Protein 2KUK (pdb70)

Organism: Viola hederacea (NCBI:txid180952)

Secondary structure (DSSP, 8-state):
---B-TTS--SSSS-B-SSTTB-BBTTB--

Structure (mmCIF, N/CA/C/O backbone):
data_2KUK
#
_entry.id   2KUK
#
_cell.length_a   1.000
_cell.length_b   1.000
_cell.length_c   1.000
_cell.angle_alpha   90.00
_cell.angle_beta   90.00
_cell.angle_gamma   90.00
#
_symmetry.space_group_name_H-M   'P 1'
#
loop_
_atom_site.group_PDB
_atom_site.id
_atom_site.type_symbol
_atom_site.label_atom_id
_atom_site.label_alt_id
_atom_site.label_comp_id
_atom_site.label_asym_id
_atom_site.label_entity_id
_atom_site.label_seq_id
_atom_site.pdbx_PDB_ins_code
_atom_site.Cartn_x
_atom_site.Cartn_y
_atom_site.Cartn_z
_atom_site.occupancy
_atom_site.B_iso_or_equiv
_atom_site.auth_seq_id
_atom_site.auth_comp_id
_atom_site.auth_asym_id
_atom_site.auth_atom_id
_atom_site.pdbx_PDB_model_num
ATOM 1 N N . CYS A 1 1 ? 4.842 3.322 -2.699 1.00 0.00 1 CYS A N 1
ATOM 2 C CA . CYS A 1 1 ? 5.146 1.908 -2.831 1.00 0.00 1 CYS A CA 1
ATOM 3 C C . CYS A 1 1 ? 5.053 1.499 -4.286 1.00 0.00 1 CYS A C 1
ATOM 4 O O . CYS A 1 1 ? 5.908 0.786 -4.806 1.00 0.00 1 CYS A O 1
ATOM 11 N N . GLY A 1 2 ? 3.997 1.962 -4.932 1.00 0.00 2 GLY A N 1
ATOM 12 C CA . GLY A 1 2 ? 3.774 1.636 -6.322 1.00 0.00 2 GLY A CA 1
ATOM 13 C C . GLY A 1 2 ? 2.911 0.404 -6.456 1.00 0.00 2 GLY A C 1
ATOM 14 O O . GLY A 1 2 ? 2.345 0.138 -7.516 1.00 0.00 2 GLY A O 1
ATOM 18 N N . GLU A 1 3 ? 2.812 -0.345 -5.368 1.00 0.00 3 GLU A N 1
ATOM 19 C CA . GLU A 1 3 ? 2.017 -1.559 -5.347 1.00 0.00 3 GLU A CA 1
ATOM 20 C C . GLU A 1 3 ? 0.583 -1.277 -4.952 1.00 0.00 3 GLU A C 1
ATOM 21 O O . GLU A 1 3 ? 0.259 -0.219 -4.400 1.00 0.00 3 GLU A O 1
ATOM 33 N N . THR A 1 4 ? -0.267 -2.245 -5.230 1.00 0.00 4 THR A N 1
ATOM 34 C CA . THR A 1 4 ? -1.677 -2.151 -4.915 1.00 0.00 4 THR A CA 1
ATOM 35 C C . THR A 1 4 ? -2.091 -3.291 -3.990 1.00 0.00 4 THR A C 1
ATOM 36 O O . THR A 1 4 ? -1.497 -4.368 -4.010 1.00 0.00 4 THR A O 1
ATOM 47 N N . CYS A 1 5 ? -3.091 -3.042 -3.163 1.00 0.00 5 CYS A N 1
ATOM 48 C CA . CYS A 1 5 ? -3.561 -4.042 -2.218 1.00 0.00 5 CYS A CA 1
ATOM 49 C C . CYS A 1 5 ? -5.075 -4.167 -2.249 1.00 0.00 5 CYS A C 1
ATOM 50 O O . CYS A 1 5 ? -5.744 -3.875 -1.268 1.00 0.00 5 CYS A O 1
ATOM 57 N N . PHE A 1 6 ? -5.614 -4.615 -3.375 1.00 0.00 6 PHE A N 1
ATOM 58 C CA . PHE A 1 6 ? -7.058 -4.788 -3.514 1.00 0.00 6 PHE A CA 1
ATOM 59 C C . PHE A 1 6 ? -7.596 -5.740 -2.446 1.00 0.00 6 PHE A C 1
ATOM 60 O O . PHE A 1 6 ? -8.754 -5.657 -2.049 1.00 0.00 6 PHE A O 1
ATOM 77 N N . THR A 1 7 ? -6.740 -6.637 -1.983 1.00 0.00 7 THR A N 1
ATOM 78 C CA . THR A 1 7 ? -7.112 -7.604 -0.963 1.00 0.00 7 THR A CA 1
ATOM 79 C C . THR A 1 7 ? -6.879 -7.072 0.447 1.00 0.00 7 THR A C 1
ATOM 80 O O . THR A 1 7 ? -7.020 -7.802 1.428 1.00 0.00 7 THR A O 1
ATOM 91 N N . GLY A 1 8 ? -6.502 -5.809 0.535 1.00 0.00 8 GLY A N 1
ATOM 92 C CA . GLY A 1 8 ? -6.233 -5.196 1.822 1.00 0.00 8 GLY A CA 1
ATOM 93 C C . GLY A 1 8 ? -4.966 -5.748 2.435 1.00 0.00 8 GLY A C 1
ATOM 94 O O . GLY A 1 8 ? -4.824 -5.820 3.654 1.00 0.00 8 GLY A O 1
ATOM 98 N N . THR A 1 9 ? -4.048 -6.140 1.570 1.00 0.00 9 THR A N 1
ATOM 99 C CA . THR A 1 9 ? -2.777 -6.702 1.981 1.00 0.00 9 THR A CA 1
ATOM 100 C C . THR A 1 9 ? -1.718 -6.382 0.940 1.00 0.00 9 THR A C 1
ATOM 101 O O . THR A 1 9 ? -1.948 -6.554 -0.257 1.00 0.00 9 THR A O 1
ATOM 112 N N . CYS A 1 10 ? -0.572 -5.903 1.387 1.00 0.00 10 CYS A N 1
ATOM 113 C CA . CYS A 1 10 ? 0.498 -5.559 0.473 1.00 0.00 10 CYS A CA 1
ATOM 114 C C . CYS A 1 10 ? 1.348 -6.767 0.192 1.00 0.00 10 CYS A C 1
ATOM 115 O O . CYS A 1 10 ? 1.555 -7.627 1.047 1.00 0.00 10 CYS A O 1
ATOM 122 N N . TYR A 1 11 ? 1.811 -6.817 -1.028 1.00 0.00 11 TYR A N 1
ATOM 123 C CA . TYR A 1 11 ? 2.635 -7.902 -1.507 1.00 0.00 11 TYR A CA 1
ATOM 124 C C . TYR A 1 11 ? 4.096 -7.597 -1.230 1.00 0.00 11 TYR A C 1
ATOM 125 O O . TYR A 1 11 ? 4.922 -8.498 -1.096 1.00 0.00 11 TYR A O 1
ATOM 143 N N . THR A 1 12 ? 4.394 -6.315 -1.129 1.00 0.00 12 THR A N 1
ATOM 144 C CA . THR A 1 12 ? 5.747 -5.868 -0.849 1.00 0.00 12 THR A CA 1
ATOM 145 C C . THR A 1 12 ? 5.856 -5.397 0.597 1.00 0.00 12 THR A C 1
ATOM 146 O O . THR A 1 12 ? 4.929 -4.784 1.135 1.00 0.00 12 THR A O 1
ATOM 157 N N . ASN A 1 13 ? 6.990 -5.693 1.216 1.00 0.00 13 ASN A N 1
ATOM 158 C CA . ASN A 1 13 ? 7.238 -5.308 2.599 1.00 0.00 13 ASN A CA 1
ATOM 159 C C . ASN A 1 13 ? 7.467 -3.804 2.695 1.00 0.00 13 ASN A C 1
ATOM 160 O O . ASN A 1 13 ? 7.677 -3.123 1.688 1.00 0.00 13 ASN A O 1
ATOM 171 N N . GLY A 1 14 ? 7.428 -3.303 3.912 1.00 0.00 14 GLY A N 1
ATOM 172 C CA . GLY A 1 14 ? 7.627 -1.890 4.156 1.00 0.00 14 GLY A CA 1
ATOM 173 C C . GLY A 1 14 ? 6.457 -1.053 3.679 1.00 0.00 14 GLY A C 1
ATOM 174 O O . GLY A 1 14 ? 6.587 0.155 3.485 1.00 0.00 14 GLY A O 1
ATOM 178 N N . CYS A 1 15 ? 5.309 -1.691 3.503 1.00 0.00 15 CYS A N 1
ATOM 179 C CA . CYS A 1 15 ? 4.111 -1.003 3.061 1.00 0.00 15 CYS A CA 1
ATOM 180 C C . CYS A 1 15 ? 2.892 -1.564 3.761 1.00 0.00 15 CYS A C 1
ATOM 181 O O . CYS A 1 15 ? 2.865 -2.723 4.175 1.00 0.00 15 CYS A O 1
ATOM 188 N N . THR A 1 16 ? 1.884 -0.734 3.874 1.00 0.00 16 THR A N 1
ATOM 189 C CA . THR A 1 16 ? 0.638 -1.117 4.503 1.00 0.00 16 THR A CA 1
ATOM 190 C C . THR A 1 16 ? -0.525 -0.634 3.654 1.00 0.00 16 THR A C 1
ATOM 191 O O . THR A 1 16 ? -0.410 0.361 2.943 1.00 0.00 16 THR A O 1
ATOM 202 N N . CYS A 1 17 ? -1.621 -1.364 3.694 1.00 0.00 17 CYS A N 1
ATOM 203 C CA . CYS A 1 17 ? -2.792 -1.030 2.894 1.00 0.00 17 CYS A CA 1
ATOM 204 C C . CYS A 1 17 ? -3.621 0.062 3.548 1.00 0.00 17 CYS A C 1
ATOM 205 O O . CYS A 1 17 ? -4.766 -0.156 3.938 1.00 0.00 17 CYS A O 1
ATOM 212 N N . ASP A 1 18 ? -3.038 1.237 3.665 1.00 0.00 18 ASP A N 1
ATOM 213 C CA . ASP A 1 18 ? -3.743 2.369 4.268 1.00 0.00 18 ASP A CA 1
ATOM 214 C C . ASP A 1 18 ? -4.694 3.017 3.257 1.00 0.00 18 ASP A C 1
ATOM 215 O O . ASP A 1 18 ? -5.906 3.026 3.468 1.00 0.00 18 ASP A O 1
ATOM 224 N N . PRO A 1 19 ? -4.181 3.557 2.131 1.00 0.00 19 PRO A N 1
ATOM 225 C CA . PRO A 1 19 ? -5.013 4.176 1.115 1.00 0.00 19 PRO A CA 1
ATOM 226 C C . PRO A 1 19 ? -5.451 3.176 0.053 1.00 0.00 19 PRO A C 1
ATOM 227 O O . PRO A 1 19 ? -5.055 3.281 -1.107 1.00 0.00 19 PRO A O 1
ATOM 238 N N . TRP A 1 20 ? -6.255 2.210 0.473 1.00 0.00 20 TRP A N 1
ATOM 239 C CA . TRP A 1 20 ? -6.765 1.163 -0.410 1.00 0.00 20 TRP A CA 1
ATOM 240 C C . TRP A 1 20 ? -7.317 1.770 -1.697 1.00 0.00 20 TRP A C 1
ATOM 241 O O . TRP A 1 20 ? -7.955 2.824 -1.683 1.00 0.00 20 TRP A O 1
ATOM 262 N N . PRO A 1 21 ? -7.058 1.113 -2.828 1.00 0.00 21 PRO A N 1
ATOM 263 C CA . PRO A 1 21 ? -6.307 -0.133 -2.869 1.00 0.00 21 PRO A CA 1
ATOM 264 C C . PRO A 1 21 ? -4.817 0.085 -3.140 1.00 0.00 21 PRO A C 1
ATOM 265 O O . PRO A 1 21 ? -4.243 -0.532 -4.036 1.00 0.00 21 PRO A O 1
ATOM 276 N N . VAL A 1 22 ? -4.205 0.976 -2.370 1.00 0.00 22 VAL A N 1
ATOM 277 C CA . VAL A 1 22 ? -2.785 1.296 -2.541 1.00 0.00 22 VAL A CA 1
ATOM 278 C C . VAL A 1 22 ? -2.014 1.145 -1.229 1.00 0.00 22 VAL A C 1
ATOM 279 O O . VAL A 1 22 ? -2.562 1.343 -0.147 1.00 0.00 22 VAL A O 1
ATOM 292 N N . CYS A 1 23 ? -0.744 0.784 -1.341 1.00 0.00 23 CYS A N 1
ATOM 293 C CA . CYS A 1 23 ? 0.127 0.599 -0.184 1.00 0.00 23 CYS A CA 1
ATOM 294 C C . CYS A 1 23 ? 0.864 1.891 0.185 1.00 0.00 23 CYS A C 1
ATOM 295 O O . CYS A 1 23 ? 1.204 2.700 -0.682 1.00 0.00 23 CYS A O 1
ATOM 302 N N . THR A 1 24 ? 1.135 2.055 1.473 1.00 0.00 24 THR A N 1
ATOM 303 C CA . THR A 1 24 ? 1.863 3.213 1.982 1.00 0.00 24 THR A CA 1
ATOM 304 C C . THR A 1 24 ? 3.193 2.784 2.592 1.00 0.00 24 THR A C 1
ATOM 305 O O . THR A 1 24 ? 3.234 1.982 3.527 1.00 0.00 24 THR A O 1
ATOM 316 N N . ARG A 1 25 ? 4.268 3.334 2.058 1.00 0.00 25 ARG A N 1
ATOM 317 C CA . ARG A 1 25 ? 5.609 3.048 2.525 1.00 0.00 25 ARG A CA 1
ATOM 318 C C . ARG A 1 25 ? 6.005 4.134 3.505 1.00 0.00 25 ARG A C 1
ATOM 319 O O . ARG A 1 25 ? 6.199 5.283 3.110 1.00 0.00 25 ARG A O 1
ATOM 340 N N . ASN A 1 26 ? 6.072 3.767 4.775 1.00 0.00 26 ASN A N 1
ATOM 341 C CA . ASN A 1 26 ? 6.402 4.703 5.853 1.00 0.00 26 ASN A CA 1
ATOM 342 C C . ASN A 1 26 ? 5.369 5.836 5.900 1.00 0.00 26 ASN A C 1
ATOM 343 O O . ASN A 1 26 ? 5.681 6.987 6.186 1.00 0.00 26 ASN A O 1
ATOM 354 N N . GLY A 1 27 ? 4.118 5.478 5.619 1.00 0.00 27 GLY A N 1
ATOM 355 C CA . GLY A 1 27 ? 3.032 6.444 5.636 1.00 0.00 27 GLY A CA 1
ATOM 356 C C . GLY A 1 27 ? 2.925 7.271 4.364 1.00 0.00 27 GLY A C 1
ATOM 357 O O . GLY A 1 27 ? 2.180 8.248 4.318 1.00 0.00 27 GLY A O 1
ATOM 361 N N . LEU A 1 28 ? 3.647 6.879 3.321 1.00 0.00 28 LEU A N 1
ATOM 362 C CA . LEU A 1 28 ? 3.604 7.596 2.052 1.00 0.00 28 LEU A CA 1
ATOM 363 C C . LEU A 1 28 ? 3.266 6.634 0.922 1.00 0.00 28 LEU A C 1
ATOM 364 O O . LEU A 1 28 ? 3.839 5.554 0.841 1.00 0.00 28 LEU A O 1
ATOM 380 N N . PRO A 1 29 ? 2.329 7.000 0.037 1.00 0.00 29 PRO A N 1
ATOM 381 C CA . PRO A 1 29 ? 1.917 6.149 -1.091 1.00 0.00 29 PRO A CA 1
ATOM 382 C C . PRO A 1 29 ? 2.990 6.039 -2.175 1.00 0.00 29 PRO A C 1
ATOM 383 O O . PRO A 1 29 ? 2.705 6.148 -3.366 1.00 0.00 29 PRO A O 1
ATOM 394 N N . VAL A 1 30 ? 4.220 5.820 -1.748 1.00 0.00 30 VAL A N 1
ATOM 395 C CA . VAL A 1 30 ? 5.349 5.694 -2.658 1.00 0.00 30 VAL A CA 1
ATOM 396 C C . VAL A 1 30 ? 5.793 4.240 -2.793 1.00 0.00 30 VAL A C 1
ATOM 397 O O . VAL A 1 30 ? 6.974 3.955 -2.994 1.00 0.00 30 VAL A O 1
ATOM 410 N N . CYS A 1 1 ? 4.901 3.349 -2.716 1.00 0.00 1 CYS A N 2
ATOM 411 C CA . CYS A 1 1 ? 5.307 1.960 -2.828 1.00 0.00 1 CYS A CA 2
ATOM 412 C C . CYS A 1 1 ? 5.310 1.550 -4.284 1.00 0.00 1 CYS A C 2
ATOM 413 O O . CYS A 1 1 ? 6.267 0.956 -4.781 1.00 0.00 1 CYS A O 2
ATOM 420 N N . GLY A 1 2 ? 4.217 1.874 -4.952 1.00 0.00 2 GLY A N 2
ATOM 421 C CA . GLY A 1 2 ? 4.061 1.528 -6.344 1.00 0.00 2 GLY A CA 2
ATOM 422 C C . GLY A 1 2 ? 3.181 0.310 -6.489 1.00 0.00 2 GLY A C 2
ATOM 423 O O . GLY A 1 2 ? 2.624 0.051 -7.553 1.00 0.00 2 GLY A O 2
ATOM 427 N N . GLU A 1 3 ? 3.064 -0.436 -5.400 1.00 0.00 3 GLU A N 2
ATOM 428 C CA . GLU A 1 3 ? 2.253 -1.642 -5.380 1.00 0.00 3 GLU A CA 2
ATOM 429 C C . GLU A 1 3 ? 0.815 -1.335 -4.988 1.00 0.00 3 GLU A C 2
ATOM 430 O O . GLU A 1 3 ? 0.490 -0.226 -4.552 1.00 0.00 3 GLU A O 2
ATOM 442 N N . THR A 1 4 ? -0.035 -2.335 -5.138 1.00 0.00 4 THR A N 2
ATOM 443 C CA . THR A 1 4 ? -1.444 -2.210 -4.805 1.00 0.00 4 THR A CA 2
ATOM 444 C C . THR A 1 4 ? -1.872 -3.316 -3.844 1.00 0.00 4 THR A C 2
ATOM 445 O O . THR A 1 4 ? -1.146 -4.294 -3.647 1.00 0.00 4 THR A O 2
ATOM 456 N N . CYS A 1 5 ? -3.037 -3.152 -3.235 1.00 0.00 5 CYS A N 2
ATOM 457 C CA . CYS A 1 5 ? -3.546 -4.129 -2.282 1.00 0.00 5 CYS A CA 2
ATOM 458 C C . CYS A 1 5 ? -5.063 -4.223 -2.334 1.00 0.00 5 CYS A C 2
ATOM 459 O O . CYS A 1 5 ? -5.743 -3.900 -1.370 1.00 0.00 5 CYS A O 2
ATOM 466 N N . PHE A 1 6 ? -5.591 -4.686 -3.458 1.00 0.00 6 PHE A N 2
ATOM 467 C CA . PHE A 1 6 ? -7.037 -4.837 -3.619 1.00 0.00 6 PHE A CA 2
ATOM 468 C C . PHE A 1 6 ? -7.609 -5.777 -2.557 1.00 0.00 6 PHE A C 2
ATOM 469 O O . PHE A 1 6 ? -8.785 -5.701 -2.214 1.00 0.00 6 PHE A O 2
ATOM 486 N N . THR A 1 7 ? -6.765 -6.655 -2.040 1.00 0.00 7 THR A N 2
ATOM 487 C CA . THR A 1 7 ? -7.172 -7.611 -1.022 1.00 0.00 7 THR A CA 2
ATOM 488 C C . THR A 1 7 ? -7.024 -7.046 0.387 1.00 0.00 7 THR A C 2
ATOM 489 O O . THR A 1 7 ? -7.264 -7.740 1.374 1.00 0.00 7 THR A O 2
ATOM 500 N N . GLY A 1 8 ? -6.614 -5.791 0.471 1.00 0.00 8 GLY A N 2
ATOM 501 C CA . GLY A 1 8 ? -6.423 -5.151 1.759 1.00 0.00 8 GLY A CA 2
ATOM 502 C C . GLY A 1 8 ? -5.184 -5.668 2.453 1.00 0.00 8 GLY A C 2
ATOM 503 O O . GLY A 1 8 ? -5.100 -5.696 3.678 1.00 0.00 8 GLY A O 2
ATOM 507 N N . THR A 1 9 ? -4.220 -6.077 1.647 1.00 0.00 9 THR A N 2
ATOM 508 C CA . THR A 1 9 ? -2.964 -6.608 2.136 1.00 0.00 9 THR A CA 2
ATOM 509 C C . THR A 1 9 ? -1.871 -6.310 1.128 1.00 0.00 9 THR A C 2
ATOM 510 O O . THR A 1 9 ? -2.049 -6.548 -0.066 1.00 0.00 9 THR A O 2
ATOM 521 N N . CYS A 1 10 ? -0.757 -5.778 1.591 1.00 0.00 10 CYS A N 2
ATOM 522 C CA . CYS A 1 10 ? 0.330 -5.455 0.691 1.00 0.00 10 CYS A CA 2
ATOM 523 C C . CYS A 1 10 ? 1.161 -6.677 0.411 1.00 0.00 10 CYS A C 2
ATOM 524 O O . CYS A 1 10 ? 1.429 -7.495 1.288 1.00 0.00 10 CYS A O 2
ATOM 531 N N . TYR A 1 11 ? 1.547 -6.774 -0.833 1.00 0.00 11 TYR A N 2
ATOM 532 C CA . TYR A 1 11 ? 2.349 -7.872 -1.321 1.00 0.00 11 TYR A CA 2
ATOM 533 C C . TYR A 1 11 ? 3.824 -7.534 -1.168 1.00 0.00 11 TYR A C 2
ATOM 534 O O . TYR A 1 11 ? 4.681 -8.416 -1.100 1.00 0.00 11 TYR A O 2
ATOM 552 N N . THR A 1 12 ? 4.102 -6.243 -1.117 1.00 0.00 12 THR A N 2
ATOM 553 C CA . THR A 1 12 ? 5.459 -5.751 -0.969 1.00 0.00 12 THR A CA 2
ATOM 554 C C . THR A 1 12 ? 5.783 -5.510 0.502 1.00 0.00 12 THR A C 2
ATOM 555 O O . THR A 1 12 ? 4.887 -5.486 1.352 1.00 0.00 12 THR A O 2
ATOM 566 N N . ASN A 1 13 ? 7.060 -5.316 0.787 1.00 0.00 13 ASN A N 2
ATOM 567 C CA . ASN A 1 13 ? 7.511 -5.058 2.146 1.00 0.00 13 ASN A CA 2
ATOM 568 C C . ASN A 1 13 ? 7.606 -3.565 2.410 1.00 0.00 13 ASN A C 2
ATOM 569 O O . ASN A 1 13 ? 7.700 -2.754 1.481 1.00 0.00 13 ASN A O 2
ATOM 580 N N . GLY A 1 14 ? 7.585 -3.220 3.683 1.00 0.00 14 GLY A N 2
ATOM 581 C CA . GLY A 1 14 ? 7.673 -1.838 4.100 1.00 0.00 14 GLY A CA 2
ATOM 582 C C . GLY A 1 14 ? 6.466 -1.022 3.687 1.00 0.00 14 GLY A C 2
ATOM 583 O O . GLY A 1 14 ? 6.545 0.202 3.590 1.00 0.00 14 GLY A O 2
ATOM 587 N N . CYS A 1 15 ? 5.345 -1.689 3.453 1.00 0.00 15 CYS A N 2
ATOM 588 C CA . CYS A 1 15 ? 4.130 -1.001 3.058 1.00 0.00 15 CYS A CA 2
ATOM 589 C C . CYS A 1 15 ? 2.917 -1.629 3.708 1.00 0.00 15 CYS A C 2
ATOM 590 O O . CYS A 1 15 ? 2.910 -2.808 4.059 1.00 0.00 15 CYS A O 2
ATOM 597 N N . THR A 1 16 ? 1.892 -0.824 3.849 1.00 0.00 16 THR A N 2
ATOM 598 C CA . THR A 1 16 ? 0.646 -1.257 4.442 1.00 0.00 16 THR A CA 2
ATOM 599 C C . THR A 1 16 ? -0.514 -0.746 3.606 1.00 0.00 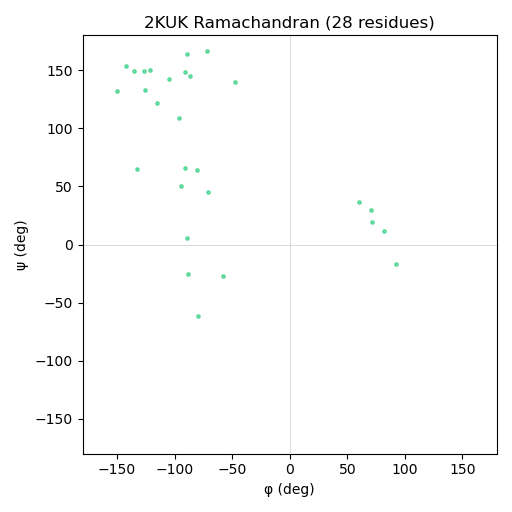16 THR A C 2
ATOM 600 O O . THR A 1 16 ? -0.393 0.265 2.920 1.00 0.00 16 THR A O 2
ATOM 611 N N . CYS A 1 17 ? -1.615 -1.470 3.630 1.00 0.00 17 CYS A N 2
ATOM 612 C CA . CYS A 1 17 ? -2.782 -1.111 2.841 1.00 0.00 17 CYS A CA 2
ATOM 613 C C . CYS A 1 17 ? -3.611 -0.034 3.520 1.00 0.00 17 CYS A C 2
ATOM 614 O O . CYS A 1 17 ? -4.758 -0.261 3.900 1.00 0.00 17 CYS A O 2
ATOM 621 N N . ASP A 1 18 ? -3.028 1.138 3.668 1.00 0.00 18 ASP A N 2
ATOM 622 C CA . ASP A 1 18 ? -3.735 2.256 4.297 1.00 0.00 18 ASP A CA 2
ATOM 623 C C . ASP A 1 18 ? -4.705 2.913 3.306 1.00 0.00 18 ASP A C 2
ATOM 624 O O . ASP A 1 18 ? -5.912 2.919 3.537 1.00 0.00 18 ASP A O 2
ATOM 633 N N . PRO A 1 19 ? -4.210 3.468 2.178 1.00 0.00 19 PRO A N 2
ATOM 634 C CA . PRO A 1 19 ? -5.059 4.096 1.183 1.00 0.00 19 PRO A CA 2
ATOM 635 C C . PRO A 1 19 ? -5.487 3.118 0.098 1.00 0.00 19 PRO A C 2
ATOM 636 O O . PRO A 1 19 ? -5.080 3.245 -1.056 1.00 0.00 19 PRO A O 2
ATOM 647 N N . TRP A 1 20 ? -6.293 2.143 0.492 1.00 0.00 20 TRP A N 2
ATOM 648 C CA . TRP A 1 20 ? -6.794 1.111 -0.417 1.00 0.00 20 TRP A CA 2
ATOM 649 C C . TRP A 1 20 ? -7.335 1.734 -1.701 1.00 0.00 20 TRP A C 2
ATOM 650 O O . TRP A 1 20 ? -7.979 2.784 -1.681 1.00 0.00 20 TRP A O 2
ATOM 671 N N . PRO A 1 21 ? -7.063 1.091 -2.839 1.00 0.00 21 PRO A N 2
ATOM 672 C CA . PRO A 1 21 ? -6.306 -0.151 -2.889 1.00 0.00 21 PRO A CA 2
ATOM 673 C C . PRO A 1 21 ? -4.816 0.078 -3.142 1.00 0.00 21 PRO A C 2
ATOM 674 O O . PRO A 1 21 ? -4.221 -0.544 -4.025 1.00 0.00 21 PRO A O 2
ATOM 685 N N . VAL A 1 22 ? -4.226 0.983 -2.373 1.00 0.00 22 VAL A N 2
ATOM 686 C CA . VAL A 1 22 ? -2.810 1.322 -2.524 1.00 0.00 22 VAL A CA 2
ATOM 687 C C . VAL A 1 22 ? -2.044 1.131 -1.210 1.00 0.00 22 VAL A C 2
ATOM 688 O O . VAL A 1 22 ? -2.609 1.247 -0.126 1.00 0.00 22 VAL A O 2
ATOM 701 N N . CYS A 1 23 ? -0.757 0.827 -1.326 1.00 0.00 23 CYS A N 2
ATOM 702 C CA . CYS A 1 23 ? 0.112 0.613 -0.171 1.00 0.00 23 CYS A CA 2
ATOM 703 C C . CYS A 1 23 ? 0.845 1.896 0.229 1.00 0.00 23 CYS A C 2
ATOM 704 O O . CYS A 1 23 ? 1.171 2.733 -0.615 1.00 0.00 23 CYS A O 2
ATOM 711 N N . THR A 1 24 ? 1.124 2.021 1.519 1.00 0.00 24 THR A N 2
ATOM 712 C CA . THR A 1 24 ? 1.844 3.167 2.057 1.00 0.00 24 THR A CA 2
ATOM 713 C C . THR A 1 24 ? 3.182 2.736 2.649 1.00 0.00 24 THR A C 2
ATOM 714 O O . THR A 1 24 ? 3.236 1.911 3.563 1.00 0.00 24 THR A O 2
ATOM 725 N N . ARG A 1 25 ? 4.248 3.315 2.127 1.00 0.00 25 ARG A N 2
ATOM 726 C CA . ARG A 1 25 ? 5.595 3.036 2.583 1.00 0.00 25 ARG A CA 2
ATOM 727 C C . ARG A 1 25 ? 6.035 4.183 3.470 1.00 0.00 25 ARG A C 2
ATOM 728 O O . ARG A 1 25 ? 6.176 5.309 2.998 1.00 0.00 25 ARG A O 2
ATOM 749 N N . ASN A 1 26 ? 6.202 3.893 4.753 1.00 0.00 26 ASN A N 2
ATOM 750 C CA . ASN A 1 26 ? 6.588 4.901 5.745 1.00 0.00 26 ASN A CA 2
ATOM 751 C C . ASN A 1 26 ? 5.533 6.012 5.799 1.00 0.00 26 ASN A C 2
ATOM 752 O O . ASN A 1 26 ? 5.839 7.194 5.924 1.00 0.00 26 ASN A O 2
ATOM 763 N N . GLY A 1 27 ? 4.271 5.601 5.705 1.00 0.00 27 GLY A N 2
ATOM 764 C CA . GLY A 1 27 ? 3.162 6.539 5.750 1.00 0.00 27 GLY A CA 2
ATOM 765 C C . GLY A 1 27 ? 2.985 7.341 4.471 1.00 0.00 27 GLY A C 2
ATOM 766 O O . GLY A 1 27 ? 2.290 8.356 4.464 1.00 0.00 27 GLY A O 2
ATOM 770 N N . LEU A 1 28 ? 3.597 6.889 3.387 1.00 0.00 28 LEU A N 2
ATOM 771 C CA . LEU A 1 28 ? 3.491 7.580 2.107 1.00 0.00 28 LEU A CA 2
ATOM 772 C C . LEU A 1 28 ? 3.201 6.586 0.990 1.00 0.00 28 LEU A C 2
ATOM 773 O O . LEU A 1 28 ? 3.860 5.556 0.891 1.00 0.00 28 LEU A O 2
ATOM 789 N N . PRO A 1 29 ? 2.208 6.873 0.134 1.00 0.00 29 PRO A N 2
ATOM 790 C CA . PRO A 1 29 ? 1.829 5.992 -0.982 1.00 0.00 29 PRO A CA 2
ATOM 791 C C . PRO A 1 29 ? 2.870 5.985 -2.101 1.00 0.00 29 PRO A C 2
ATOM 792 O O . PRO A 1 29 ? 2.547 6.165 -3.274 1.00 0.00 29 PRO A O 2
ATOM 803 N N . VAL A 1 30 ? 4.118 5.779 -1.722 1.00 0.00 30 VAL A N 2
ATOM 804 C CA . VAL A 1 30 ? 5.224 5.751 -2.663 1.00 0.00 30 VAL A CA 2
ATOM 805 C C . VAL A 1 30 ? 5.790 4.328 -2.775 1.00 0.00 30 VAL A C 2
ATOM 806 O O . VAL A 1 30 ? 6.994 4.112 -2.928 1.00 0.00 30 VAL A O 2
ATOM 819 N N . CYS A 1 1 ? 4.651 3.371 -2.837 1.00 0.00 1 CYS A N 3
ATOM 820 C CA . CYS A 1 1 ? 5.024 1.974 -2.912 1.00 0.00 1 CYS A CA 3
ATOM 821 C C . CYS A 1 1 ? 4.957 1.522 -4.357 1.00 0.00 1 CYS A C 3
ATOM 822 O O . CYS A 1 1 ? 5.836 0.819 -4.851 1.00 0.00 1 CYS A O 3
ATOM 829 N N . GLY A 1 2 ? 3.905 1.955 -5.030 1.00 0.00 2 GLY A N 3
ATOM 830 C CA . GLY A 1 2 ? 3.714 1.599 -6.417 1.00 0.00 2 GLY A CA 3
ATOM 831 C C . GLY A 1 2 ? 2.845 0.373 -6.554 1.00 0.00 2 GLY A C 3
ATOM 832 O O . GLY A 1 2 ? 2.273 0.116 -7.612 1.00 0.00 2 GLY A O 3
ATOM 836 N N . GLU A 1 3 ? 2.747 -0.381 -5.472 1.00 0.00 3 GLU A N 3
ATOM 837 C CA . GLU A 1 3 ? 1.944 -1.589 -5.457 1.00 0.00 3 GLU A CA 3
ATOM 838 C C . GLU A 1 3 ? 0.510 -1.291 -5.067 1.00 0.00 3 GLU A C 3
ATOM 839 O O . GLU A 1 3 ? 0.190 -0.209 -4.566 1.00 0.00 3 GLU A O 3
ATOM 851 N N . THR A 1 4 ? -0.340 -2.271 -5.294 1.00 0.00 4 THR A N 3
ATOM 852 C CA . THR A 1 4 ? -1.746 -2.158 -4.972 1.00 0.00 4 THR A CA 3
ATOM 853 C C . THR A 1 4 ? -2.170 -3.297 -4.052 1.00 0.00 4 THR A C 3
ATOM 854 O O . THR A 1 4 ? -1.573 -4.375 -4.068 1.00 0.00 4 THR A O 3
ATOM 865 N N . CYS A 1 5 ? -3.176 -3.049 -3.235 1.00 0.00 5 CYS A N 3
ATOM 866 C CA . CYS A 1 5 ? -3.652 -4.048 -2.292 1.00 0.00 5 CYS A CA 3
ATOM 867 C C . CYS A 1 5 ? -5.166 -4.163 -2.321 1.00 0.00 5 CYS A C 3
ATOM 868 O O . CYS A 1 5 ? -5.833 -3.865 -1.339 1.00 0.00 5 CYS A O 3
ATOM 875 N N . PHE A 1 6 ? -5.707 -4.611 -3.445 1.00 0.00 6 PHE A N 3
ATOM 876 C CA . PHE A 1 6 ? -7.152 -4.774 -3.581 1.00 0.00 6 PHE A CA 3
ATOM 877 C C . PHE A 1 6 ? -7.688 -5.725 -2.515 1.00 0.00 6 PHE A C 3
ATOM 878 O O . PHE A 1 6 ? -8.819 -5.588 -2.059 1.00 0.00 6 PHE A O 3
ATOM 895 N N . THR A 1 7 ? -6.865 -6.682 -2.118 1.00 0.00 7 THR A N 3
ATOM 896 C CA . THR A 1 7 ? -7.253 -7.650 -1.104 1.00 0.00 7 THR A CA 3
ATOM 897 C C . THR A 1 7 ? -6.913 -7.141 0.304 1.00 0.00 7 THR A C 3
ATOM 898 O O . THR A 1 7 ? -6.957 -7.892 1.279 1.00 0.00 7 THR A O 3
ATOM 909 N N . GLY A 1 8 ? -6.577 -5.857 0.401 1.00 0.00 8 GLY A N 3
ATOM 910 C CA . GLY A 1 8 ? -6.242 -5.262 1.685 1.00 0.00 8 GLY A CA 3
ATOM 911 C C . GLY A 1 8 ? -4.971 -5.836 2.270 1.00 0.00 8 GLY A C 3
ATOM 912 O O . GLY A 1 8 ? -4.818 -5.931 3.486 1.00 0.00 8 GLY A O 3
ATOM 916 N N . THR A 1 9 ? -4.058 -6.215 1.396 1.00 0.00 9 THR A N 3
ATOM 917 C CA . THR A 1 9 ? -2.788 -6.787 1.801 1.00 0.00 9 THR A CA 3
ATOM 918 C C . THR A 1 9 ? -1.716 -6.459 0.774 1.00 0.00 9 THR A C 3
ATOM 919 O O . THR A 1 9 ? -1.939 -6.593 -0.428 1.00 0.00 9 THR A O 3
ATOM 930 N N . CYS A 1 10 ? -0.561 -6.015 1.243 1.00 0.00 10 CYS A N 3
ATOM 931 C CA . CYS A 1 10 ? 0.525 -5.669 0.349 1.00 0.00 10 CYS A CA 3
ATOM 932 C C . CYS A 1 10 ? 1.428 -6.859 0.157 1.00 0.00 10 CYS A C 3
ATOM 933 O O . CYS A 1 10 ? 1.644 -7.656 1.069 1.00 0.00 10 CYS A O 3
ATOM 940 N N . TYR A 1 11 ? 1.936 -6.962 -1.042 1.00 0.00 11 TYR A N 3
ATOM 941 C CA . TYR A 1 11 ? 2.821 -8.042 -1.418 1.00 0.00 11 TYR A CA 3
ATOM 942 C C . TYR A 1 11 ? 4.255 -7.655 -1.113 1.00 0.00 11 TYR A C 3
ATOM 943 O O . TYR A 1 11 ? 5.116 -8.509 -0.901 1.00 0.00 11 TYR A O 3
ATOM 961 N N . THR A 1 12 ? 4.495 -6.357 -1.072 1.00 0.00 12 THR A N 3
ATOM 962 C CA . THR A 1 12 ? 5.815 -5.839 -0.768 1.00 0.00 12 THR A CA 3
ATOM 963 C C . THR A 1 12 ? 5.889 -5.430 0.697 1.00 0.00 12 THR A C 3
ATOM 964 O O . THR A 1 12 ? 4.956 -4.825 1.236 1.00 0.00 12 THR A O 3
ATOM 975 N N . ASN A 1 13 ? 6.997 -5.771 1.330 1.00 0.00 13 ASN A N 3
ATOM 976 C CA . ASN A 1 13 ? 7.213 -5.455 2.736 1.00 0.00 13 ASN A CA 3
ATOM 977 C C . ASN A 1 13 ? 7.434 -3.964 2.930 1.00 0.00 13 ASN A C 3
ATOM 978 O O . ASN A 1 13 ? 7.797 -3.244 1.995 1.00 0.00 13 ASN A O 3
ATOM 989 N N . GLY A 1 14 ? 7.207 -3.513 4.146 1.00 0.00 14 GLY A N 3
ATOM 990 C CA . GLY A 1 14 ? 7.375 -2.115 4.474 1.00 0.00 14 GLY A CA 3
ATOM 991 C C . GLY A 1 14 ? 6.147 -1.292 4.143 1.00 0.00 14 GLY A C 3
ATOM 992 O O . GLY A 1 14 ? 5.972 -0.189 4.663 1.00 0.00 14 GLY A O 3
ATOM 996 N N . CYS A 1 15 ? 5.293 -1.823 3.279 1.00 0.00 15 CYS A N 3
ATOM 997 C CA . CYS A 1 15 ? 4.087 -1.130 2.890 1.00 0.00 15 CYS A CA 3
ATOM 998 C C . CYS A 1 15 ? 2.876 -1.737 3.565 1.00 0.00 15 CYS A C 3
ATOM 999 O O . CYS A 1 15 ? 2.839 -2.925 3.886 1.00 0.00 15 CYS A O 3
ATOM 1006 N N . THR A 1 16 ? 1.888 -0.904 3.760 1.00 0.00 16 THR A N 3
ATOM 1007 C CA . THR A 1 16 ? 0.643 -1.303 4.379 1.00 0.00 16 THR A CA 3
ATOM 1008 C C . THR A 1 16 ? -0.520 -0.775 3.559 1.00 0.00 16 THR A C 3
ATOM 1009 O O . THR A 1 16 ? -0.398 0.242 2.879 1.00 0.00 16 THR A O 3
ATOM 1020 N N . CYS A 1 17 ? -1.626 -1.491 3.593 1.00 0.00 17 CYS A N 3
ATOM 1021 C CA . CYS A 1 17 ? -2.805 -1.121 2.824 1.00 0.00 17 CYS A CA 3
ATOM 1022 C C . CYS A 1 17 ? -3.608 -0.031 3.516 1.00 0.00 17 CYS A C 3
ATOM 1023 O O . CYS A 1 17 ? -4.748 -0.246 3.925 1.00 0.00 17 CYS A O 3
ATOM 1030 N N . ASP A 1 18 ? -3.010 1.134 3.646 1.00 0.00 18 ASP A N 3
ATOM 1031 C CA . ASP A 1 18 ? -3.693 2.259 4.287 1.00 0.00 18 ASP A CA 3
ATOM 1032 C C . ASP A 1 18 ? -4.669 2.931 3.312 1.00 0.00 18 ASP A C 3
ATOM 1033 O O . ASP A 1 18 ? -5.875 2.931 3.551 1.00 0.00 18 ASP A O 3
ATOM 1042 N N . PRO A 1 19 ? -4.183 3.500 2.188 1.00 0.00 19 PRO A N 3
ATOM 1043 C CA . PRO A 1 19 ? -5.040 4.141 1.207 1.00 0.00 19 PRO A CA 3
ATOM 1044 C C . PRO A 1 19 ? -5.484 3.167 0.125 1.00 0.00 19 PRO A C 3
ATOM 1045 O O . PRO A 1 19 ? -5.087 3.290 -1.035 1.00 0.00 19 PRO A O 3
ATOM 1056 N N . TRP A 1 20 ? -6.292 2.198 0.526 1.00 0.00 20 TRP A N 3
ATOM 1057 C CA . TRP A 1 20 ? -6.808 1.171 -0.375 1.00 0.00 20 TRP A CA 3
ATOM 1058 C C . TRP A 1 20 ? -7.346 1.796 -1.658 1.00 0.00 20 TRP A C 3
ATOM 1059 O O . TRP A 1 20 ? -7.982 2.852 -1.635 1.00 0.00 20 TRP A O 3
ATOM 1080 N N . PRO A 1 21 ? -7.082 1.151 -2.795 1.00 0.00 21 PRO A N 3
ATOM 1081 C CA . PRO A 1 21 ? -6.335 -0.096 -2.848 1.00 0.00 21 PRO A CA 3
ATOM 1082 C C . PRO A 1 21 ? -4.847 0.122 -3.122 1.00 0.00 21 PRO A C 3
ATOM 1083 O O . PRO A 1 21 ? -4.278 -0.480 -4.033 1.00 0.00 21 PRO A O 3
ATOM 1094 N N . VAL A 1 22 ? -4.228 0.999 -2.342 1.00 0.00 22 VAL A N 3
ATOM 1095 C CA . VAL A 1 22 ? -2.808 1.321 -2.519 1.00 0.00 22 VAL A CA 3
ATOM 1096 C C . VAL A 1 22 ? -2.016 1.132 -1.224 1.00 0.00 22 VAL A C 3
ATOM 1097 O O . VAL A 1 22 ? -2.543 1.306 -0.129 1.00 0.00 22 VAL A O 3
ATOM 1110 N N . CYS A 1 23 ? -0.749 0.769 -1.370 1.00 0.00 23 CYS A N 3
ATOM 1111 C CA . CYS A 1 23 ? 0.145 0.550 -0.234 1.00 0.00 23 CYS A CA 3
ATOM 1112 C C . CYS A 1 23 ? 0.894 1.833 0.154 1.00 0.00 23 CYS A C 3
ATOM 1113 O O . CYS A 1 23 ? 1.167 2.692 -0.689 1.00 0.00 23 CYS A O 3
ATOM 1120 N N . THR A 1 24 ? 1.233 1.938 1.434 1.00 0.00 24 THR A N 3
ATOM 1121 C CA . THR A 1 24 ? 1.966 3.083 1.974 1.00 0.00 24 THR A CA 3
ATOM 1122 C C . THR A 1 24 ? 3.158 2.625 2.806 1.00 0.00 24 THR A C 3
ATOM 1123 O O . THR A 1 24 ? 3.032 1.729 3.640 1.00 0.00 24 THR A O 3
ATOM 1134 N N . ARG A 1 25 ? 4.298 3.270 2.606 1.00 0.00 25 ARG A N 3
ATOM 1135 C CA . ARG A 1 25 ? 5.496 2.966 3.368 1.00 0.00 25 ARG A CA 3
ATOM 1136 C C . ARG A 1 25 ? 6.092 4.269 3.856 1.00 0.00 25 ARG A C 3
ATOM 1137 O O . ARG A 1 25 ? 6.206 5.225 3.090 1.00 0.00 25 ARG A O 3
ATOM 1158 N N . ASN A 1 26 ? 6.405 4.308 5.144 1.00 0.00 26 ASN A N 3
ATOM 1159 C CA . ASN A 1 26 ? 6.942 5.505 5.793 1.00 0.00 26 ASN A CA 3
ATOM 1160 C C . ASN A 1 26 ? 5.917 6.635 5.693 1.00 0.00 26 ASN A C 3
ATOM 1161 O O . ASN A 1 26 ? 6.251 7.807 5.545 1.00 0.00 26 ASN A O 3
ATOM 1172 N N . GLY A 1 27 ? 4.644 6.246 5.777 1.00 0.00 27 GLY A N 3
ATOM 1173 C CA . GLY A 1 27 ? 3.551 7.199 5.700 1.00 0.00 27 GLY A CA 3
ATOM 1174 C C . GLY A 1 27 ? 3.445 7.872 4.347 1.00 0.00 27 GLY A C 3
ATOM 1175 O O . GLY A 1 27 ? 3.043 9.031 4.255 1.00 0.00 27 GLY A O 3
ATOM 1179 N N . LEU A 1 28 ? 3.795 7.145 3.296 1.00 0.00 28 LEU A N 3
ATOM 1180 C CA . LEU A 1 28 ? 3.741 7.681 1.944 1.00 0.00 28 LEU A CA 3
ATOM 1181 C C . LEU A 1 28 ? 3.293 6.609 0.961 1.00 0.00 28 LEU A C 3
ATOM 1182 O O . LEU A 1 28 ? 3.823 5.496 0.961 1.00 0.00 28 LEU A O 3
ATOM 1198 N N . PRO A 1 29 ? 2.314 6.928 0.101 1.00 0.00 29 PRO A N 3
ATOM 1199 C CA . PRO A 1 29 ? 1.797 5.993 -0.902 1.00 0.00 29 PRO A CA 3
ATOM 1200 C C . PRO A 1 29 ? 2.714 5.900 -2.113 1.00 0.00 29 PRO A C 3
ATOM 1201 O O . PRO A 1 29 ? 2.270 5.885 -3.259 1.00 0.00 29 PRO A O 3
ATOM 1212 N N . VAL A 1 30 ? 4.001 5.840 -1.837 1.00 0.00 30 VAL A N 3
ATOM 1213 C CA . VAL A 1 30 ? 5.010 5.755 -2.877 1.00 0.00 30 VAL A CA 3
ATOM 1214 C C . VAL A 1 30 ? 5.552 4.333 -2.954 1.00 0.00 30 VAL A C 3
ATOM 1215 O O . VAL A 1 30 ? 6.752 4.106 -3.123 1.00 0.00 30 VAL A O 3
ATOM 1228 N N . CYS A 1 1 ? 5.063 2.872 -2.860 1.00 0.00 1 CYS A N 4
ATOM 1229 C CA . CYS A 1 1 ? 5.374 1.451 -2.915 1.00 0.00 1 CYS A CA 4
ATOM 1230 C C . CYS A 1 1 ? 5.251 0.945 -4.341 1.00 0.00 1 CYS A C 4
ATOM 1231 O O . CYS A 1 1 ? 5.939 0.013 -4.746 1.00 0.00 1 CYS A O 4
ATOM 1238 N N . GLY A 1 2 ? 4.355 1.568 -5.094 1.00 0.00 2 GLY A N 4
ATOM 1239 C CA . GLY A 1 2 ? 4.136 1.173 -6.470 1.00 0.00 2 GLY A CA 4
ATOM 1240 C C . GLY A 1 2 ? 3.117 0.064 -6.592 1.00 0.00 2 GLY A C 4
ATOM 1241 O O . GLY A 1 2 ? 2.473 -0.086 -7.627 1.00 0.00 2 GLY A O 4
ATOM 1245 N N . GLU A 1 3 ? 2.971 -0.708 -5.527 1.00 0.00 3 GLU A N 4
ATOM 1246 C CA . GLU A 1 3 ? 2.022 -1.812 -5.510 1.00 0.00 3 GLU A CA 4
ATOM 1247 C C . GLU A 1 3 ? 0.652 -1.391 -5.026 1.00 0.00 3 GLU A C 4
ATOM 1248 O O . GLU A 1 3 ? 0.444 -0.267 -4.553 1.00 0.00 3 GLU A O 4
ATOM 1260 N N . THR A 1 4 ? -0.268 -2.326 -5.138 1.00 0.00 4 THR A N 4
ATOM 1261 C CA . THR A 1 4 ? -1.638 -2.124 -4.719 1.00 0.00 4 THR A CA 4
ATOM 1262 C C . THR A 1 4 ? -2.028 -3.173 -3.688 1.00 0.00 4 THR A C 4
ATOM 1263 O O . THR A 1 4 ? -1.253 -4.084 -3.396 1.00 0.00 4 THR A O 4
ATOM 1274 N N . CYS A 1 5 ? -3.216 -3.043 -3.124 1.00 0.00 5 CYS A N 4
ATOM 1275 C CA . CYS A 1 5 ? -3.672 -3.986 -2.120 1.00 0.00 5 CYS A CA 4
ATOM 1276 C C . CYS A 1 5 ? -5.185 -4.114 -2.122 1.00 0.00 5 CYS A C 4
ATOM 1277 O O . CYS A 1 5 ? -5.833 -3.870 -1.113 1.00 0.00 5 CYS A O 4
ATOM 1284 N N . PHE A 1 6 ? -5.748 -4.513 -3.256 1.00 0.00 6 PHE A N 4
ATOM 1285 C CA . PHE A 1 6 ? -7.195 -4.685 -3.370 1.00 0.00 6 PHE A CA 4
ATOM 1286 C C . PHE A 1 6 ? -7.706 -5.666 -2.316 1.00 0.00 6 PHE A C 4
ATOM 1287 O O . PHE A 1 6 ? -8.833 -5.560 -1.842 1.00 0.00 6 PHE A O 4
ATOM 1304 N N . THR A 1 7 ? -6.860 -6.615 -1.954 1.00 0.00 7 THR A N 4
ATOM 1305 C CA . THR A 1 7 ? -7.201 -7.617 -0.960 1.00 0.00 7 THR A CA 4
ATOM 1306 C C . THR A 1 7 ? -6.832 -7.181 0.454 1.00 0.00 7 THR A C 4
ATOM 1307 O O . THR A 1 7 ? -6.835 -7.988 1.383 1.00 0.00 7 THR A O 4
ATOM 1318 N N . GLY A 1 8 ? -6.494 -5.913 0.601 1.00 0.00 8 GLY A N 4
ATOM 1319 C CA . GLY A 1 8 ? -6.105 -5.383 1.894 1.00 0.00 8 GLY A CA 4
ATOM 1320 C C . GLY A 1 8 ? -4.804 -5.992 2.369 1.00 0.00 8 GLY A C 4
ATOM 1321 O O . GLY A 1 8 ? -4.596 -6.211 3.561 1.00 0.00 8 GLY A O 4
ATOM 1325 N N . THR A 1 9 ? -3.931 -6.267 1.416 1.00 0.00 9 THR A N 4
ATOM 1326 C CA . THR A 1 9 ? -2.636 -6.860 1.686 1.00 0.00 9 THR A CA 4
ATOM 1327 C C . THR A 1 9 ? -1.629 -6.364 0.663 1.00 0.00 9 THR A C 4
ATOM 1328 O O . THR A 1 9 ? -1.912 -6.348 -0.534 1.00 0.00 9 THR A O 4
ATOM 1339 N N . CYS A 1 10 ? -0.475 -5.931 1.133 1.00 0.00 10 CYS A N 4
ATOM 1340 C CA . CYS A 1 10 ? 0.548 -5.407 0.250 1.00 0.00 10 CYS A CA 4
ATOM 1341 C C . CYS A 1 10 ? 1.514 -6.478 -0.183 1.00 0.00 10 CYS A C 4
ATOM 1342 O O . CYS A 1 10 ? 1.842 -7.397 0.566 1.00 0.00 10 CYS A O 4
ATOM 1349 N N . TYR A 1 11 ? 1.966 -6.317 -1.402 1.00 0.00 11 TYR A N 4
ATOM 1350 C CA . TYR A 1 11 ? 2.919 -7.214 -2.009 1.00 0.00 11 TYR A CA 4
ATOM 1351 C C . TYR A 1 11 ? 4.324 -6.729 -1.684 1.00 0.00 11 TYR A C 4
ATOM 1352 O O . TYR A 1 11 ? 5.275 -7.507 -1.626 1.00 0.00 11 TYR A O 4
ATOM 1370 N N . THR A 1 12 ? 4.432 -5.427 -1.451 1.00 0.00 12 THR A N 4
ATOM 1371 C CA . THR A 1 12 ? 5.702 -4.811 -1.105 1.00 0.00 12 THR A CA 4
ATOM 1372 C C . THR A 1 12 ? 5.871 -4.773 0.409 1.00 0.00 12 THR A C 4
ATOM 1373 O O . THR A 1 12 ? 4.938 -4.413 1.134 1.00 0.00 12 THR A O 4
ATOM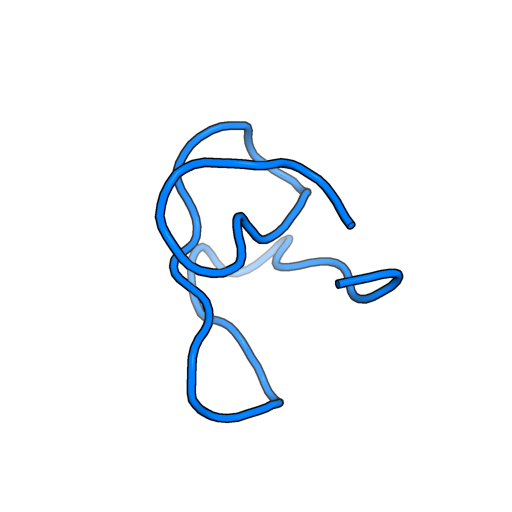 1384 N N . ASN A 1 13 ? 7.055 -5.132 0.879 1.00 0.00 13 ASN A N 4
ATOM 1385 C CA . ASN A 1 13 ? 7.340 -5.122 2.308 1.00 0.00 13 ASN A CA 4
ATOM 1386 C C . ASN A 1 13 ? 7.479 -3.696 2.813 1.00 0.00 13 ASN A C 4
ATOM 1387 O O . ASN A 1 13 ? 7.763 -2.773 2.046 1.00 0.00 13 ASN A O 4
ATOM 1398 N N . GLY A 1 14 ? 7.274 -3.530 4.106 1.00 0.00 14 GLY A N 4
ATOM 1399 C CA . GLY A 1 14 ? 7.373 -2.225 4.729 1.00 0.00 14 GLY A CA 4
ATOM 1400 C C . GLY A 1 14 ? 6.221 -1.306 4.360 1.00 0.00 14 GLY A C 4
ATOM 1401 O O . GLY A 1 14 ? 6.183 -0.144 4.782 1.00 0.00 14 GLY A O 4
ATOM 1405 N N . CYS A 1 15 ? 5.278 -1.817 3.582 1.00 0.00 15 CYS A N 4
ATOM 1406 C CA . CYS A 1 15 ? 4.129 -1.047 3.169 1.00 0.00 15 CYS A CA 4
ATOM 1407 C C . CYS A 1 15 ? 2.882 -1.564 3.853 1.00 0.00 15 CYS A C 4
ATOM 1408 O O . CYS A 1 15 ? 2.821 -2.711 4.293 1.00 0.00 15 CYS A O 4
ATOM 1415 N N . THR A 1 16 ? 1.897 -0.708 3.935 1.00 0.00 16 THR A N 4
ATOM 1416 C CA . THR A 1 16 ? 0.637 -1.042 4.562 1.00 0.00 16 THR A CA 4
ATOM 1417 C C . THR A 1 16 ? -0.512 -0.557 3.697 1.00 0.00 16 THR A C 4
ATOM 1418 O O . THR A 1 16 ? -0.392 0.456 3.006 1.00 0.00 16 THR A O 4
ATOM 1429 N N . CYS A 1 17 ? -1.604 -1.299 3.719 1.00 0.00 17 CYS A N 4
ATOM 1430 C CA . CYS A 1 17 ? -2.777 -0.973 2.924 1.00 0.00 17 CYS A CA 4
ATOM 1431 C C . CYS A 1 17 ? -3.625 0.083 3.608 1.00 0.00 17 CYS A C 4
ATOM 1432 O O . CYS A 1 17 ? -4.771 -0.166 3.980 1.00 0.00 17 CYS A O 4
ATOM 1439 N N . ASP A 1 18 ? -3.058 1.257 3.772 1.00 0.00 18 ASP A N 4
ATOM 1440 C CA . ASP A 1 18 ? -3.787 2.352 4.414 1.00 0.00 18 ASP A CA 4
ATOM 1441 C C . ASP A 1 18 ? -4.754 3.014 3.431 1.00 0.00 18 ASP A C 4
ATOM 1442 O O . ASP A 1 18 ? -5.964 3.004 3.655 1.00 0.00 18 ASP A O 4
ATOM 1451 N N . PRO A 1 19 ? -4.262 3.587 2.314 1.00 0.00 19 PRO A N 4
ATOM 1452 C CA . PRO A 1 19 ? -5.118 4.217 1.325 1.00 0.00 19 PRO A CA 4
ATOM 1453 C C . PRO A 1 19 ? -5.584 3.229 0.267 1.00 0.00 19 PRO A C 4
ATOM 1454 O O . PRO A 1 19 ? -5.250 3.367 -0.910 1.00 0.00 19 PRO A O 4
ATOM 1465 N N . TRP A 1 20 ? -6.339 2.231 0.707 1.00 0.00 20 TRP A N 4
ATOM 1466 C CA . TRP A 1 20 ? -6.866 1.188 -0.172 1.00 0.00 20 TRP A CA 4
ATOM 1467 C C . TRP A 1 20 ? -7.469 1.799 -1.432 1.00 0.00 20 TRP A C 4
ATOM 1468 O O . TRP A 1 20 ? -8.128 2.840 -1.384 1.00 0.00 20 TRP A O 4
ATOM 1489 N N . PRO A 1 21 ? -7.228 1.161 -2.577 1.00 0.00 21 PRO A N 4
ATOM 1490 C CA . PRO A 1 21 ? -6.453 -0.068 -2.654 1.00 0.00 21 PRO A CA 4
ATOM 1491 C C . PRO A 1 21 ? -4.976 0.186 -2.959 1.00 0.00 21 PRO A C 4
ATOM 1492 O O . PRO A 1 21 ? -4.408 -0.414 -3.875 1.00 0.00 21 PRO A O 4
ATOM 1503 N N . VAL A 1 22 ? -4.366 1.088 -2.199 1.00 0.00 22 VAL A N 4
ATOM 1504 C CA . VAL A 1 22 ? -2.960 1.448 -2.400 1.00 0.00 22 VAL A CA 4
ATOM 1505 C C . VAL A 1 22 ? -2.137 1.264 -1.119 1.00 0.00 22 VAL A C 4
ATOM 1506 O O . VAL A 1 22 ? -2.651 1.384 -0.010 1.00 0.00 22 VAL A O 4
ATOM 1519 N N . CYS A 1 23 ? -0.855 0.966 -1.296 1.00 0.00 23 CYS A N 4
ATOM 1520 C CA . CYS A 1 23 ? 0.077 0.759 -0.188 1.00 0.00 23 CYS A CA 4
ATOM 1521 C C . CYS A 1 23 ? 0.806 2.048 0.184 1.00 0.00 23 CYS A C 4
ATOM 1522 O O . CYS A 1 23 ? 1.015 2.925 -0.654 1.00 0.00 23 CYS A O 4
ATOM 1529 N N . THR A 1 24 ? 1.216 2.133 1.441 1.00 0.00 24 THR A N 4
ATOM 1530 C CA . THR A 1 24 ? 1.952 3.284 1.944 1.00 0.00 24 THR A CA 4
ATOM 1531 C C . THR A 1 24 ? 3.161 2.839 2.760 1.00 0.00 24 THR A C 4
ATOM 1532 O O . THR A 1 24 ? 3.019 2.204 3.805 1.00 0.00 24 THR A O 4
ATOM 1543 N N . ARG A 1 25 ? 4.343 3.197 2.285 1.00 0.00 25 ARG A N 4
ATOM 1544 C CA . ARG A 1 25 ? 5.582 2.872 2.967 1.00 0.00 25 ARG A CA 4
ATOM 1545 C C . ARG A 1 25 ? 5.883 4.006 3.931 1.00 0.00 25 ARG A C 4
ATOM 1546 O O . ARG A 1 25 ? 6.350 5.065 3.518 1.00 0.00 25 ARG A O 4
ATOM 1567 N N . ASN A 1 26 ? 5.572 3.777 5.200 1.00 0.00 26 ASN A N 4
ATOM 1568 C CA . ASN A 1 26 ? 5.769 4.768 6.261 1.00 0.00 26 ASN A CA 4
ATOM 1569 C C . ASN A 1 26 ? 4.827 5.947 6.028 1.00 0.00 26 ASN A C 4
ATOM 1570 O O . ASN A 1 26 ? 5.161 7.100 6.286 1.00 0.00 26 ASN A O 4
ATOM 1581 N N . GLY A 1 27 ? 3.636 5.634 5.527 1.00 0.00 27 GLY A N 4
ATOM 1582 C CA . GLY A 1 27 ? 2.644 6.658 5.257 1.00 0.00 27 GLY A CA 4
ATOM 1583 C C . GLY A 1 27 ? 2.796 7.295 3.884 1.00 0.00 27 GLY A C 4
ATOM 1584 O O . GLY A 1 27 ? 2.045 8.203 3.535 1.00 0.00 27 GLY A O 4
ATOM 1588 N N . LEU A 1 28 ? 3.754 6.819 3.098 1.00 0.00 28 LEU A N 4
ATOM 1589 C CA . LEU A 1 28 ? 3.976 7.360 1.762 1.00 0.00 28 LEU A CA 4
ATOM 1590 C C . LEU A 1 28 ? 3.594 6.334 0.701 1.00 0.00 28 LEU A C 4
ATOM 1591 O O . LEU A 1 28 ? 4.130 5.229 0.680 1.00 0.00 28 LEU A O 4
ATOM 1607 N N . PRO A 1 29 ? 2.659 6.677 -0.196 1.00 0.00 29 PRO A N 4
ATOM 1608 C CA . PRO A 1 29 ? 2.201 5.771 -1.261 1.00 0.00 29 PRO A CA 4
ATOM 1609 C C . PRO A 1 29 ? 3.222 5.603 -2.384 1.00 0.00 29 PRO A C 4
ATOM 1610 O O . PRO A 1 29 ? 2.883 5.636 -3.565 1.00 0.00 29 PRO A O 4
ATOM 1621 N N . VAL A 1 30 ? 4.469 5.420 -1.999 1.00 0.00 30 VAL A N 4
ATOM 1622 C CA . VAL A 1 30 ? 5.557 5.247 -2.952 1.00 0.00 30 VAL A CA 4
ATOM 1623 C C . VAL A 1 30 ? 6.006 3.789 -3.023 1.00 0.00 30 VAL A C 4
ATOM 1624 O O . VAL A 1 30 ? 7.182 3.500 -3.231 1.00 0.00 30 VAL A O 4
ATOM 1637 N N . CYS A 1 1 ? 5.384 3.182 -2.848 1.00 0.00 1 CYS A N 5
ATOM 1638 C CA . CYS A 1 1 ? 5.435 1.762 -3.143 1.00 0.00 1 CYS A CA 5
ATOM 1639 C C . CYS A 1 1 ? 4.974 1.546 -4.575 1.00 0.00 1 CYS A C 5
ATOM 1640 O O . CYS A 1 1 ? 5.650 0.910 -5.379 1.00 0.00 1 CYS A O 5
ATOM 1647 N N . GLY A 1 2 ? 3.826 2.126 -4.890 1.00 0.00 2 GLY A N 5
ATOM 1648 C CA . GLY A 1 2 ? 3.284 2.027 -6.228 1.00 0.00 2 GLY A CA 5
ATOM 1649 C C . GLY A 1 2 ? 2.413 0.805 -6.422 1.00 0.00 2 GLY A C 5
ATOM 1650 O O . GLY A 1 2 ? 1.772 0.657 -7.462 1.00 0.00 2 GLY A O 5
ATOM 1654 N N . GLU A 1 3 ? 2.390 -0.079 -5.435 1.00 0.00 3 GLU A N 5
ATOM 1655 C CA . GLU A 1 3 ? 1.588 -1.293 -5.544 1.00 0.00 3 GLU A CA 5
ATOM 1656 C C . GLU A 1 3 ? 0.166 -1.088 -5.062 1.00 0.00 3 GLU A C 5
ATOM 1657 O O . GLU A 1 3 ? -0.145 -0.144 -4.327 1.00 0.00 3 GLU A O 5
ATOM 1669 N N . THR A 1 4 ? -0.682 -2.008 -5.483 1.00 0.00 4 THR A N 5
ATOM 1670 C CA . THR A 1 4 ? -2.084 -2.003 -5.124 1.00 0.00 4 THR A CA 5
ATOM 1671 C C . THR A 1 4 ? -2.396 -3.170 -4.193 1.00 0.00 4 THR A C 5
ATOM 1672 O O . THR A 1 4 ? -1.734 -4.207 -4.238 1.00 0.00 4 THR A O 5
ATOM 1683 N N . CYS A 1 5 ? -3.381 -2.987 -3.335 1.00 0.00 5 CYS A N 5
ATOM 1684 C CA . CYS A 1 5 ? -3.755 -4.014 -2.375 1.00 0.00 5 CYS A CA 5
ATOM 1685 C C . CYS A 1 5 ? -5.265 -4.153 -2.270 1.00 0.00 5 CYS A C 5
ATOM 1686 O O . CYS A 1 5 ? -5.851 -3.843 -1.240 1.00 0.00 5 CYS A O 5
ATOM 1693 N N . PHE A 1 6 ? -5.894 -4.632 -3.332 1.00 0.00 6 PHE A N 5
ATOM 1694 C CA . PHE A 1 6 ? -7.342 -4.822 -3.343 1.00 0.00 6 PHE A CA 5
ATOM 1695 C C . PHE A 1 6 ? -7.780 -5.760 -2.217 1.00 0.00 6 PHE A C 5
ATOM 1696 O O . PHE A 1 6 ? -8.909 -5.693 -1.740 1.00 0.00 6 PHE A O 5
ATOM 1713 N N . THR A 1 7 ? -6.871 -6.627 -1.797 1.00 0.00 7 THR A N 5
ATOM 1714 C CA . THR A 1 7 ? -7.141 -7.579 -0.732 1.00 0.00 7 THR A CA 5
ATOM 1715 C C . THR A 1 7 ? -6.826 -7.006 0.646 1.00 0.00 7 THR A C 5
ATOM 1716 O O . THR A 1 7 ? -6.937 -7.699 1.656 1.00 0.00 7 THR A O 5
ATOM 1727 N N . GLY A 1 8 ? -6.415 -5.749 0.676 1.00 0.00 8 GLY A N 5
ATOM 1728 C CA . GLY A 1 8 ? -6.070 -5.105 1.930 1.00 0.00 8 GLY A CA 5
ATOM 1729 C C . GLY A 1 8 ? -4.816 -5.700 2.529 1.00 0.00 8 GLY A C 5
ATOM 1730 O O . GLY A 1 8 ? -4.675 -5.800 3.746 1.00 0.00 8 GLY A O 5
ATOM 1734 N N . THR A 1 9 ? -3.909 -6.097 1.657 1.00 0.00 9 THR A N 5
ATOM 1735 C CA . THR A 1 9 ? -2.652 -6.699 2.056 1.00 0.00 9 THR A CA 5
ATOM 1736 C C . THR A 1 9 ? -1.584 -6.379 1.025 1.00 0.00 9 THR A C 5
ATOM 1737 O O . THR A 1 9 ? -1.845 -6.435 -0.176 1.00 0.00 9 THR A O 5
ATOM 1748 N N . CYS A 1 10 ? -0.393 -6.026 1.480 1.00 0.00 10 CYS A N 5
ATOM 1749 C CA . CYS A 1 10 ? 0.678 -5.692 0.561 1.00 0.00 10 CYS A CA 5
ATOM 1750 C C . CYS A 1 10 ? 1.685 -6.808 0.492 1.00 0.00 10 CYS A C 5
ATOM 1751 O O . CYS A 1 10 ? 2.000 -7.457 1.487 1.00 0.00 10 CYS A O 5
ATOM 1758 N N . TYR A 1 11 ? 2.176 -7.007 -0.705 1.00 0.00 11 TYR A N 5
ATOM 1759 C CA . TYR A 1 11 ? 3.160 -8.027 -0.982 1.00 0.00 11 TYR A CA 5
ATOM 1760 C C . TYR A 1 11 ? 4.555 -7.452 -0.796 1.00 0.00 11 TYR A C 5
ATOM 1761 O O . TYR A 1 11 ? 5.512 -8.176 -0.522 1.00 0.00 11 TYR A O 5
ATOM 1779 N N . THR A 1 12 ? 4.652 -6.142 -0.950 1.00 0.00 12 THR A N 5
ATOM 1780 C CA . THR A 1 12 ? 5.918 -5.447 -0.804 1.00 0.00 12 THR A CA 5
ATOM 1781 C C . THR A 1 12 ? 6.152 -5.033 0.646 1.00 0.00 12 THR A C 5
ATOM 1782 O O . THR A 1 12 ? 5.223 -4.638 1.359 1.00 0.00 12 THR A O 5
ATOM 1793 N N . ASN A 1 13 ? 7.401 -5.148 1.067 1.00 0.00 13 ASN A N 5
ATOM 1794 C CA . ASN A 1 13 ? 7.814 -4.815 2.427 1.00 0.00 13 ASN A CA 5
ATOM 1795 C C . ASN A 1 13 ? 7.646 -3.341 2.744 1.00 0.00 13 ASN A C 5
ATOM 1796 O O . ASN A 1 13 ? 7.747 -2.472 1.875 1.00 0.00 13 ASN A O 5
ATOM 1807 N N . GLY A 1 14 ? 7.430 -3.092 4.023 1.00 0.00 14 GLY A N 5
ATOM 1808 C CA . GLY A 1 14 ? 7.282 -1.751 4.549 1.00 0.00 14 GLY A CA 5
ATOM 1809 C C . GLY A 1 14 ? 6.060 -1.024 4.042 1.00 0.00 14 GLY A C 5
ATOM 1810 O O . GLY A 1 14 ? 5.844 0.138 4.385 1.00 0.00 14 GLY A O 5
ATOM 1814 N N . CYS A 1 15 ? 5.254 -1.686 3.238 1.00 0.00 15 CYS A N 5
ATOM 1815 C CA . CYS A 1 15 ? 4.067 -1.058 2.716 1.00 0.00 15 CYS A CA 5
ATOM 1816 C C . CYS A 1 15 ? 2.833 -1.697 3.309 1.00 0.00 15 CYS A C 5
ATOM 1817 O O . CYS A 1 15 ? 2.778 -2.902 3.548 1.00 0.00 15 CYS A O 5
ATOM 1824 N N . THR A 1 16 ? 1.854 -0.868 3.545 1.00 0.00 16 THR A N 5
ATOM 1825 C CA . THR A 1 16 ? 0.597 -1.298 4.117 1.00 0.00 16 THR A CA 5
ATOM 1826 C C . THR A 1 16 ? -0.555 -0.668 3.357 1.00 0.00 16 THR A C 5
ATOM 1827 O O . THR A 1 16 ? -0.411 0.409 2.766 1.00 0.00 16 THR A O 5
ATOM 1838 N N . CYS A 1 17 ? -1.676 -1.365 3.343 1.00 0.00 17 CYS A N 5
ATOM 1839 C CA . CYS A 1 17 ? -2.861 -0.926 2.628 1.00 0.00 17 CYS A CA 5
ATOM 1840 C C . CYS A 1 17 ? -3.602 0.174 3.370 1.00 0.00 17 CYS A C 5
ATOM 1841 O O . CYS A 1 17 ? -4.759 0.005 3.749 1.00 0.00 17 CYS A O 5
ATOM 1848 N N . ASP A 1 18 ? -2.945 1.302 3.559 1.00 0.00 18 ASP A N 5
ATOM 1849 C CA . ASP A 1 18 ? -3.591 2.427 4.242 1.00 0.00 18 ASP A CA 5
ATOM 1850 C C . ASP A 1 18 ? -4.636 3.061 3.320 1.00 0.00 18 ASP A C 5
ATOM 1851 O O . ASP A 1 18 ? -5.827 3.046 3.630 1.00 0.00 18 ASP A O 5
ATOM 1860 N N . PRO A 1 19 ? -4.227 3.607 2.155 1.00 0.00 19 PRO A N 5
ATOM 1861 C CA . PRO A 1 19 ? -5.147 4.204 1.209 1.00 0.00 19 PRO A CA 5
ATOM 1862 C C . PRO A 1 19 ? -5.607 3.193 0.167 1.00 0.00 19 PRO A C 5
ATOM 1863 O O . PRO A 1 19 ? -5.253 3.295 -1.008 1.00 0.00 19 PRO A O 5
ATOM 1874 N N . TRP A 1 20 ? -6.379 2.215 0.622 1.00 0.00 20 TRP A N 5
ATOM 1875 C CA . TRP A 1 20 ? -6.904 1.154 -0.237 1.00 0.00 20 TRP A CA 5
ATOM 1876 C C . TRP A 1 20 ? -7.514 1.745 -1.503 1.00 0.00 20 TRP A C 5
ATOM 1877 O O . TRP A 1 20 ? -8.168 2.788 -1.469 1.00 0.00 20 TRP A O 5
ATOM 1898 N N . PRO A 1 21 ? -7.289 1.085 -2.640 1.00 0.00 21 PRO A N 5
ATOM 1899 C CA . PRO A 1 21 ? -6.522 -0.149 -2.705 1.00 0.00 21 PRO A CA 5
ATOM 1900 C C . PRO A 1 21 ? -5.053 0.090 -3.059 1.00 0.00 21 PRO A C 5
ATOM 1901 O O . PRO A 1 21 ? -4.539 -0.480 -4.020 1.00 0.00 21 PRO A O 5
ATOM 1912 N N . VAL A 1 22 ? -4.390 0.948 -2.292 1.00 0.00 22 VAL A N 5
ATOM 1913 C CA . VAL A 1 22 ? -2.984 1.280 -2.552 1.00 0.00 22 VAL A CA 5
ATOM 1914 C C . VAL A 1 22 ? -2.113 1.107 -1.303 1.00 0.00 22 VAL A C 5
ATOM 1915 O O . VAL A 1 22 ? -2.553 1.353 -0.183 1.00 0.00 22 VAL A O 5
ATOM 1928 N N . CYS A 1 23 ? -0.872 0.685 -1.515 1.00 0.00 23 CYS A N 5
ATOM 1929 C CA . CYS A 1 23 ? 0.084 0.483 -0.429 1.00 0.00 23 CYS A CA 5
ATOM 1930 C C . CYS A 1 23 ? 0.874 1.756 -0.139 1.00 0.00 23 CYS A C 5
ATOM 1931 O O . CYS A 1 23 ? 1.135 2.563 -1.032 1.00 0.00 23 CYS A O 5
ATOM 1938 N N . THR A 1 24 ? 1.275 1.910 1.113 1.00 0.00 24 THR A N 5
ATOM 1939 C CA . THR A 1 24 ? 2.065 3.057 1.541 1.00 0.00 24 THR A CA 5
ATOM 1940 C C . THR A 1 24 ? 3.199 2.624 2.468 1.00 0.00 24 THR A C 5
ATOM 1941 O O . THR A 1 24 ? 2.969 1.929 3.460 1.00 0.00 24 THR A O 5
ATOM 1952 N N . ARG A 1 25 ? 4.414 3.051 2.145 1.00 0.00 25 ARG A N 5
ATOM 1953 C CA . ARG A 1 25 ? 5.586 2.740 2.946 1.00 0.00 25 ARG A CA 5
ATOM 1954 C C . ARG A 1 25 ? 5.752 3.820 3.993 1.00 0.00 25 ARG A C 5
ATOM 1955 O O . ARG A 1 25 ? 6.062 4.962 3.659 1.00 0.00 25 ARG A O 5
ATOM 1976 N N . ASN A 1 26 ? 5.512 3.454 5.241 1.00 0.00 26 ASN A N 5
ATOM 1977 C CA . ASN A 1 26 ? 5.601 4.388 6.366 1.00 0.00 26 ASN A CA 5
ATOM 1978 C C . ASN A 1 26 ? 4.636 5.554 6.132 1.00 0.00 26 ASN A C 5
ATOM 1979 O O . ASN A 1 26 ? 4.947 6.716 6.380 1.00 0.00 26 ASN A O 5
ATOM 1990 N N . GLY A 1 27 ? 3.452 5.212 5.631 1.00 0.00 27 GLY A N 5
ATOM 1991 C CA . GLY A 1 27 ? 2.433 6.207 5.349 1.00 0.00 27 GLY A CA 5
ATOM 1992 C C . GLY A 1 27 ? 2.753 7.074 4.144 1.00 0.00 27 GLY A C 5
ATOM 1993 O O . GLY A 1 27 ? 2.230 8.178 4.013 1.00 0.00 27 GLY A O 5
ATOM 1997 N N . LEU A 1 28 ? 3.600 6.574 3.257 1.00 0.00 28 LEU A N 5
ATOM 1998 C CA . LEU A 1 28 ? 3.975 7.314 2.060 1.00 0.00 28 LEU A CA 5
ATOM 1999 C C . LEU A 1 28 ? 3.706 6.478 0.816 1.00 0.00 28 LEU A C 5
ATOM 2000 O O . LEU A 1 28 ? 4.054 5.300 0.767 1.00 0.00 28 LEU A O 5
ATOM 2016 N N . PRO A 1 29 ? 3.079 7.069 -0.210 1.00 0.00 29 PRO A N 5
ATOM 2017 C CA . PRO A 1 29 ? 2.761 6.367 -1.460 1.00 0.00 29 PRO A CA 5
ATOM 2018 C C . PRO A 1 29 ? 3.992 6.148 -2.336 1.00 0.00 29 PRO A C 5
ATOM 2019 O O . PRO A 1 29 ? 3.982 6.435 -3.531 1.00 0.00 29 PRO A O 5
ATOM 2030 N N . VAL A 1 30 ? 5.047 5.645 -1.725 1.00 0.00 30 VAL A N 5
ATOM 2031 C CA . VAL A 1 30 ? 6.296 5.390 -2.426 1.00 0.00 30 VAL A CA 5
ATOM 2032 C C . VAL A 1 30 ? 6.489 3.902 -2.703 1.00 0.00 30 VAL A C 5
ATOM 2033 O O . VAL A 1 30 ? 7.615 3.421 -2.807 1.00 0.00 30 VAL A O 5
ATOM 2046 N N . CYS A 1 1 ? 4.930 2.869 -2.702 1.00 0.00 1 CYS A N 6
ATOM 2047 C CA . CYS A 1 1 ? 5.215 1.445 -2.784 1.00 0.00 1 CYS A CA 6
ATOM 2048 C C . CYS A 1 1 ? 5.131 0.979 -4.226 1.00 0.00 1 CYS A C 6
ATOM 2049 O O . CYS A 1 1 ? 5.824 0.051 -4.633 1.00 0.00 1 CYS A O 6
ATOM 2056 N N . GLY A 1 2 ? 4.267 1.634 -4.990 1.00 0.00 2 GLY A N 6
ATOM 2057 C CA . GLY A 1 2 ? 4.088 1.283 -6.383 1.00 0.00 2 GLY A CA 6
ATOM 2058 C C . GLY A 1 2 ? 3.082 0.171 -6.571 1.00 0.00 2 GLY A C 6
ATOM 2059 O O . GLY A 1 2 ? 2.548 -0.017 -7.663 1.00 0.00 2 GLY A O 6
ATOM 2063 N N . GLU A 1 3 ? 2.826 -0.569 -5.505 1.00 0.00 3 GLU A N 6
ATOM 2064 C CA . GLU A 1 3 ? 1.882 -1.671 -5.556 1.00 0.00 3 GLU A CA 6
ATOM 2065 C C . GLU A 1 3 ? 0.473 -1.231 -5.226 1.00 0.00 3 GLU A C 6
ATOM 2066 O O . GLU A 1 3 ? 0.209 -0.069 -4.911 1.00 0.00 3 GLU A O 6
ATOM 2078 N N . THR A 1 4 ? -0.411 -2.204 -5.269 1.00 0.00 4 THR A N 6
ATOM 2079 C CA . THR A 1 4 ? -1.810 -2.012 -4.955 1.00 0.00 4 THR A CA 6
ATOM 2080 C C . THR A 1 4 ? -2.271 -3.150 -4.059 1.00 0.00 4 THR A C 6
ATOM 2081 O O . THR A 1 4 ? -1.748 -4.260 -4.141 1.00 0.00 4 THR A O 6
ATOM 2092 N N . CYS A 1 5 ? -3.213 -2.875 -3.181 1.00 0.00 5 CYS A N 6
ATOM 2093 C CA . CYS A 1 5 ? -3.685 -3.889 -2.257 1.00 0.00 5 CYS A CA 6
ATOM 2094 C C . CYS A 1 5 ? -5.201 -4.001 -2.260 1.00 0.00 5 CYS A C 6
ATOM 2095 O O . CYS A 1 5 ? -5.850 -3.732 -1.258 1.00 0.00 5 CYS A O 6
ATOM 2102 N N . PHE A 1 6 ? -5.766 -4.420 -3.385 1.00 0.00 6 PHE A N 6
ATOM 2103 C CA . PHE A 1 6 ? -7.213 -4.582 -3.493 1.00 0.00 6 PHE A CA 6
ATOM 2104 C C . PHE A 1 6 ? -7.723 -5.563 -2.438 1.00 0.00 6 PHE A C 6
ATOM 2105 O O . PHE A 1 6 ? -8.851 -5.457 -1.967 1.00 0.00 6 PHE A O 6
ATOM 2122 N N . THR A 1 7 ? -6.878 -6.511 -2.072 1.00 0.00 7 THR A N 6
ATOM 2123 C CA . THR A 1 7 ? -7.223 -7.512 -1.075 1.00 0.00 7 THR A CA 6
ATOM 2124 C C . THR A 1 7 ? -6.861 -7.069 0.339 1.00 0.00 7 THR A C 6
ATOM 2125 O O . THR A 1 7 ? -6.912 -7.861 1.280 1.00 0.00 7 THR A O 6
ATOM 2136 N N . GLY A 1 8 ? -6.479 -5.813 0.474 1.00 0.00 8 GLY A N 6
ATOM 2137 C CA . GLY A 1 8 ? -6.095 -5.278 1.767 1.00 0.00 8 GLY A CA 6
ATOM 2138 C C . GLY A 1 8 ? -4.811 -5.899 2.269 1.00 0.00 8 GLY A C 6
ATOM 2139 O O . GLY A 1 8 ? -4.623 -6.094 3.468 1.00 0.00 8 GLY A O 6
ATOM 2143 N N . THR A 1 9 ? -3.928 -6.215 1.337 1.00 0.00 9 THR A N 6
ATOM 2144 C CA . THR A 1 9 ? -2.650 -6.830 1.649 1.00 0.00 9 THR A CA 6
ATOM 2145 C C . THR A 1 9 ? -1.604 -6.424 0.620 1.00 0.00 9 THR A C 6
ATOM 2146 O O . THR A 1 9 ? -1.873 -6.442 -0.580 1.00 0.00 9 THR A O 6
ATOM 2157 N N . CYS A 1 10 ? -0.424 -6.049 1.089 1.00 0.00 10 CYS A N 6
ATOM 2158 C CA . CYS A 1 10 ? 0.649 -5.638 0.199 1.00 0.00 10 CYS A CA 6
ATOM 2159 C C . CYS A 1 10 ? 1.595 -6.789 -0.005 1.00 0.00 10 CYS A C 6
ATOM 2160 O O . CYS A 1 10 ? 1.827 -7.595 0.899 1.00 0.00 10 CYS A O 6
ATOM 2167 N N . TYR A 1 11 ? 2.126 -6.851 -1.194 1.00 0.00 11 TYR A N 6
ATOM 2168 C CA . TYR A 1 11 ? 3.060 -7.885 -1.568 1.00 0.00 11 TYR A CA 6
ATOM 2169 C C . TYR A 1 11 ? 4.468 -7.424 -1.246 1.00 0.00 11 TYR A C 6
ATOM 2170 O O . TYR A 1 11 ? 5.358 -8.232 -0.968 1.00 0.00 11 TYR A O 6
ATOM 2188 N N . THR A 1 12 ? 4.656 -6.115 -1.275 1.00 0.00 12 THR A N 6
ATOM 2189 C CA . THR A 1 12 ? 5.950 -5.537 -0.979 1.00 0.00 12 THR A CA 6
ATOM 2190 C C . THR A 1 12 ? 6.056 -5.196 0.500 1.00 0.00 12 THR A C 6
ATOM 2191 O O . THR A 1 12 ? 5.080 -4.790 1.142 1.00 0.00 12 THR A O 6
ATOM 2202 N N . ASN A 1 13 ? 7.245 -5.391 1.031 1.00 0.00 13 ASN A N 6
ATOM 2203 C CA . ASN A 1 13 ? 7.519 -5.138 2.440 1.00 0.00 13 ASN A CA 6
ATOM 2204 C C . ASN A 1 13 ? 7.603 -3.647 2.734 1.00 0.00 13 ASN A C 6
ATOM 2205 O O . ASN A 1 13 ? 7.800 -2.824 1.834 1.00 0.00 13 ASN A O 6
ATOM 2216 N N . GLY A 1 14 ? 7.451 -3.319 4.003 1.00 0.00 14 GLY A N 6
ATOM 2217 C CA . GLY A 1 14 ? 7.507 -1.945 4.445 1.00 0.00 14 GLY A CA 6
ATOM 2218 C C . GLY A 1 14 ? 6.327 -1.132 3.960 1.00 0.00 14 GLY A C 6
ATOM 2219 O O . GLY A 1 14 ? 6.415 0.090 3.848 1.00 0.00 14 GLY A O 6
ATOM 2223 N N . CYS A 1 15 ? 5.216 -1.802 3.679 1.00 0.00 15 CYS A N 6
ATOM 2224 C CA . CYS A 1 15 ? 4.026 -1.117 3.217 1.00 0.00 15 CYS A CA 6
ATOM 2225 C C . CYS A 1 15 ? 2.793 -1.666 3.899 1.00 0.00 15 CYS A C 6
ATOM 2226 O O . CYS A 1 15 ? 2.755 -2.817 4.333 1.00 0.00 15 CYS A O 6
ATOM 2233 N N . THR A 1 16 ? 1.792 -0.825 3.983 1.00 0.00 16 THR A N 6
ATOM 2234 C CA . THR A 1 16 ? 0.532 -1.173 4.604 1.00 0.00 16 THR A CA 6
ATOM 2235 C C . THR A 1 16 ? -0.612 -0.684 3.736 1.00 0.00 16 THR A C 6
ATOM 2236 O O . THR A 1 16 ? -0.487 0.327 3.046 1.00 0.00 16 THR A O 6
ATOM 2247 N N . CYS A 1 17 ? -1.709 -1.420 3.747 1.00 0.00 17 CYS A N 6
ATOM 2248 C CA . CYS A 1 17 ? -2.871 -1.079 2.940 1.00 0.00 17 CYS A CA 6
ATOM 2249 C C . CYS A 1 17 ? -3.724 -0.022 3.618 1.00 0.00 17 CYS A C 6
ATOM 2250 O O . CYS A 1 17 ? -4.874 -0.268 3.977 1.00 0.00 17 CYS A O 6
ATOM 2257 N N . ASP A 1 18 ? -3.158 1.153 3.789 1.00 0.00 18 ASP A N 6
ATOM 2258 C CA . ASP A 1 18 ? -3.891 2.249 4.424 1.00 0.00 18 ASP A CA 6
ATOM 2259 C C . ASP A 1 18 ? -4.807 2.955 3.421 1.00 0.00 18 ASP A C 6
ATOM 2260 O O . ASP A 1 18 ? -6.025 2.965 3.598 1.00 0.00 18 ASP A O 6
ATOM 2269 N N . PRO A 1 19 ? -4.261 3.546 2.338 1.00 0.00 19 PRO A N 6
ATOM 2270 C CA . PRO A 1 19 ? -5.067 4.219 1.333 1.00 0.00 19 PRO A CA 6
ATOM 2271 C C . PRO A 1 19 ? -5.535 3.262 0.246 1.00 0.00 19 PRO A C 6
ATOM 2272 O O . PRO A 1 19 ? -5.164 3.403 -0.918 1.00 0.00 19 PRO A O 6
ATOM 2283 N N . TRP A 1 20 ? -6.335 2.285 0.652 1.00 0.00 20 TRP A N 6
ATOM 2284 C CA . TRP A 1 20 ? -6.871 1.269 -0.252 1.00 0.00 20 TRP A CA 6
ATOM 2285 C C . TRP A 1 20 ? -7.435 1.915 -1.514 1.00 0.00 20 TRP A C 6
ATOM 2286 O O . TRP A 1 20 ? -8.065 2.974 -1.463 1.00 0.00 20 TRP A O 6
ATOM 2307 N N . PRO A 1 21 ? -7.195 1.287 -2.666 1.00 0.00 21 PRO A N 6
ATOM 2308 C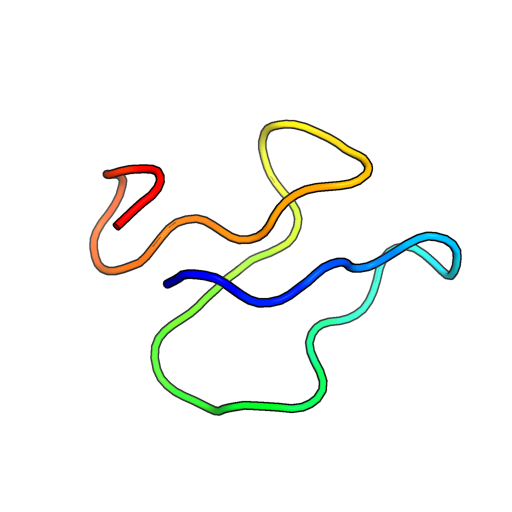 CA . PRO A 1 21 ? -6.455 0.036 -2.749 1.00 0.00 21 PRO A CA 6
ATOM 2309 C C . PRO A 1 21 ? -4.965 0.248 -3.023 1.00 0.00 21 PRO A C 6
ATOM 2310 O O . PRO A 1 21 ? -4.400 -0.353 -3.938 1.00 0.00 21 PRO A O 6
ATOM 2321 N N . VAL A 1 22 ? -4.341 1.116 -2.238 1.00 0.00 22 VAL A N 6
ATOM 2322 C CA . VAL A 1 22 ? -2.921 1.427 -2.412 1.00 0.00 22 VAL A CA 6
ATOM 2323 C C . VAL A 1 22 ? -2.134 1.230 -1.114 1.00 0.00 22 VAL A C 6
ATOM 2324 O O . VAL A 1 22 ? -2.660 1.404 -0.019 1.00 0.00 22 VAL A O 6
ATOM 2337 N N . CYS A 1 23 ? -0.869 0.860 -1.260 1.00 0.00 23 CYS A N 6
ATOM 2338 C CA . CYS A 1 23 ? 0.026 0.634 -0.126 1.00 0.00 23 CYS A CA 6
ATOM 2339 C C . CYS A 1 23 ? 0.758 1.918 0.269 1.00 0.00 23 CYS A C 6
ATOM 2340 O O . CYS A 1 23 ? 1.048 2.768 -0.574 1.00 0.00 23 CYS A O 6
ATOM 2347 N N . THR A 1 24 ? 1.073 2.030 1.550 1.00 0.00 24 THR A N 6
ATOM 2348 C CA . THR A 1 24 ? 1.795 3.181 2.077 1.00 0.00 24 THR A CA 6
ATOM 2349 C C . THR A 1 24 ? 3.072 2.743 2.778 1.00 0.00 24 THR A C 6
ATOM 2350 O O . THR A 1 24 ? 3.044 1.920 3.694 1.00 0.00 24 THR A O 6
ATOM 2361 N N . ARG A 1 25 ? 4.177 3.319 2.348 1.00 0.00 25 ARG A N 6
ATOM 2362 C CA . ARG A 1 25 ? 5.479 3.044 2.915 1.00 0.00 25 ARG A CA 6
ATOM 2363 C C . ARG A 1 25 ? 5.914 4.264 3.701 1.00 0.00 25 ARG A C 6
ATOM 2364 O O . ARG A 1 25 ? 6.090 5.337 3.128 1.00 0.00 25 ARG A O 6
ATOM 2385 N N . ASN A 1 26 ? 6.037 4.096 5.010 1.00 0.00 26 ASN A N 6
ATOM 2386 C CA . ASN A 1 26 ? 6.412 5.187 5.913 1.00 0.00 26 ASN A CA 6
ATOM 2387 C C . ASN A 1 26 ? 5.383 6.319 5.815 1.00 0.00 26 ASN A C 6
ATOM 2388 O O . ASN A 1 26 ? 5.701 7.496 5.938 1.00 0.00 26 ASN A O 6
ATOM 2399 N N . GLY A 1 27 ? 4.129 5.928 5.597 1.00 0.00 27 GLY A N 6
ATOM 2400 C CA . GLY A 1 27 ? 3.044 6.887 5.489 1.00 0.00 27 GLY A CA 6
ATOM 2401 C C . GLY A 1 27 ? 2.953 7.556 4.126 1.00 0.00 27 GLY A C 6
ATOM 2402 O O . GLY A 1 27 ? 2.234 8.540 3.964 1.00 0.00 27 GLY A O 6
ATOM 2406 N N . LEU A 1 28 ? 3.660 7.019 3.140 1.00 0.00 28 LEU A N 6
ATOM 2407 C CA . LEU A 1 28 ? 3.636 7.575 1.790 1.00 0.00 28 LEU A CA 6
ATOM 2408 C C . LEU A 1 28 ? 3.340 6.479 0.776 1.00 0.00 28 LEU A C 6
ATOM 2409 O O . LEU A 1 28 ? 3.948 5.413 0.817 1.00 0.00 28 LEU A O 6
ATOM 2425 N N . PRO A 1 29 ? 2.398 6.716 -0.149 1.00 0.00 29 PRO A N 6
ATOM 2426 C CA . PRO A 1 29 ? 2.020 5.740 -1.179 1.00 0.00 29 PRO A CA 6
ATOM 2427 C C . PRO A 1 29 ? 3.094 5.579 -2.256 1.00 0.00 29 PRO A C 6
ATOM 2428 O O . PRO A 1 29 ? 2.810 5.627 -3.451 1.00 0.00 29 PRO A O 6
ATOM 2439 N N . VAL A 1 30 ? 4.325 5.390 -1.818 1.00 0.00 30 VAL A N 6
ATOM 2440 C CA . VAL A 1 30 ? 5.455 5.231 -2.724 1.00 0.00 30 VAL A CA 6
ATOM 2441 C C . VAL A 1 30 ? 5.892 3.771 -2.811 1.00 0.00 30 VAL A C 6
ATOM 2442 O O . VAL A 1 30 ? 7.072 3.467 -2.985 1.00 0.00 30 VAL A O 6
ATOM 2455 N N . CYS A 1 1 ? 4.814 2.769 -2.869 1.00 0.00 1 CYS A N 7
ATOM 2456 C CA . CYS A 1 1 ? 5.139 1.351 -2.913 1.00 0.00 1 CYS A CA 7
ATOM 2457 C C . CYS A 1 1 ? 5.053 0.851 -4.342 1.00 0.00 1 CYS A C 7
ATOM 2458 O O . CYS A 1 1 ? 5.752 -0.076 -4.737 1.00 0.00 1 CYS A O 7
ATOM 2465 N N . GLY A 1 2 ? 4.182 1.484 -5.117 1.00 0.00 2 GLY A N 7
ATOM 2466 C CA . GLY A 1 2 ? 4.002 1.103 -6.501 1.00 0.00 2 GLY A CA 7
ATOM 2467 C C . GLY A 1 2 ? 2.954 0.028 -6.669 1.00 0.00 2 GLY A C 7
ATOM 2468 O O . GLY A 1 2 ? 2.348 -0.100 -7.732 1.00 0.00 2 GLY A O 7
ATOM 2472 N N . GLU A 1 3 ? 2.742 -0.742 -5.618 1.00 0.00 3 GLU A N 7
ATOM 2473 C CA . GLU A 1 3 ? 1.761 -1.814 -5.651 1.00 0.00 3 GLU A CA 7
ATOM 2474 C C . GLU A 1 3 ? 0.387 -1.345 -5.223 1.00 0.00 3 GLU A C 7
ATOM 2475 O O . GLU A 1 3 ? 0.196 -0.209 -4.778 1.00 0.00 3 GLU A O 7
ATOM 2487 N N . THR A 1 4 ? -0.553 -2.259 -5.336 1.00 0.00 4 THR A N 7
ATOM 2488 C CA . THR A 1 4 ? -1.928 -2.021 -4.954 1.00 0.00 4 THR A CA 7
ATOM 2489 C C . THR A 1 4 ? -2.392 -3.142 -4.038 1.00 0.00 4 THR A C 7
ATOM 2490 O O . THR A 1 4 ? -1.935 -4.278 -4.157 1.00 0.00 4 THR A O 7
ATOM 2501 N N . CYS A 1 5 ? -3.265 -2.822 -3.107 1.00 0.00 5 CYS A N 7
ATOM 2502 C CA . CYS A 1 5 ? -3.742 -3.810 -2.157 1.00 0.00 5 CYS A CA 7
ATOM 2503 C C . CYS A 1 5 ? -5.251 -3.983 -2.220 1.00 0.00 5 CYS A C 7
ATOM 2504 O O . CYS A 1 5 ? -5.948 -3.714 -1.250 1.00 0.00 5 CYS A O 7
ATOM 2511 N N . PHE A 1 6 ? -5.756 -4.451 -3.353 1.00 0.00 6 PHE A N 7
ATOM 2512 C CA . PHE A 1 6 ? -7.192 -4.670 -3.505 1.00 0.00 6 PHE A CA 7
ATOM 2513 C C . PHE A 1 6 ? -7.701 -5.626 -2.431 1.00 0.00 6 PHE A C 7
ATOM 2514 O O . PHE A 1 6 ? -8.804 -5.471 -1.916 1.00 0.00 6 PHE A O 7
ATOM 2531 N N . THR A 1 7 ? -6.882 -6.606 -2.088 1.00 0.00 7 THR A N 7
ATOM 2532 C CA . THR A 1 7 ? -7.244 -7.577 -1.068 1.00 0.00 7 THR A CA 7
ATOM 2533 C C . THR A 1 7 ? -6.746 -7.133 0.315 1.00 0.00 7 THR A C 7
ATOM 2534 O O . THR A 1 7 ? -6.621 -7.942 1.235 1.00 0.00 7 THR A O 7
ATOM 2545 N N . GLY A 1 8 ? -6.468 -5.838 0.452 1.00 0.00 8 GLY A N 7
ATOM 2546 C CA . GLY A 1 8 ? -5.995 -5.294 1.716 1.00 0.00 8 GLY A CA 7
ATOM 2547 C C . GLY A 1 8 ? -4.692 -5.919 2.171 1.00 0.00 8 GLY A C 7
ATOM 2548 O O . GLY A 1 8 ? -4.463 -6.112 3.363 1.00 0.00 8 GLY A O 7
ATOM 2552 N N . THR A 1 9 ? -3.842 -6.234 1.212 1.00 0.00 9 THR A N 7
ATOM 2553 C CA . THR A 1 9 ? -2.554 -6.848 1.486 1.00 0.00 9 THR A CA 7
ATOM 2554 C C . THR A 1 9 ? -1.526 -6.387 0.462 1.00 0.00 9 THR A C 7
ATOM 2555 O O . THR A 1 9 ? -1.852 -6.212 -0.711 1.00 0.00 9 THR A O 7
ATOM 2566 N N . CYS A 1 10 ? -0.297 -6.175 0.906 1.00 0.00 10 CYS A N 7
ATOM 2567 C CA . CYS A 1 10 ? 0.761 -5.720 0.015 1.00 0.00 10 CYS A CA 7
ATOM 2568 C C . CYS A 1 10 ? 1.851 -6.756 -0.053 1.00 0.00 10 CYS A C 7
ATOM 2569 O O . CYS A 1 10 ? 2.148 -7.436 0.930 1.00 0.00 10 CYS A O 7
ATOM 2576 N N . TYR A 1 11 ? 2.443 -6.850 -1.215 1.00 0.00 11 TYR A N 7
ATOM 2577 C CA . TYR A 1 11 ? 3.523 -7.774 -1.456 1.00 0.00 11 TYR A CA 7
ATOM 2578 C C . TYR A 1 11 ? 4.828 -7.076 -1.122 1.00 0.00 11 TYR A C 7
ATOM 2579 O O . TYR A 1 11 ? 5.806 -7.704 -0.711 1.00 0.00 11 TYR A O 7
ATOM 2597 N N . THR A 1 12 ? 4.815 -5.758 -1.277 1.00 0.00 12 THR A N 7
ATOM 2598 C CA . THR A 1 12 ? 5.974 -4.943 -0.968 1.00 0.00 12 THR A CA 7
ATOM 2599 C C . THR A 1 12 ? 6.128 -4.834 0.542 1.00 0.00 12 THR A C 7
ATOM 2600 O O . THR A 1 12 ? 5.157 -4.568 1.258 1.00 0.00 12 THR A O 7
ATOM 2611 N N . ASN A 1 13 ? 7.341 -5.039 1.020 1.00 0.00 13 ASN A N 7
ATOM 2612 C CA . ASN A 1 13 ? 7.617 -4.961 2.446 1.00 0.00 13 ASN A CA 7
ATOM 2613 C C . ASN A 1 13 ? 7.550 -3.526 2.930 1.00 0.00 13 ASN A C 7
ATOM 2614 O O . ASN A 1 13 ? 7.770 -2.580 2.169 1.00 0.00 13 ASN A O 7
ATOM 2625 N N . GLY A 1 14 ? 7.248 -3.389 4.202 1.00 0.00 14 GLY A N 7
ATOM 2626 C CA . GLY A 1 14 ? 7.148 -2.087 4.826 1.00 0.00 14 GLY A CA 7
ATOM 2627 C C . GLY A 1 14 ? 5.951 -1.284 4.346 1.00 0.00 14 GLY A C 7
ATOM 2628 O O . GLY A 1 14 ? 5.829 -0.102 4.672 1.00 0.00 14 GLY A O 7
ATOM 2632 N N . CYS A 1 15 ? 5.056 -1.911 3.590 1.00 0.00 15 CYS A N 7
ATOM 2633 C CA . CYS A 1 15 ? 3.883 -1.226 3.100 1.00 0.00 15 CYS A CA 7
ATOM 2634 C C . CYS A 1 15 ? 2.637 -1.785 3.751 1.00 0.00 15 CYS A C 7
ATOM 2635 O O . CYS A 1 15 ? 2.572 -2.956 4.125 1.00 0.00 15 CYS A O 7
ATOM 2642 N N . THR A 1 16 ? 1.657 -0.931 3.877 1.00 0.00 16 THR A N 7
ATOM 2643 C CA . THR A 1 16 ? 0.392 -1.289 4.477 1.00 0.00 16 THR A CA 7
ATOM 2644 C C . THR A 1 16 ? -0.746 -0.734 3.640 1.00 0.00 16 THR A C 7
ATOM 2645 O O . THR A 1 16 ? -0.587 0.270 2.946 1.00 0.00 16 THR A O 7
ATOM 2656 N N . CYS A 1 17 ? -1.877 -1.412 3.682 1.00 0.00 17 CYS A N 7
ATOM 2657 C CA . CYS A 1 17 ? -3.040 -1.013 2.909 1.00 0.00 17 CYS A CA 7
ATOM 2658 C C . CYS A 1 17 ? -3.809 0.097 3.604 1.00 0.00 17 CYS A C 7
ATOM 2659 O O . CYS A 1 17 ? -4.947 -0.090 4.032 1.00 0.00 17 CYS A O 7
ATOM 2666 N N . ASP A 1 18 ? -3.183 1.249 3.722 1.00 0.00 18 ASP A N 7
ATOM 2667 C CA . ASP A 1 18 ? -3.836 2.389 4.371 1.00 0.00 18 ASP A CA 7
ATOM 2668 C C . ASP A 1 18 ? -4.834 3.059 3.421 1.00 0.00 18 ASP A C 7
ATOM 2669 O O . ASP A 1 18 ? -6.035 3.056 3.687 1.00 0.00 18 ASP A O 7
ATOM 2678 N N . PRO A 1 19 ? -4.377 3.632 2.289 1.00 0.00 19 PRO A N 7
ATOM 2679 C CA . PRO A 1 19 ? -5.257 4.270 1.330 1.00 0.00 19 PRO A CA 7
ATOM 2680 C C . PRO A 1 19 ? -5.705 3.302 0.245 1.00 0.00 19 PRO A C 7
ATOM 2681 O O . PRO A 1 19 ? -5.331 3.446 -0.918 1.00 0.00 19 PRO A O 7
ATOM 2692 N N . TRP A 1 20 ? -6.489 2.311 0.649 1.00 0.00 20 TRP A N 7
ATOM 2693 C CA . TRP A 1 20 ? -7.000 1.284 -0.258 1.00 0.00 20 TRP A CA 7
ATOM 2694 C C . TRP A 1 20 ? -7.560 1.915 -1.528 1.00 0.00 20 TRP A C 7
ATOM 2695 O O . TRP A 1 20 ? -8.216 2.958 -1.487 1.00 0.00 20 TRP A O 7
ATOM 2716 N N . PRO A 1 21 ? -7.292 1.289 -2.676 1.00 0.00 21 PRO A N 7
ATOM 2717 C CA . PRO A 1 21 ? -6.521 0.056 -2.748 1.00 0.00 21 PRO A CA 7
ATOM 2718 C C . PRO A 1 21 ? -5.037 0.308 -3.019 1.00 0.00 21 PRO A C 7
ATOM 2719 O O . PRO A 1 21 ? -4.454 -0.273 -3.937 1.00 0.00 21 PRO A O 7
ATOM 2730 N N . VAL A 1 22 ? -4.435 1.188 -2.231 1.00 0.00 22 VAL A N 7
ATOM 2731 C CA . VAL A 1 22 ? -3.023 1.539 -2.405 1.00 0.00 22 VAL A CA 7
ATOM 2732 C C . VAL A 1 22 ? -2.211 1.284 -1.133 1.00 0.00 22 VAL A C 7
ATOM 2733 O O . VAL A 1 22 ? -2.713 1.414 -0.021 1.00 0.00 22 VAL A O 7
ATOM 2746 N N . CYS A 1 23 ? -0.949 0.916 -1.322 1.00 0.00 23 CYS A N 7
ATOM 2747 C CA . CYS A 1 23 ? -0.032 0.639 -0.220 1.00 0.00 23 CYS A CA 7
ATOM 2748 C C . CYS A 1 23 ? 0.735 1.894 0.195 1.00 0.00 23 CYS A C 7
ATOM 2749 O O . CYS A 1 23 ? 1.054 2.747 -0.635 1.00 0.00 23 CYS A O 7
ATOM 2756 N N . THR A 1 24 ? 1.053 1.976 1.476 1.00 0.00 24 THR A N 7
ATOM 2757 C CA . THR A 1 24 ? 1.809 3.091 2.029 1.00 0.00 24 THR A CA 7
ATOM 2758 C C . THR A 1 24 ? 2.981 2.583 2.856 1.00 0.00 24 THR A C 7
ATOM 2759 O O . THR A 1 24 ? 2.826 1.692 3.689 1.00 0.00 24 THR A O 7
ATOM 2770 N N . ARG A 1 25 ? 4.143 3.170 2.632 1.00 0.00 25 ARG A N 7
ATOM 2771 C CA . ARG A 1 25 ? 5.343 2.812 3.361 1.00 0.00 25 ARG A CA 7
ATOM 2772 C C . ARG A 1 25 ? 5.941 4.077 3.943 1.00 0.00 25 ARG A C 7
ATOM 2773 O O . ARG A 1 25 ? 6.153 5.052 3.220 1.00 0.00 25 ARG A O 7
ATOM 2794 N N . ASN A 1 26 ? 6.172 4.066 5.247 1.00 0.00 26 ASN A N 7
ATOM 2795 C CA . ASN A 1 26 ? 6.720 5.226 5.952 1.00 0.00 26 ASN A CA 7
ATOM 2796 C C . ASN A 1 26 ? 5.808 6.438 5.738 1.00 0.00 26 ASN A C 7
ATOM 2797 O O . ASN A 1 26 ? 6.262 7.564 5.546 1.00 0.00 26 ASN A O 7
ATOM 2808 N N . GLY A 1 27 ? 4.502 6.176 5.760 1.00 0.00 27 GLY A N 7
ATOM 2809 C CA . GLY A 1 27 ? 3.513 7.222 5.566 1.00 0.00 27 GLY A CA 7
ATOM 2810 C C . GLY A 1 27 ? 3.528 7.807 4.166 1.00 0.00 27 GLY A C 7
ATOM 2811 O O . GLY A 1 27 ? 3.182 8.971 3.971 1.00 0.00 27 GLY A O 7
ATOM 2815 N N . LEU A 1 28 ? 3.918 7.000 3.189 1.00 0.00 28 LEU A N 7
ATOM 2816 C CA . LEU A 1 28 ? 3.976 7.446 1.803 1.00 0.00 28 LEU A CA 7
ATOM 2817 C C . LEU A 1 28 ? 3.531 6.332 0.863 1.00 0.00 28 LEU A C 7
ATOM 2818 O O . LEU A 1 28 ? 4.057 5.222 0.914 1.00 0.00 28 LEU A O 7
ATOM 2834 N N . PRO A 1 29 ? 2.557 6.612 -0.015 1.00 0.00 29 PRO A N 7
ATOM 2835 C CA . PRO A 1 29 ? 2.042 5.629 -0.977 1.00 0.00 29 PRO A CA 7
ATOM 2836 C C . PRO A 1 29 ? 2.977 5.437 -2.165 1.00 0.00 29 PRO A C 7
ATOM 2837 O O . PRO A 1 29 ? 2.551 5.402 -3.318 1.00 0.00 29 PRO A O 7
ATOM 2848 N N . VAL A 1 30 ? 4.256 5.320 -1.868 1.00 0.00 30 VAL A N 7
ATOM 2849 C CA . VAL A 1 30 ? 5.271 5.146 -2.897 1.00 0.00 30 VAL A CA 7
ATOM 2850 C C . VAL A 1 30 ? 5.756 3.696 -2.937 1.00 0.00 30 VAL A C 7
ATOM 2851 O O . VAL A 1 30 ? 6.954 3.421 -3.030 1.00 0.00 30 VAL A O 7
ATOM 2864 N N . CYS A 1 1 ? 4.980 3.153 -2.813 1.00 0.00 1 CYS A N 8
ATOM 2865 C CA . CYS A 1 1 ? 5.197 1.726 -2.963 1.00 0.00 1 CYS A CA 8
ATOM 2866 C C . CYS A 1 1 ? 5.106 1.368 -4.428 1.00 0.00 1 CYS A C 8
ATOM 2867 O O . CYS A 1 1 ? 5.969 0.690 -4.970 1.00 0.00 1 CYS A O 8
ATOM 2874 N N . GLY A 1 2 ? 4.042 1.848 -5.054 1.00 0.00 2 GLY A N 8
ATOM 2875 C CA . GLY A 1 2 ? 3.814 1.579 -6.457 1.00 0.00 2 GLY A CA 8
ATOM 2876 C C . GLY A 1 2 ? 2.877 0.409 -6.630 1.00 0.00 2 GLY A C 8
ATOM 2877 O O . GLY A 1 2 ? 2.278 0.222 -7.688 1.00 0.00 2 GLY A O 8
ATOM 2881 N N . GLU A 1 3 ? 2.759 -0.379 -5.574 1.00 0.00 3 GLU A N 8
ATOM 2882 C CA . GLU A 1 3 ? 1.901 -1.551 -5.582 1.00 0.00 3 GLU A CA 8
ATOM 2883 C C . GLU A 1 3 ? 0.489 -1.227 -5.132 1.00 0.00 3 GLU A C 8
ATOM 2884 O O . GLU A 1 3 ? 0.211 -0.149 -4.597 1.00 0.00 3 GLU A O 8
ATOM 2896 N N . THR A 1 4 ? -0.390 -2.188 -5.345 1.00 0.00 4 THR A N 8
ATOM 2897 C CA . THR A 1 4 ? -1.785 -2.066 -4.970 1.00 0.00 4 THR A CA 8
ATOM 2898 C C . THR A 1 4 ? -2.183 -3.208 -4.042 1.00 0.00 4 THR A C 8
ATOM 2899 O O . THR A 1 4 ? -1.597 -4.290 -4.087 1.00 0.00 4 THR A O 8
ATOM 2910 N N . CYS A 1 5 ? -3.159 -2.962 -3.184 1.00 0.00 5 CYS A N 8
ATOM 2911 C CA . CYS A 1 5 ? -3.607 -3.968 -2.234 1.00 0.00 5 CYS A CA 8
ATOM 2912 C C . CYS A 1 5 ? -5.122 -4.080 -2.212 1.00 0.00 5 CYS A C 8
ATOM 2913 O O . CYS A 1 5 ? -5.757 -3.767 -1.213 1.00 0.00 5 CYS A O 8
ATOM 2920 N N . PHE A 1 6 ? -5.702 -4.540 -3.313 1.00 0.00 6 PHE A N 8
ATOM 2921 C CA . PHE A 1 6 ? -7.152 -4.702 -3.401 1.00 0.00 6 PHE A CA 8
ATOM 2922 C C . PHE A 1 6 ? -7.661 -5.647 -2.312 1.00 0.00 6 PHE A C 8
ATOM 2923 O O . PHE A 1 6 ? -8.808 -5.559 -1.885 1.00 0.00 6 PHE A O 8
ATOM 2940 N N . THR A 1 7 ? -6.796 -6.543 -1.869 1.00 0.00 7 THR A N 8
ATOM 2941 C CA . THR A 1 7 ? -7.140 -7.505 -0.834 1.00 0.00 7 THR A CA 8
ATOM 2942 C C . THR A 1 7 ? -6.862 -6.964 0.565 1.00 0.00 7 THR A C 8
ATOM 2943 O O . THR A 1 7 ? -6.994 -7.682 1.556 1.00 0.00 7 THR A O 8
ATOM 2954 N N . GLY A 1 8 ? -6.456 -5.708 0.632 1.00 0.00 8 GLY A N 8
ATOM 2955 C CA . GLY A 1 8 ? -6.141 -5.090 1.906 1.00 0.00 8 GLY A CA 8
ATOM 2956 C C . GLY A 1 8 ? -4.876 -5.668 2.501 1.00 0.00 8 GLY A C 8
ATOM 2957 O O . GLY A 1 8 ? -4.717 -5.743 3.717 1.00 0.00 8 GLY A O 8
ATOM 2961 N N . THR A 1 9 ? -3.978 -6.077 1.623 1.00 0.00 9 THR A N 8
ATOM 2962 C CA . THR A 1 9 ? -2.712 -6.666 2.016 1.00 0.00 9 THR A CA 8
ATOM 2963 C C . THR A 1 9 ? -1.661 -6.367 0.961 1.00 0.00 9 THR A C 8
ATOM 2964 O O . THR A 1 9 ? -1.918 -6.516 -0.234 1.00 0.00 9 THR A O 8
ATOM 2975 N N . CYS A 1 10 ? -0.489 -5.932 1.389 1.00 0.00 10 CYS A N 8
ATOM 2976 C CA . CYS A 1 10 ? 0.570 -5.614 0.453 1.00 0.00 10 CYS A CA 8
ATOM 2977 C C . CYS A 1 10 ? 1.477 -6.803 0.274 1.00 0.00 10 CYS A C 8
ATOM 2978 O O . CYS A 1 10 ? 1.754 -7.550 1.211 1.00 0.00 10 CYS A O 8
ATOM 2985 N N . TYR A 1 11 ? 1.918 -6.960 -0.947 1.00 0.00 11 TYR A N 8
ATOM 2986 C CA . TYR A 1 11 ? 2.798 -8.044 -1.320 1.00 0.00 11 TYR A CA 8
ATOM 2987 C C . TYR A 1 11 ? 4.242 -7.623 -1.126 1.00 0.00 11 TYR A C 8
ATOM 2988 O O . TYR A 1 11 ? 5.130 -8.453 -0.935 1.00 0.00 11 TYR A O 8
ATOM 3006 N N . THR A 1 12 ? 4.464 -6.321 -1.166 1.00 0.00 12 THR A N 8
ATOM 3007 C CA . THR A 1 12 ? 5.795 -5.773 -0.983 1.00 0.00 12 THR A CA 8
ATOM 3008 C C . THR A 1 12 ? 6.003 -5.351 0.464 1.00 0.00 12 THR A C 8
ATOM 3009 O O . THR A 1 12 ? 5.106 -4.779 1.091 1.00 0.00 12 THR A O 8
ATOM 3020 N N . ASN A 1 13 ? 7.188 -5.631 0.979 1.00 0.00 13 ASN A N 8
ATOM 3021 C CA . ASN A 1 13 ? 7.534 -5.280 2.347 1.00 0.00 13 ASN A CA 8
ATOM 3022 C C . ASN A 1 13 ? 7.695 -3.775 2.491 1.00 0.00 13 ASN A C 8
ATOM 3023 O O . ASN A 1 13 ? 7.916 -3.054 1.508 1.00 0.00 13 ASN A O 8
ATOM 3034 N N . GLY A 1 14 ? 7.581 -3.317 3.720 1.00 0.00 14 GLY A N 8
ATOM 3035 C CA . GLY A 1 14 ? 7.706 -1.910 4.016 1.00 0.00 14 GLY A CA 8
ATOM 3036 C C . GLY A 1 14 ? 6.516 -1.112 3.528 1.00 0.00 14 GLY A C 8
ATOM 3037 O O . GLY A 1 14 ? 6.618 0.095 3.320 1.00 0.00 14 GLY A O 8
ATOM 3041 N N . CYS A 1 15 ? 5.382 -1.781 3.356 1.00 0.00 15 CYS A N 8
ATOM 3042 C CA . CYS A 1 15 ? 4.173 -1.116 2.904 1.00 0.00 15 CYS A CA 8
ATOM 3043 C C . CYS A 1 15 ? 2.963 -1.654 3.637 1.00 0.00 15 CYS A C 8
ATOM 3044 O O . CYS A 1 15 ? 2.925 -2.810 4.054 1.00 0.00 15 CYS A O 8
ATOM 3051 N N . THR A 1 16 ? 1.978 -0.802 3.769 1.00 0.00 16 THR A N 8
ATOM 3052 C CA . THR A 1 16 ? 0.736 -1.146 4.426 1.00 0.00 16 THR A CA 8
ATOM 3053 C C . THR A 1 16 ? -0.427 -0.625 3.602 1.00 0.00 16 THR A C 8
ATOM 3054 O O . THR A 1 16 ? -0.302 0.383 2.909 1.00 0.00 16 THR A O 8
ATOM 3065 N N . CYS A 1 17 ? -1.536 -1.336 3.646 1.00 0.00 17 CYS A N 8
ATOM 3066 C CA . CYS A 1 17 ? -2.714 -0.967 2.875 1.00 0.00 17 CYS A CA 8
ATOM 3067 C C . CYS A 1 17 ? -3.503 0.135 3.562 1.00 0.00 17 CYS A C 8
ATOM 3068 O O . CYS A 1 17 ? -4.639 -0.068 3.988 1.00 0.00 17 CYS A O 8
ATOM 3075 N N . ASP A 1 18 ? -2.894 1.298 3.668 1.00 0.00 18 ASP A N 8
ATOM 3076 C CA . ASP A 1 18 ? -3.557 2.438 4.306 1.00 0.00 18 ASP A CA 8
ATOM 3077 C C . ASP A 1 18 ? -4.573 3.078 3.353 1.00 0.00 18 ASP A C 8
ATOM 3078 O O . ASP A 1 18 ? -5.770 3.077 3.637 1.00 0.00 18 ASP A O 8
ATOM 3087 N N . PRO A 1 19 ? -4.134 3.624 2.199 1.00 0.00 19 PRO A N 8
ATOM 3088 C CA . PRO A 1 19 ? -5.030 4.235 1.237 1.00 0.00 19 PRO A CA 8
ATOM 3089 C C . PRO A 1 19 ? -5.486 3.239 0.180 1.00 0.00 19 PRO A C 8
ATOM 3090 O O . PRO A 1 19 ? -5.113 3.348 -0.988 1.00 0.00 19 PRO A O 8
ATOM 3101 N N . TRP A 1 20 ? -6.277 2.269 0.613 1.00 0.00 20 TRP A N 8
ATOM 3102 C CA . TRP A 1 20 ? -6.801 1.224 -0.263 1.00 0.00 20 TRP A CA 8
ATOM 3103 C C . TRP A 1 20 ? -7.372 1.830 -1.541 1.00 0.00 20 TRP A C 8
ATOM 3104 O O . TRP A 1 20 ? -8.016 2.880 -1.516 1.00 0.00 20 TRP A O 8
ATOM 3125 N N . PRO A 1 21 ? -7.125 1.176 -2.676 1.00 0.00 21 PRO A N 8
ATOM 3126 C CA . PRO A 1 21 ? -6.369 -0.067 -2.731 1.00 0.00 21 PRO A CA 8
ATOM 3127 C C . PRO A 1 21 ? -4.887 0.160 -3.034 1.00 0.00 21 PRO A C 8
ATOM 3128 O O . PRO A 1 21 ? -4.333 -0.440 -3.956 1.00 0.00 21 PRO A O 8
ATOM 3139 N N . VAL A 1 22 ? -4.257 1.041 -2.266 1.00 0.00 22 VAL A N 8
ATOM 3140 C CA . VAL A 1 22 ? -2.843 1.368 -2.473 1.00 0.00 22 VAL A CA 8
ATOM 3141 C C . VAL A 1 22 ? -2.019 1.173 -1.196 1.00 0.00 22 VAL A C 8
ATOM 3142 O O . VAL A 1 22 ? -2.517 1.351 -0.088 1.00 0.00 22 VAL A O 8
ATOM 3155 N N . CYS A 1 23 ? -0.756 0.802 -1.374 1.00 0.00 23 CYS A N 8
ATOM 3156 C CA . CYS A 1 23 ? 0.166 0.581 -0.263 1.00 0.00 23 CYS A CA 8
ATOM 3157 C C . CYS A 1 23 ? 0.937 1.860 0.082 1.00 0.00 23 CYS A C 8
ATOM 3158 O O . CYS A 1 23 ? 1.181 2.705 -0.782 1.00 0.00 23 CYS A O 8
ATOM 3165 N N . THR A 1 24 ? 1.330 1.984 1.345 1.00 0.00 24 THR A N 8
ATOM 3166 C CA . THR A 1 24 ? 2.086 3.140 1.816 1.00 0.00 24 THR A CA 8
ATOM 3167 C C . THR A 1 24 ? 3.307 2.727 2.639 1.00 0.00 24 THR A C 8
ATOM 3168 O O . THR A 1 24 ? 3.200 1.926 3.570 1.00 0.00 24 THR A O 8
ATOM 3179 N N . ARG A 1 25 ? 4.454 3.312 2.310 1.00 0.00 25 ARG A N 8
ATOM 3180 C CA . ARG A 1 25 ? 5.693 3.061 3.033 1.00 0.00 25 ARG A CA 8
ATOM 3181 C C . ARG A 1 25 ? 5.781 4.062 4.170 1.00 0.00 25 ARG A C 8
ATOM 3182 O O . ARG A 1 25 ? 6.325 5.150 3.996 1.00 0.00 25 ARG A O 8
ATOM 3203 N N . ASN A 1 26 ? 5.194 3.698 5.304 1.00 0.00 26 ASN A N 8
ATOM 3204 C CA . ASN A 1 26 ? 5.149 4.564 6.484 1.00 0.00 26 ASN A CA 8
ATOM 3205 C C . ASN A 1 26 ? 4.337 5.821 6.169 1.00 0.00 26 ASN A C 8
ATOM 3206 O O . ASN A 1 26 ? 4.783 6.950 6.363 1.00 0.00 26 ASN A O 8
ATOM 3217 N N . GLY A 1 27 ? 3.126 5.599 5.663 1.00 0.00 27 GLY A N 8
ATOM 3218 C CA . GLY A 1 27 ? 2.237 6.696 5.319 1.00 0.00 27 GLY A CA 8
ATOM 3219 C C . GLY A 1 27 ? 2.583 7.379 4.004 1.00 0.00 27 GLY A C 8
ATOM 3220 O O . GLY A 1 27 ? 1.994 8.404 3.664 1.00 0.00 27 GLY A O 8
ATOM 3224 N N . LEU A 1 28 ? 3.521 6.817 3.255 1.00 0.00 28 LEU A N 8
ATOM 3225 C CA . LEU A 1 28 ? 3.912 7.400 1.976 1.00 0.00 28 LEU A CA 8
ATOM 3226 C C . LEU A 1 28 ? 3.531 6.471 0.831 1.00 0.00 28 LEU A C 8
ATOM 3227 O O . LEU A 1 28 ? 4.007 5.343 0.760 1.00 0.00 28 LEU A O 8
ATOM 3243 N N . PRO A 1 29 ? 2.666 6.927 -0.087 1.00 0.00 29 PRO A N 8
ATOM 3244 C CA . PRO A 1 29 ? 2.221 6.121 -1.235 1.00 0.00 29 PRO A CA 8
ATOM 3245 C C . PRO A 1 29 ? 3.303 5.958 -2.299 1.00 0.00 29 PRO A C 8
ATOM 3246 O O . PRO A 1 29 ? 3.050 6.087 -3.495 1.00 0.00 29 PRO A O 8
ATOM 3257 N N . VAL A 1 30 ? 4.506 5.672 -1.846 1.00 0.00 30 VAL A N 8
ATOM 3258 C CA . VAL A 1 30 ? 5.643 5.492 -2.729 1.00 0.00 30 VAL A CA 8
ATOM 3259 C C . VAL A 1 30 ? 5.997 4.002 -2.861 1.00 0.00 30 VAL A C 8
ATOM 3260 O O . VAL A 1 30 ? 7.157 3.621 -3.028 1.00 0.00 30 VAL A O 8
ATOM 3273 N N . CYS A 1 1 ? 4.951 3.343 -2.986 1.00 0.00 1 CYS A N 9
ATOM 3274 C CA . CYS A 1 1 ? 5.322 1.941 -3.100 1.00 0.00 1 CYS A CA 9
ATOM 3275 C C . CYS A 1 1 ? 5.141 1.487 -4.536 1.00 0.00 1 CYS A C 9
ATOM 3276 O O . CYS A 1 1 ? 5.971 0.775 -5.093 1.00 0.00 1 CYS A O 9
ATOM 3283 N N . GLY A 1 2 ? 4.046 1.926 -5.135 1.00 0.00 2 GLY A N 9
ATOM 3284 C CA . GLY A 1 2 ? 3.758 1.570 -6.505 1.00 0.00 2 GLY A CA 9
ATOM 3285 C C . GLY A 1 2 ? 2.834 0.381 -6.594 1.00 0.00 2 GLY A C 9
ATOM 3286 O O . GLY A 1 2 ? 2.217 0.139 -7.632 1.00 0.00 2 GLY A O 9
ATOM 3290 N N . GLU A 1 3 ? 2.741 -0.366 -5.507 1.00 0.00 3 GLU A N 9
ATOM 3291 C CA . GLU A 1 3 ? 1.889 -1.544 -5.475 1.00 0.00 3 GLU A CA 9
ATOM 3292 C C . GLU A 1 3 ? 0.472 -1.211 -5.060 1.00 0.00 3 GLU A C 9
ATOM 3293 O O . GLU A 1 3 ? 0.194 -0.161 -4.469 1.00 0.00 3 GLU A O 9
ATOM 3305 N N . THR A 1 4 ? -0.410 -2.140 -5.363 1.00 0.00 4 THR A N 9
ATOM 3306 C CA . THR A 1 4 ? -1.814 -2.022 -5.034 1.00 0.00 4 THR A CA 9
ATOM 3307 C C . THR A 1 4 ? -2.226 -3.186 -4.142 1.00 0.00 4 THR A C 9
ATOM 3308 O O . THR A 1 4 ? -1.620 -4.257 -4.186 1.00 0.00 4 THR A O 9
ATOM 3319 N N . CYS A 1 5 ? -3.227 -2.970 -3.311 1.00 0.00 5 CYS A N 9
ATOM 3320 C CA . CYS A 1 5 ? -3.677 -4.002 -2.392 1.00 0.00 5 CYS A CA 9
ATOM 3321 C C . CYS A 1 5 ? -5.192 -4.092 -2.347 1.00 0.00 5 CYS A C 9
ATOM 3322 O O . CYS A 1 5 ? -5.809 -3.772 -1.339 1.00 0.00 5 CYS A O 9
ATOM 3329 N N . PHE A 1 6 ? -5.791 -4.546 -3.438 1.00 0.00 6 PHE A N 9
ATOM 3330 C CA . PHE A 1 6 ? -7.243 -4.694 -3.509 1.00 0.00 6 PHE A CA 9
ATOM 3331 C C . PHE A 1 6 ? -7.744 -5.649 -2.426 1.00 0.00 6 PHE A C 9
ATOM 3332 O O . PHE A 1 6 ? -8.893 -5.574 -1.999 1.00 0.00 6 PHE A O 9
ATOM 3349 N N . THR A 1 7 ? -6.869 -6.539 -1.989 1.00 0.00 7 THR A N 9
ATOM 3350 C CA . THR A 1 7 ? -7.203 -7.512 -0.960 1.00 0.00 7 THR A CA 9
ATOM 3351 C C . THR A 1 7 ? -6.944 -6.972 0.442 1.00 0.00 7 THR A C 9
ATOM 3352 O O . THR A 1 7 ? -7.113 -7.682 1.432 1.00 0.00 7 THR A O 9
ATOM 3363 N N . GLY A 1 8 ? -6.513 -5.724 0.515 1.00 0.00 8 GLY A N 9
ATOM 3364 C CA . GLY A 1 8 ? -6.218 -5.107 1.794 1.00 0.00 8 GLY A CA 9
ATOM 3365 C C . GLY A 1 8 ? -4.964 -5.684 2.412 1.00 0.00 8 GLY A C 9
ATOM 3366 O O . GLY A 1 8 ? -4.838 -5.777 3.631 1.00 0.00 8 GLY A O 9
ATOM 3370 N N . THR A 1 9 ? -4.038 -6.074 1.554 1.00 0.00 9 THR A N 9
ATOM 3371 C CA . THR A 1 9 ? -2.780 -6.657 1.980 1.00 0.00 9 THR A CA 9
ATOM 3372 C C . THR A 1 9 ? -1.690 -6.341 0.968 1.00 0.00 9 THR A C 9
ATOM 3373 O O . THR A 1 9 ? -1.894 -6.495 -0.235 1.00 0.00 9 THR A O 9
ATOM 3384 N N . CYS A 1 10 ? -0.542 -5.893 1.448 1.00 0.00 10 CYS A N 9
ATOM 3385 C CA . CYS A 1 10 ? 0.558 -5.563 0.562 1.00 0.00 10 CYS A CA 9
ATOM 3386 C C . CYS A 1 10 ? 1.448 -6.762 0.381 1.00 0.00 10 CYS A C 9
ATOM 3387 O O . CYS A 1 10 ? 1.686 -7.534 1.309 1.00 0.00 10 CYS A O 9
ATOM 3394 N N . TYR A 1 11 ? 1.919 -6.903 -0.829 1.00 0.00 11 TYR A N 9
ATOM 3395 C CA . TYR A 1 11 ? 2.787 -7.999 -1.199 1.00 0.00 11 TYR A CA 9
ATOM 3396 C C . TYR A 1 11 ? 4.237 -7.616 -0.961 1.00 0.00 11 TYR A C 9
ATOM 3397 O O . TYR A 1 11 ? 5.100 -8.473 -0.780 1.00 0.00 11 TYR A O 9
ATOM 3415 N N . THR A 1 12 ? 4.491 -6.319 -0.954 1.00 0.00 12 THR A N 9
ATOM 3416 C CA . THR A 1 12 ? 5.832 -5.815 -0.728 1.00 0.00 12 THR A CA 9
ATOM 3417 C C . THR A 1 12 ? 5.996 -5.339 0.711 1.00 0.00 12 THR A C 9
ATOM 3418 O O . THR A 1 12 ? 5.103 -4.706 1.281 1.00 0.00 12 THR A O 9
ATOM 3429 N N . ASN A 1 13 ? 7.146 -5.653 1.281 1.00 0.00 13 ASN A N 9
ATOM 3430 C CA . ASN A 1 13 ? 7.468 -5.276 2.651 1.00 0.00 13 ASN A CA 9
ATOM 3431 C C . ASN A 1 13 ? 7.660 -3.772 2.769 1.00 0.00 13 ASN A C 9
ATOM 3432 O O . ASN A 1 13 ? 7.970 -3.089 1.791 1.00 0.00 13 ASN A O 9
ATOM 3443 N N . GLY A 1 14 ? 7.497 -3.278 3.981 1.00 0.00 14 GLY A N 9
ATOM 3444 C CA . GLY A 1 14 ? 7.668 -1.867 4.256 1.00 0.00 14 GLY A CA 9
ATOM 3445 C C . GLY A 1 14 ? 6.466 -1.029 3.871 1.00 0.00 14 GLY A C 9
ATOM 3446 O O . GLY A 1 14 ? 6.442 0.175 4.122 1.00 0.00 14 GLY A O 9
ATOM 3450 N N . CYS A 1 15 ? 5.461 -1.647 3.269 1.00 0.00 15 CYS A N 9
ATOM 3451 C CA . CYS A 1 15 ? 4.273 -0.923 2.873 1.00 0.00 15 CYS A CA 9
ATOM 3452 C C . CYS A 1 15 ? 3.046 -1.526 3.527 1.00 0.00 15 CYS A C 9
ATOM 3453 O O . CYS A 1 15 ? 3.004 -2.715 3.840 1.00 0.00 15 CYS A O 9
ATOM 3460 N N . THR A 1 16 ? 2.060 -0.688 3.736 1.00 0.00 16 THR A N 9
ATOM 3461 C CA . THR A 1 16 ? 0.818 -1.093 4.363 1.00 0.00 16 THR A CA 9
ATOM 3462 C C . THR A 1 16 ? -0.364 -0.608 3.540 1.00 0.00 16 THR A C 9
ATOM 3463 O O . THR A 1 16 ? -0.295 0.437 2.890 1.00 0.00 16 THR A O 9
ATOM 3474 N N . CYS A 1 17 ? -1.428 -1.389 3.548 1.00 0.00 17 CYS A N 9
ATOM 3475 C CA . CYS A 1 17 ? -2.628 -1.073 2.785 1.00 0.00 17 CYS A CA 9
ATOM 3476 C C . CYS A 1 17 ? -3.493 -0.047 3.498 1.00 0.00 17 CYS A C 9
ATOM 3477 O O . CYS A 1 17 ? -4.636 -0.324 3.859 1.00 0.00 17 CYS A O 9
ATOM 3484 N N . ASP A 1 18 ? -2.949 1.134 3.691 1.00 0.00 18 ASP A N 9
ATOM 3485 C CA . ASP A 1 18 ? -3.696 2.201 4.355 1.00 0.00 18 ASP A CA 9
ATOM 3486 C C . ASP A 1 18 ? -4.650 2.893 3.375 1.00 0.00 18 ASP A C 9
ATOM 3487 O O . ASP A 1 18 ? -5.863 2.876 3.581 1.00 0.00 18 ASP A O 9
ATOM 3496 N N . PRO A 1 19 ? -4.141 3.498 2.281 1.00 0.00 19 PRO A N 9
ATOM 3497 C CA . PRO A 1 19 ? -4.985 4.154 1.295 1.00 0.00 19 PRO A CA 9
ATOM 3498 C C . PRO A 1 19 ? -5.449 3.185 0.217 1.00 0.00 19 PRO A C 9
ATOM 3499 O O . PRO A 1 19 ? -5.071 3.310 -0.948 1.00 0.00 19 PRO A O 9
ATOM 3510 N N . TRP A 1 20 ? -6.251 2.216 0.631 1.00 0.00 20 TRP A N 9
ATOM 3511 C CA . TRP A 1 20 ? -6.786 1.191 -0.262 1.00 0.00 20 TRP A CA 9
ATOM 3512 C C . TRP A 1 20 ? -7.354 1.823 -1.529 1.00 0.00 20 TRP A C 9
ATOM 3513 O O . TRP A 1 20 ? -7.985 2.881 -1.486 1.00 0.00 20 TRP A O 9
ATOM 3534 N N . PRO A 1 21 ? -7.118 1.184 -2.675 1.00 0.00 21 PRO A N 9
ATOM 3535 C CA . PRO A 1 21 ? -6.377 -0.065 -2.752 1.00 0.00 21 PRO A CA 9
ATOM 3536 C C . PRO A 1 21 ? -4.894 0.147 -3.060 1.00 0.00 21 PRO A C 9
ATOM 3537 O O . PRO A 1 21 ? -4.359 -0.433 -4.006 1.00 0.00 21 PRO A O 9
ATOM 3548 N N . VAL A 1 22 ? -4.243 0.996 -2.273 1.00 0.00 22 VAL A N 9
ATOM 3549 C CA . VAL A 1 22 ? -2.825 1.308 -2.485 1.00 0.00 22 VAL A CA 9
ATOM 3550 C C . VAL A 1 22 ? -2.007 1.145 -1.201 1.00 0.00 22 VAL A C 9
ATOM 3551 O O . VAL A 1 22 ? -2.507 1.356 -0.098 1.00 0.00 22 VAL A O 9
ATOM 3564 N N . CYS A 1 23 ? -0.743 0.771 -1.362 1.00 0.00 23 CYS A N 9
ATOM 3565 C CA . CYS A 1 23 ? 0.174 0.581 -0.239 1.00 0.00 23 CYS A CA 9
ATOM 3566 C C . CYS A 1 23 ? 0.901 1.883 0.106 1.00 0.00 23 CYS A C 9
ATOM 3567 O O . CYS A 1 23 ? 1.120 2.740 -0.750 1.00 0.00 23 CYS A O 9
ATOM 3574 N N . THR A 1 24 ? 1.284 2.007 1.369 1.00 0.00 24 THR A N 9
ATOM 3575 C CA . THR A 1 24 ? 2.000 3.175 1.863 1.00 0.00 24 THR A CA 9
ATOM 3576 C C . THR A 1 24 ? 3.234 2.759 2.650 1.00 0.00 24 THR A C 9
ATOM 3577 O O . THR A 1 24 ? 3.141 1.999 3.612 1.00 0.00 24 THR A O 9
ATOM 3588 N N . ARG A 1 25 ? 4.381 3.272 2.243 1.00 0.00 25 ARG A N 9
ATOM 3589 C CA . ARG A 1 25 ? 5.631 2.982 2.915 1.00 0.00 25 ARG A CA 9
ATOM 3590 C C . ARG A 1 25 ? 5.844 4.032 3.985 1.00 0.00 25 ARG A C 9
ATOM 3591 O O . ARG A 1 25 ? 6.176 5.173 3.671 1.00 0.00 25 ARG A O 9
ATOM 3612 N N . ASN A 1 26 ? 5.603 3.648 5.231 1.00 0.00 26 ASN A N 9
ATOM 3613 C CA . ASN A 1 26 ? 5.724 4.558 6.373 1.00 0.00 26 ASN A CA 9
ATOM 3614 C C . ASN A 1 26 ? 4.770 5.743 6.188 1.00 0.00 26 ASN A C 9
ATOM 3615 O O . ASN A 1 26 ? 5.073 6.881 6.530 1.00 0.00 26 ASN A O 9
ATOM 3626 N N . GLY A 1 27 ? 3.596 5.445 5.636 1.00 0.00 27 GLY A N 9
ATOM 3627 C CA . GLY A 1 27 ? 2.591 6.467 5.407 1.00 0.00 27 GLY A CA 9
ATOM 3628 C C . GLY A 1 27 ? 2.756 7.197 4.082 1.00 0.00 27 GLY A C 9
ATOM 3629 O O . GLY A 1 27 ? 2.033 8.153 3.807 1.00 0.00 27 GLY A O 9
ATOM 3633 N N . LEU A 1 28 ? 3.689 6.750 3.249 1.00 0.00 28 LEU A N 9
ATOM 3634 C CA . LEU A 1 28 ? 3.912 7.384 1.953 1.00 0.00 28 LEU A CA 9
ATOM 3635 C C . LEU A 1 28 ? 3.485 6.453 0.827 1.00 0.00 28 LEU A C 9
ATOM 3636 O O . LEU A 1 28 ? 4.008 5.348 0.697 1.00 0.00 28 LEU A O 9
ATOM 3652 N N . PRO A 1 29 ? 2.530 6.879 -0.010 1.00 0.00 29 PRO A N 9
ATOM 3653 C CA . PRO A 1 29 ? 2.034 6.069 -1.132 1.00 0.00 29 PRO A CA 9
ATOM 3654 C C . PRO A 1 29 ? 3.016 6.020 -2.298 1.00 0.00 29 PRO A C 9
ATOM 3655 O O . PRO A 1 29 ? 2.639 6.170 -3.458 1.00 0.00 29 PRO A O 9
ATOM 3666 N N . VAL A 1 30 ? 4.276 5.807 -1.974 1.00 0.00 30 VAL A N 9
ATOM 3667 C CA . VAL A 1 30 ? 5.329 5.737 -2.976 1.00 0.00 30 VAL A CA 9
ATOM 3668 C C . VAL A 1 30 ? 5.853 4.307 -3.097 1.00 0.00 30 VAL A C 9
ATOM 3669 O O . VAL A 1 30 ? 7.044 4.076 -3.296 1.00 0.00 30 VAL A O 9
ATOM 3682 N N . CYS A 1 1 ? 5.390 2.688 -2.786 1.00 0.00 1 CYS A N 10
ATOM 3683 C CA . CYS A 1 1 ? 5.474 1.240 -2.822 1.00 0.00 1 CYS A CA 10
ATOM 3684 C C . CYS A 1 1 ? 5.314 0.749 -4.248 1.00 0.00 1 CYS A C 10
ATOM 3685 O O . CYS A 1 1 ? 5.948 -0.220 -4.659 1.00 0.00 1 CYS A O 10
ATOM 3692 N N . GLY A 1 2 ? 4.464 1.434 -4.999 1.00 0.00 2 GLY A N 10
ATOM 3693 C CA . GLY A 1 2 ? 4.225 1.071 -6.380 1.00 0.00 2 GLY A CA 10
ATOM 3694 C C . GLY A 1 2 ? 3.150 0.019 -6.528 1.00 0.00 2 GLY A C 10
ATOM 3695 O O . GLY A 1 2 ? 2.487 -0.056 -7.558 1.00 0.00 2 GLY A O 10
ATOM 3699 N N . GLU A 1 3 ? 2.981 -0.790 -5.497 1.00 0.00 3 GLU A N 10
ATOM 3700 C CA . GLU A 1 3 ? 1.980 -1.848 -5.521 1.00 0.00 3 GLU A CA 10
ATOM 3701 C C . GLU A 1 3 ? 0.645 -1.416 -4.963 1.00 0.00 3 GLU A C 10
ATOM 3702 O O . GLU A 1 3 ? 0.499 -0.340 -4.369 1.00 0.00 3 GLU A O 10
ATOM 3714 N N . THR A 1 4 ? -0.316 -2.292 -5.159 1.00 0.00 4 THR A N 10
ATOM 3715 C CA . THR A 1 4 ? -1.670 -2.083 -4.698 1.00 0.00 4 THR A CA 10
ATOM 3716 C C . THR A 1 4 ? -2.045 -3.144 -3.671 1.00 0.00 4 THR A C 10
ATOM 3717 O O . THR A 1 4 ? -1.252 -4.036 -3.370 1.00 0.00 4 THR A O 10
ATOM 3728 N N . CYS A 1 5 ? -3.242 -3.040 -3.120 1.00 0.00 5 CYS A N 10
ATOM 3729 C CA . CYS A 1 5 ? -3.690 -3.993 -2.119 1.00 0.00 5 CYS A CA 10
ATOM 3730 C C . CYS A 1 5 ? -5.202 -4.146 -2.133 1.00 0.00 5 CYS A C 10
ATOM 3731 O O . CYS A 1 5 ? -5.860 -3.914 -1.127 1.00 0.00 5 CYS A O 10
ATOM 3738 N N . PHE A 1 6 ? -5.751 -4.548 -3.272 1.00 0.00 6 PHE A N 10
ATOM 3739 C CA . PHE A 1 6 ? -7.196 -4.738 -3.396 1.00 0.00 6 PHE A CA 10
ATOM 3740 C C . PHE A 1 6 ? -7.703 -5.730 -2.351 1.00 0.00 6 PHE A C 10
ATOM 3741 O O . PHE A 1 6 ? -8.834 -5.635 -1.884 1.00 0.00 6 PHE A O 10
ATOM 3758 N N . THR A 1 7 ? -6.856 -6.676 -1.988 1.00 0.00 7 THR A N 10
ATOM 3759 C CA . THR A 1 7 ? -7.202 -7.684 -1.002 1.00 0.00 7 THR A CA 10
ATOM 3760 C C . THR A 1 7 ? -6.834 -7.257 0.415 1.00 0.00 7 THR A C 10
ATOM 3761 O O . THR A 1 7 ? -6.833 -8.070 1.340 1.00 0.00 7 THR A O 10
ATOM 3772 N N . GLY A 1 8 ? -6.503 -5.987 0.572 1.00 0.00 8 GLY A N 10
ATOM 3773 C CA . GLY A 1 8 ? -6.116 -5.465 1.870 1.00 0.00 8 GLY A CA 10
ATOM 3774 C C . GLY A 1 8 ? -4.811 -6.068 2.338 1.00 0.00 8 GLY A C 10
ATOM 3775 O O . GLY A 1 8 ? -4.596 -6.284 3.529 1.00 0.00 8 GLY A O 10
ATOM 3779 N N . THR A 1 9 ? -3.944 -6.341 1.381 1.00 0.00 9 THR A N 10
ATOM 3780 C CA . THR A 1 9 ? -2.646 -6.930 1.645 1.00 0.00 9 THR A CA 10
ATOM 3781 C C . THR A 1 9 ? -1.646 -6.429 0.619 1.00 0.00 9 THR A C 10
ATOM 3782 O O . THR A 1 9 ? -1.941 -6.393 -0.574 1.00 0.00 9 THR A O 10
ATOM 3793 N N . CYS A 1 10 ? -0.481 -6.015 1.082 1.00 0.00 10 CYS A N 10
ATOM 3794 C CA . CYS A 1 10 ? 0.536 -5.493 0.191 1.00 0.00 10 CYS A CA 10
ATOM 3795 C C . CYS A 1 10 ? 1.505 -6.565 -0.232 1.00 0.00 10 CYS A C 10
ATOM 3796 O O . CYS A 1 10 ? 1.861 -7.458 0.536 1.00 0.00 10 CYS A O 10
ATOM 3803 N N . TYR A 1 11 ? 1.928 -6.437 -1.465 1.00 0.00 11 TYR A N 10
ATOM 3804 C CA . TYR A 1 11 ? 2.876 -7.345 -2.064 1.00 0.00 11 TYR A CA 10
ATOM 3805 C C . TYR A 1 11 ? 4.284 -6.841 -1.790 1.00 0.00 11 TYR A C 10
ATOM 3806 O O . TYR A 1 11 ? 5.242 -7.610 -1.734 1.00 0.00 11 TYR A O 10
ATOM 3824 N N . THR A 1 12 ? 4.390 -5.531 -1.601 1.00 0.00 12 THR A N 10
ATOM 3825 C CA . THR A 1 12 ? 5.666 -4.903 -1.308 1.00 0.00 12 THR A CA 10
ATOM 3826 C C . THR A 1 12 ? 5.874 -4.809 0.199 1.00 0.00 12 THR A C 10
ATOM 3827 O O . THR A 1 12 ? 4.961 -4.432 0.937 1.00 0.00 12 THR A O 10
ATOM 3838 N N . ASN A 1 13 ? 7.074 -5.143 0.646 1.00 0.00 13 ASN A N 10
ATOM 3839 C CA . ASN A 1 13 ? 7.405 -5.086 2.064 1.00 0.00 13 ASN A CA 10
ATOM 3840 C C . ASN A 1 13 ? 7.547 -3.647 2.529 1.00 0.00 13 ASN A C 10
ATOM 3841 O O . ASN A 1 13 ? 7.807 -2.739 1.730 1.00 0.00 13 ASN A O 10
ATOM 3852 N N . GLY A 1 14 ? 7.369 -3.460 3.822 1.00 0.00 14 GLY A N 10
ATOM 3853 C CA . GLY A 1 14 ? 7.462 -2.148 4.422 1.00 0.00 14 GLY A CA 10
ATOM 3854 C C . GLY A 1 14 ? 6.330 -1.244 3.984 1.00 0.00 14 GLY A C 10
ATOM 3855 O O . GLY A 1 14 ? 6.469 -0.021 3.970 1.00 0.00 14 GLY A O 10
ATOM 3859 N N . CYS A 1 15 ? 5.203 -1.848 3.628 1.00 0.00 15 CYS A N 10
ATOM 3860 C CA . CYS A 1 15 ? 4.045 -1.095 3.191 1.00 0.00 15 CYS A CA 10
ATOM 3861 C C . CYS A 1 15 ? 2.786 -1.642 3.829 1.00 0.00 15 CYS A C 10
ATOM 3862 O O . CYS A 1 15 ? 2.710 -2.817 4.189 1.00 0.00 15 CYS A O 10
ATOM 3869 N N . THR A 1 16 ? 1.806 -0.781 3.961 1.00 0.00 16 THR A N 10
ATOM 3870 C CA . THR A 1 16 ? 0.534 -1.146 4.550 1.00 0.00 16 THR A CA 10
ATOM 3871 C C . THR A 1 16 ? -0.604 -0.571 3.723 1.00 0.00 16 THR A C 10
ATOM 3872 O O . THR A 1 16 ? -0.471 0.501 3.120 1.00 0.00 16 THR A O 10
ATOM 3883 N N . CYS A 1 17 ? -1.702 -1.306 3.671 1.00 0.00 17 CYS A N 10
ATOM 3884 C CA . CYS A 1 17 ? -2.870 -0.913 2.900 1.00 0.00 17 CYS A CA 10
ATOM 3885 C C . CYS A 1 17 ? -3.688 0.142 3.623 1.00 0.00 17 CYS A C 10
ATOM 3886 O O . CYS A 1 17 ? -4.839 -0.092 3.985 1.00 0.00 17 CYS A O 10
ATOM 3893 N N . ASP A 1 18 ? -3.095 1.302 3.825 1.00 0.00 18 ASP A N 10
ATOM 3894 C CA . ASP A 1 18 ? -3.807 2.388 4.503 1.00 0.00 18 ASP A CA 10
ATOM 3895 C C . ASP A 1 18 ? -4.857 2.998 3.569 1.00 0.00 18 ASP A C 10
ATOM 3896 O O . ASP A 1 18 ? -6.052 2.930 3.851 1.00 0.00 18 ASP A O 10
ATOM 3905 N N . PRO A 1 19 ? -4.446 3.589 2.426 1.00 0.00 19 PRO A N 10
ATOM 3906 C CA . PRO A 1 19 ? -5.371 4.171 1.476 1.00 0.00 19 PRO A CA 10
ATOM 3907 C C . PRO A 1 19 ? -5.775 3.174 0.400 1.00 0.00 19 PRO A C 10
ATOM 3908 O O . PRO A 1 19 ? -5.390 3.313 -0.760 1.00 0.00 19 PRO A O 10
ATOM 3919 N N . TRP A 1 20 ? -6.536 2.168 0.808 1.00 0.00 20 TRP A N 10
ATOM 3920 C CA . TRP A 1 20 ? -7.008 1.117 -0.093 1.00 0.00 20 TRP A CA 10
ATOM 3921 C C . TRP A 1 20 ? -7.598 1.727 -1.361 1.00 0.00 20 TRP A C 10
ATOM 3922 O O . TRP A 1 20 ? -8.275 2.756 -1.317 1.00 0.00 20 TRP A O 10
ATOM 3943 N N . PRO A 1 21 ? -7.329 1.104 -2.507 1.00 0.00 21 PRO A N 10
ATOM 3944 C CA . PRO A 1 21 ? -6.533 -0.113 -2.585 1.00 0.00 21 PRO A CA 10
ATOM 3945 C C . PRO A 1 21 ? -5.062 0.169 -2.886 1.00 0.00 21 PRO A C 10
ATOM 3946 O O . PRO A 1 21 ? -4.489 -0.397 -3.820 1.00 0.00 21 PRO A O 10
ATOM 3957 N N . VAL A 1 22 ? -4.463 1.064 -2.106 1.00 0.00 22 VAL A N 10
ATOM 3958 C CA . VAL A 1 22 ? -3.064 1.447 -2.313 1.00 0.00 22 VAL A CA 10
ATOM 3959 C C . VAL A 1 22 ? -2.217 1.265 -1.048 1.00 0.00 22 VAL A C 10
ATOM 3960 O O . VAL A 1 22 ? -2.691 1.449 0.070 1.00 0.00 22 VAL A O 10
ATOM 3973 N N . CYS A 1 23 ? -0.956 0.906 -1.251 1.00 0.00 23 CYS A N 10
ATOM 3974 C CA . CYS A 1 23 ? 0.001 0.701 -0.164 1.00 0.00 23 CYS A CA 10
ATOM 3975 C C . CYS A 1 23 ? 0.729 1.997 0.173 1.00 0.00 23 CYS A C 10
ATOM 3976 O O . CYS A 1 23 ? 0.930 2.855 -0.685 1.00 0.00 23 CYS A O 10
ATOM 3983 N N . THR A 1 24 ? 1.145 2.115 1.423 1.00 0.00 24 THR A N 10
ATOM 3984 C CA . THR A 1 24 ? 1.880 3.283 1.877 1.00 0.00 24 THR A CA 10
ATOM 3985 C C . THR A 1 24 ? 3.064 2.880 2.746 1.00 0.00 24 THR A C 10
ATOM 3986 O O . THR A 1 24 ? 2.909 2.178 3.747 1.00 0.00 24 THR A O 10
ATOM 3997 N N . ARG A 1 25 ? 4.236 3.351 2.361 1.00 0.00 25 ARG A N 10
ATOM 3998 C CA . ARG A 1 25 ? 5.461 3.094 3.087 1.00 0.00 25 ARG A CA 10
ATOM 3999 C C . ARG A 1 25 ? 5.723 4.278 3.994 1.00 0.00 25 ARG A C 10
ATOM 4000 O O . ARG A 1 25 ? 6.048 5.362 3.513 1.00 0.00 25 ARG A O 10
ATOM 4021 N N . ASN A 1 26 ? 5.548 4.070 5.290 1.00 0.00 26 ASN A N 10
ATOM 4022 C CA . ASN A 1 26 ? 5.735 5.127 6.287 1.00 0.00 26 ASN A CA 10
ATOM 4023 C C . ASN A 1 26 ? 4.823 6.315 5.959 1.00 0.00 26 ASN A C 10
ATOM 4024 O O . ASN A 1 26 ? 5.219 7.476 6.027 1.00 0.00 26 ASN A O 10
ATOM 4035 N N . GLY A 1 27 ? 3.585 5.995 5.588 1.00 0.00 27 GLY A N 10
ATOM 4036 C CA . GLY A 1 27 ? 2.606 7.014 5.246 1.00 0.00 27 GLY A CA 10
ATOM 4037 C C . GLY A 1 27 ? 2.853 7.676 3.899 1.00 0.00 27 GLY A C 10
ATOM 4038 O O . GLY A 1 27 ? 2.316 8.748 3.625 1.00 0.00 27 GLY A O 10
ATOM 4042 N N . LEU A 1 28 ? 3.648 7.040 3.051 1.00 0.00 28 LEU A N 10
ATOM 4043 C CA . LEU A 1 28 ? 3.946 7.582 1.730 1.00 0.00 28 LEU A CA 10
ATOM 4044 C C . LEU A 1 28 ? 3.689 6.534 0.654 1.00 0.00 28 LEU A C 10
ATOM 4045 O O . LEU A 1 28 ? 4.123 5.394 0.781 1.00 0.00 28 LEU A O 10
ATOM 4061 N N . PRO A 1 29 ? 2.972 6.896 -0.420 1.00 0.00 29 PRO A N 10
ATOM 4062 C CA . PRO A 1 29 ? 2.649 5.974 -1.521 1.00 0.00 29 PRO A CA 10
ATOM 4063 C C . PRO A 1 29 ? 3.858 5.635 -2.394 1.00 0.00 29 PRO A C 10
ATOM 4064 O O . PRO A 1 29 ? 3.790 5.676 -3.620 1.00 0.00 29 PRO A O 10
ATOM 4075 N N . VAL A 1 30 ? 4.960 5.294 -1.751 1.00 0.00 30 VAL A N 10
ATOM 4076 C CA . VAL A 1 30 ? 6.190 4.945 -2.448 1.00 0.00 30 VAL A CA 10
ATOM 4077 C C . VAL A 1 30 ? 6.424 3.435 -2.431 1.00 0.00 30 VAL A C 10
ATOM 4078 O O . VAL A 1 30 ? 7.515 2.954 -2.111 1.00 0.00 30 VAL A O 10
ATOM 4091 N N . CYS A 1 1 ? 5.284 2.913 -2.825 1.00 0.00 1 CYS A N 11
ATOM 4092 C CA . CYS A 1 1 ? 5.403 1.469 -2.902 1.00 0.00 1 CYS A CA 11
ATOM 4093 C C . CYS A 1 1 ? 5.250 1.031 -4.342 1.00 0.00 1 CYS A C 11
ATOM 4094 O O . CYS A 1 1 ? 5.949 0.141 -4.806 1.00 0.00 1 CYS A O 11
ATOM 4101 N N . GLY A 1 2 ? 4.331 1.686 -5.041 1.00 0.00 2 GLY A N 11
ATOM 4102 C CA . GLY A 1 2 ? 4.085 1.372 -6.434 1.00 0.00 2 GLY A CA 11
ATOM 4103 C C . GLY A 1 2 ? 3.022 0.313 -6.602 1.00 0.00 2 GLY A C 11
ATOM 4104 O O . GLY A 1 2 ? 2.310 0.284 -7.607 1.00 0.00 2 GLY A O 11
ATOM 4108 N N . GLU A 1 3 ? 2.920 -0.555 -5.616 1.00 0.00 3 GLU A N 11
ATOM 4109 C CA . GLU A 1 3 ? 1.949 -1.637 -5.654 1.00 0.00 3 GLU A CA 11
ATOM 4110 C C . GLU A 1 3 ? 0.617 -1.226 -5.050 1.00 0.00 3 GLU A C 11
ATOM 4111 O O . GLU A 1 3 ? 0.495 -0.195 -4.378 1.00 0.00 3 GLU A O 11
ATOM 4123 N N . THR A 1 4 ? -0.370 -2.068 -5.289 1.00 0.00 4 THR A N 11
ATOM 4124 C CA . THR A 1 4 ? -1.715 -1.868 -4.789 1.00 0.00 4 THR A CA 11
ATOM 4125 C C . THR A 1 4 ? -2.095 -3.015 -3.856 1.00 0.00 4 THR A C 11
ATOM 4126 O O . THR A 1 4 ? -1.330 -3.967 -3.694 1.00 0.00 4 THR A O 11
ATOM 4137 N N . CYS A 1 5 ? -3.257 -2.923 -3.231 1.00 0.00 5 CYS A N 11
ATOM 4138 C CA . CYS A 1 5 ? -3.694 -3.959 -2.306 1.00 0.00 5 CYS A CA 11
ATOM 4139 C C . CYS A 1 5 ? -5.209 -4.076 -2.264 1.00 0.00 5 CYS A C 11
ATOM 4140 O O . CYS A 1 5 ? -5.829 -3.802 -1.244 1.00 0.00 5 CYS A O 11
ATOM 4147 N N . PHE A 1 6 ? -5.803 -4.501 -3.368 1.00 0.00 6 PHE A N 11
ATOM 4148 C CA . PHE A 1 6 ? -7.253 -4.668 -3.441 1.00 0.00 6 PHE A CA 11
ATOM 4149 C C . PHE A 1 6 ? -7.739 -5.660 -2.383 1.00 0.00 6 PHE A C 11
ATOM 4150 O O . PHE A 1 6 ? -8.883 -5.607 -1.943 1.00 0.00 6 PHE A O 11
ATOM 4167 N N . THR A 1 7 ? -6.856 -6.560 -1.983 1.00 0.00 7 THR A N 11
ATOM 4168 C CA . THR A 1 7 ? -7.176 -7.566 -0.984 1.00 0.00 7 THR A CA 11
ATOM 4169 C C . THR A 1 7 ? -6.897 -7.079 0.435 1.00 0.00 7 THR A C 11
ATOM 4170 O O . THR A 1 7 ? -7.030 -7.834 1.397 1.00 0.00 7 THR A O 11
ATOM 4181 N N . GLY A 1 8 ? -6.493 -5.825 0.552 1.00 0.00 8 GLY A N 11
ATOM 4182 C CA . GLY A 1 8 ? -6.184 -5.260 1.853 1.00 0.00 8 GLY A CA 11
ATOM 4183 C C . GLY A 1 8 ? -4.919 -5.857 2.428 1.00 0.00 8 GLY A C 11
ATOM 4184 O O . GLY A 1 8 ? -4.780 -6.016 3.639 1.00 0.00 8 GLY A O 11
ATOM 4188 N N . THR A 1 9 ? -3.999 -6.191 1.541 1.00 0.00 9 THR A N 11
ATOM 4189 C CA . THR A 1 9 ? -2.731 -6.784 1.916 1.00 0.00 9 THR A CA 11
ATOM 4190 C C . THR A 1 9 ? -1.668 -6.394 0.903 1.00 0.00 9 THR A C 11
ATOM 4191 O O . THR A 1 9 ? -1.902 -6.467 -0.302 1.00 0.00 9 THR A O 11
ATOM 4202 N N . CYS A 1 10 ? -0.516 -5.962 1.383 1.00 0.00 10 CYS A N 11
ATOM 4203 C CA . CYS A 1 10 ? 0.551 -5.552 0.490 1.00 0.00 10 CYS A CA 11
ATOM 4204 C C . CYS A 1 10 ? 1.531 -6.671 0.260 1.00 0.00 10 CYS A C 11
ATOM 4205 O O . CYS A 1 10 ? 1.880 -7.423 1.168 1.00 0.00 10 CYS A O 11
ATOM 4212 N N . TYR A 1 11 ? 1.971 -6.742 -0.970 1.00 0.00 11 TYR A N 11
ATOM 4213 C CA . TYR A 1 11 ? 2.937 -7.725 -1.396 1.00 0.00 11 TYR A CA 11
ATOM 4214 C C . TYR A 1 11 ? 4.333 -7.157 -1.204 1.00 0.00 11 TYR A C 11
ATOM 4215 O O . TYR A 1 11 ? 5.302 -7.887 -0.996 1.00 0.00 11 TYR A O 11
ATOM 4233 N N . THR A 1 12 ? 4.412 -5.835 -1.267 1.00 0.00 12 THR A N 11
ATOM 4234 C CA . THR A 1 12 ? 5.665 -5.128 -1.093 1.00 0.00 12 THR A CA 11
ATOM 4235 C C . THR A 1 12 ? 5.971 -4.955 0.387 1.00 0.00 12 THR A C 11
ATOM 4236 O O . THR A 1 12 ? 5.111 -4.515 1.157 1.00 0.00 12 THR A O 11
ATOM 4247 N N . ASN A 1 13 ? 7.190 -5.286 0.780 1.00 0.00 13 ASN A N 11
ATOM 4248 C CA . ASN A 1 13 ? 7.595 -5.148 2.171 1.00 0.00 13 ASN A CA 11
ATOM 4249 C C . ASN A 1 13 ? 7.709 -3.681 2.533 1.00 0.00 13 ASN A C 11
ATOM 4250 O O . ASN A 1 13 ? 7.942 -2.821 1.673 1.00 0.00 13 ASN A O 11
ATOM 4261 N N . GLY A 1 14 ? 7.542 -3.415 3.806 1.00 0.00 14 GLY A N 11
ATOM 4262 C CA . GLY A 1 14 ? 7.613 -2.067 4.319 1.00 0.00 14 GLY A CA 11
ATOM 4263 C C . GLY A 1 14 ? 6.461 -1.209 3.838 1.00 0.00 14 GLY A C 11
ATOM 4264 O O . GLY A 1 14 ? 6.574 0.015 3.786 1.00 0.00 14 GLY A O 11
ATOM 4268 N N . CYS A 1 15 ? 5.345 -1.844 3.498 1.00 0.00 15 CYS A N 11
ATOM 4269 C CA . CYS A 1 15 ? 4.175 -1.123 3.036 1.00 0.00 15 CYS A CA 11
ATOM 4270 C C . CYS A 1 15 ? 2.934 -1.632 3.738 1.00 0.00 15 CYS A C 11
ATOM 4271 O O . CYS A 1 15 ? 2.884 -2.770 4.203 1.00 0.00 15 CYS A O 11
ATOM 4278 N N . THR A 1 16 ? 1.941 -0.778 3.812 1.00 0.00 16 THR A N 11
ATOM 4279 C CA . THR A 1 16 ? 0.687 -1.106 4.457 1.00 0.00 16 THR A CA 11
ATOM 4280 C C . THR A 1 16 ? -0.479 -0.637 3.604 1.00 0.00 16 THR A C 11
ATOM 4281 O O . THR A 1 16 ? -0.382 0.374 2.903 1.00 0.00 16 THR A O 11
ATOM 4292 N N . CYS A 1 17 ? -1.564 -1.387 3.650 1.00 0.00 17 CYS A N 11
ATOM 4293 C CA . CYS A 1 17 ? -2.752 -1.075 2.874 1.00 0.00 17 CYS A CA 11
ATOM 4294 C C . CYS A 1 17 ? -3.607 -0.034 3.576 1.00 0.00 17 CYS A C 11
ATOM 4295 O O . CYS A 1 17 ? -4.743 -0.300 3.962 1.00 0.00 17 CYS A O 11
ATOM 4302 N N . ASP A 1 18 ? -3.051 1.147 3.742 1.00 0.00 18 ASP A N 11
ATOM 4303 C CA . ASP A 1 18 ? -3.780 2.230 4.402 1.00 0.00 18 ASP A CA 11
ATOM 4304 C C . ASP A 1 18 ? -4.759 2.906 3.438 1.00 0.00 18 ASP A C 11
ATOM 4305 O O . ASP A 1 18 ? -5.967 2.886 3.673 1.00 0.00 18 ASP A O 11
ATOM 4314 N N . PRO A 1 19 ? -4.279 3.501 2.328 1.00 0.00 19 PRO A N 11
ATOM 4315 C CA . PRO A 1 19 ? -5.148 4.145 1.359 1.00 0.00 19 PRO A CA 11
ATOM 4316 C C . PRO A 1 19 ? -5.631 3.167 0.298 1.00 0.00 19 PRO A C 11
ATOM 4317 O O . PRO A 1 19 ? -5.294 3.299 -0.879 1.00 0.00 19 PRO A O 11
ATOM 4328 N N . TRP A 1 20 ? -6.405 2.183 0.736 1.00 0.00 20 TRP A N 11
ATOM 4329 C CA . TRP A 1 20 ? -6.948 1.150 -0.144 1.00 0.00 20 TRP A CA 11
ATOM 4330 C C . TRP A 1 20 ? -7.567 1.779 -1.388 1.00 0.00 20 TRP A C 11
ATOM 4331 O O . TRP A 1 20 ? -8.214 2.827 -1.318 1.00 0.00 20 TRP A O 11
ATOM 4352 N N . PRO A 1 21 ? -7.357 1.151 -2.545 1.00 0.00 21 PRO A N 11
ATOM 4353 C CA . PRO A 1 21 ? -6.598 -0.086 -2.650 1.00 0.00 21 PRO A CA 11
ATOM 4354 C C . PRO A 1 21 ? -5.124 0.148 -2.978 1.00 0.00 21 PRO A C 11
ATOM 4355 O O . PRO A 1 21 ? -4.589 -0.436 -3.922 1.00 0.00 21 PRO A O 11
ATOM 4366 N N . VAL A 1 22 ? -4.477 1.017 -2.210 1.00 0.00 22 VAL A N 11
ATOM 4367 C CA . VAL A 1 22 ? -3.070 1.346 -2.443 1.00 0.00 22 VAL A CA 11
ATOM 4368 C C . VAL A 1 22 ? -2.220 1.158 -1.179 1.00 0.00 22 VAL A C 11
ATOM 4369 O O . VAL A 1 22 ? -2.696 1.335 -0.060 1.00 0.00 22 VAL A O 11
ATOM 4382 N N . CYS A 1 23 ? -0.956 0.800 -1.380 1.00 0.00 23 CYS A N 11
ATOM 4383 C CA . CYS A 1 23 ? -0.005 0.591 -0.290 1.00 0.00 23 CYS A CA 11
ATOM 4384 C C . CYS A 1 23 ? 0.720 1.886 0.062 1.00 0.00 23 CYS A C 11
ATOM 4385 O O . CYS A 1 23 ? 0.883 2.774 -0.776 1.00 0.00 23 CYS A O 11
ATOM 4392 N N . THR A 1 24 ? 1.170 1.972 1.303 1.00 0.00 24 THR A N 11
ATOM 4393 C CA . THR A 1 24 ? 1.898 3.135 1.784 1.00 0.00 24 THR A CA 11
ATOM 4394 C C . THR A 1 24 ? 3.123 2.718 2.585 1.00 0.00 24 THR A C 11
ATOM 4395 O O . THR A 1 24 ? 3.033 1.907 3.506 1.00 0.00 24 THR A O 11
ATOM 4406 N N . ARG A 1 25 ? 4.255 3.294 2.231 1.00 0.00 25 ARG A N 11
ATOM 4407 C CA . ARG A 1 25 ? 5.510 3.032 2.902 1.00 0.00 25 ARG A CA 11
ATOM 4408 C C . ARG A 1 25 ? 5.748 4.144 3.909 1.00 0.00 25 ARG A C 11
ATOM 4409 O O . ARG A 1 25 ? 6.129 5.248 3.528 1.00 0.00 25 ARG A O 11
ATOM 4430 N N . ASN A 1 26 ? 5.481 3.850 5.176 1.00 0.00 26 ASN A N 11
ATOM 4431 C CA . ASN A 1 26 ? 5.626 4.828 6.259 1.00 0.00 26 ASN A CA 11
ATOM 4432 C C . ASN A 1 26 ? 4.719 6.034 6.000 1.00 0.00 26 ASN A C 11
ATOM 4433 O O . ASN A 1 26 ? 5.120 7.188 6.133 1.00 0.00 26 ASN A O 11
ATOM 4444 N N . GLY A 1 27 ? 3.477 5.740 5.618 1.00 0.00 27 GLY A N 11
ATOM 4445 C CA . GLY A 1 27 ? 2.502 6.781 5.340 1.00 0.00 27 GLY A CA 11
ATOM 4446 C C . GLY A 1 27 ? 2.755 7.524 4.039 1.00 0.00 27 GLY A C 11
ATOM 4447 O O . GLY A 1 27 ? 2.241 8.624 3.838 1.00 0.00 27 GLY A O 11
ATOM 4451 N N . LEU A 1 28 ? 3.529 6.924 3.148 1.00 0.00 28 LEU A N 11
ATOM 4452 C CA . LEU A 1 28 ? 3.834 7.540 1.862 1.00 0.00 28 LEU A CA 11
ATOM 4453 C C . LEU A 1 28 ? 3.565 6.553 0.734 1.00 0.00 28 LEU A C 11
ATOM 4454 O O . LEU A 1 28 ? 4.011 5.412 0.789 1.00 0.00 28 LEU A O 11
ATOM 4470 N N . PRO A 1 29 ? 2.823 6.964 -0.304 1.00 0.00 29 PRO A N 11
ATOM 4471 C CA . PRO A 1 29 ? 2.488 6.098 -1.447 1.00 0.00 29 PRO A CA 11
ATOM 4472 C C . PRO A 1 29 ? 3.688 5.812 -2.351 1.00 0.00 29 PRO A C 11
ATOM 4473 O O . PRO A 1 29 ? 3.596 5.884 -3.574 1.00 0.00 29 PRO A O 11
ATOM 4484 N N . VAL A 1 30 ? 4.809 5.485 -1.736 1.00 0.00 30 VAL A N 11
ATOM 4485 C CA . VAL A 1 30 ? 6.034 5.190 -2.460 1.00 0.00 30 VAL A CA 11
ATOM 4486 C C . VAL A 1 30 ? 6.307 3.675 -2.470 1.00 0.00 30 VAL A C 11
ATOM 4487 O O . VAL A 1 30 ? 7.410 3.200 -2.181 1.00 0.00 30 VAL A O 11
ATOM 4500 N N . CYS A 1 1 ? 4.862 3.173 -2.742 1.00 0.00 1 CYS A N 12
ATOM 4501 C CA . CYS A 1 1 ? 5.196 1.768 -2.869 1.00 0.00 1 CYS A CA 12
ATOM 4502 C C . CYS A 1 1 ? 5.149 1.386 -4.330 1.00 0.00 1 CYS A C 12
ATOM 4503 O O . CYS A 1 1 ? 6.030 0.701 -4.835 1.00 0.00 1 CYS A O 12
ATOM 4510 N N . GLY A 1 2 ? 4.107 1.858 -4.997 1.00 0.00 2 GLY A N 12
ATOM 4511 C CA . GLY A 1 2 ? 3.925 1.570 -6.401 1.00 0.00 2 GLY A CA 12
ATOM 4512 C C . GLY A 1 2 ? 2.986 0.405 -6.596 1.00 0.00 2 GLY A C 12
ATOM 4513 O O . GLY A 1 2 ? 2.407 0.225 -7.667 1.00 0.00 2 GLY A O 12
ATOM 4517 N N . GLU A 1 3 ? 2.844 -0.386 -5.546 1.00 0.00 3 GLU A N 12
ATOM 4518 C CA . GLU A 1 3 ? 1.982 -1.552 -5.576 1.00 0.00 3 GLU A CA 12
ATOM 4519 C C . GLU A 1 3 ? 0.563 -1.218 -5.160 1.00 0.00 3 GLU A C 12
ATOM 4520 O O . GLU A 1 3 ? 0.279 -0.140 -4.627 1.00 0.00 3 GLU A O 12
ATOM 4532 N N . THR A 1 4 ? -0.315 -2.173 -5.394 1.00 0.00 4 THR A N 12
ATOM 4533 C CA . THR A 1 4 ? -1.717 -2.047 -5.051 1.00 0.00 4 THR A CA 12
ATOM 4534 C C . THR A 1 4 ? -2.134 -3.200 -4.148 1.00 0.00 4 THR A C 12
ATOM 4535 O O . THR A 1 4 ? -1.495 -4.254 -4.140 1.00 0.00 4 THR A O 12
ATOM 4546 N N . CYS A 1 5 ? -3.178 -2.995 -3.366 1.00 0.00 5 CYS A N 12
ATOM 4547 C CA . CYS A 1 5 ? -3.641 -4.017 -2.443 1.00 0.00 5 CYS A CA 12
ATOM 4548 C C . CYS A 1 5 ? -5.157 -4.122 -2.434 1.00 0.00 5 CYS A C 12
ATOM 4549 O O . CYS A 1 5 ? -5.799 -3.813 -1.438 1.00 0.00 5 CYS A O 12
ATOM 4556 N N . PHE A 1 6 ? -5.727 -4.577 -3.540 1.00 0.00 6 PHE A N 12
ATOM 4557 C CA . PHE A 1 6 ? -7.176 -4.736 -3.644 1.00 0.00 6 PHE A CA 12
ATOM 4558 C C . PHE A 1 6 ? -7.691 -5.704 -2.579 1.00 0.00 6 PHE A C 12
ATOM 4559 O O . PHE A 1 6 ? -8.848 -5.645 -2.175 1.00 0.00 6 PHE A O 12
ATOM 4576 N N . THR A 1 7 ? -6.816 -6.589 -2.129 1.00 0.00 7 THR A N 12
ATOM 4577 C CA . THR A 1 7 ? -7.161 -7.570 -1.113 1.00 0.00 7 THR A CA 12
ATOM 4578 C C . THR A 1 7 ? -6.933 -7.035 0.297 1.00 0.00 7 THR A C 12
ATOM 4579 O O . THR A 1 7 ? -7.100 -7.756 1.280 1.00 0.00 7 THR A O 12
ATOM 4590 N N . GLY A 1 8 ? -6.532 -5.778 0.383 1.00 0.00 8 GLY A N 12
ATOM 4591 C CA . GLY A 1 8 ? -6.266 -5.163 1.670 1.00 0.00 8 GLY A CA 12
ATOM 4592 C C . GLY A 1 8 ? -5.018 -5.730 2.307 1.00 0.00 8 GLY A C 12
ATOM 4593 O O . GLY A 1 8 ? -4.906 -5.816 3.527 1.00 0.00 8 GLY A O 12
ATOM 4597 N N . THR A 1 9 ? -4.080 -6.120 1.461 1.00 0.00 9 THR A N 12
ATOM 4598 C CA . THR A 1 9 ? -2.823 -6.695 1.901 1.00 0.00 9 THR A CA 12
ATOM 4599 C C . THR A 1 9 ? -1.731 -6.374 0.895 1.00 0.00 9 THR A C 12
ATOM 4600 O O . THR A 1 9 ? -1.929 -6.530 -0.310 1.00 0.00 9 THR A O 12
ATOM 4611 N N . CYS A 1 10 ? -0.587 -5.920 1.378 1.00 0.00 10 CYS A N 12
ATOM 4612 C CA . CYS A 1 10 ? 0.511 -5.584 0.493 1.00 0.00 10 CYS A CA 12
ATOM 4613 C C . CYS A 1 10 ? 1.438 -6.762 0.352 1.00 0.00 10 CYS A C 12
ATOM 4614 O O . CYS A 1 10 ? 1.689 -7.501 1.302 1.00 0.00 10 CYS A O 12
ATOM 4621 N N . TYR A 1 11 ? 1.925 -6.919 -0.850 1.00 0.00 11 TYR A N 12
ATOM 4622 C CA . TYR A 1 11 ? 2.830 -7.996 -1.186 1.00 0.00 11 TYR A CA 12
ATOM 4623 C C . TYR A 1 11 ? 4.264 -7.558 -0.945 1.00 0.00 11 TYR A C 12
ATOM 4624 O O . TYR A 1 11 ? 5.155 -8.380 -0.734 1.00 0.00 11 TYR A O 12
ATOM 4642 N N . THR A 1 12 ? 4.472 -6.254 -0.973 1.00 0.00 12 THR A N 12
ATOM 4643 C CA . THR A 1 12 ? 5.791 -5.690 -0.754 1.00 0.00 12 THR A CA 12
ATOM 4644 C C . THR A 1 12 ? 5.976 -5.303 0.706 1.00 0.00 12 THR A C 12
ATOM 4645 O O . THR A 1 12 ? 5.063 -4.762 1.338 1.00 0.00 12 THR A O 12
ATOM 4656 N N . ASN A 1 13 ? 7.161 -5.579 1.228 1.00 0.00 13 ASN A N 12
ATOM 4657 C CA . ASN A 1 13 ? 7.484 -5.258 2.609 1.00 0.00 13 ASN A CA 12
ATOM 4658 C C . ASN A 1 13 ? 7.596 -3.752 2.801 1.00 0.00 13 ASN A C 12
ATOM 4659 O O . ASN A 1 13 ? 7.827 -2.998 1.846 1.00 0.00 13 ASN A O 12
ATOM 4670 N N . GLY A 1 14 ? 7.434 -3.333 4.039 1.00 0.00 14 GLY A N 12
ATOM 4671 C CA . GLY A 1 14 ? 7.516 -1.931 4.383 1.00 0.00 14 GLY A CA 12
ATOM 4672 C C . GLY A 1 14 ? 6.321 -1.134 3.899 1.00 0.00 14 GLY A C 12
ATOM 4673 O O . GLY A 1 14 ? 6.337 0.097 3.932 1.00 0.00 14 GLY A O 12
ATOM 4677 N N . CYS A 1 15 ? 5.274 -1.823 3.463 1.00 0.00 15 CYS A N 12
ATOM 4678 C CA . CYS A 1 15 ? 4.078 -1.156 2.992 1.00 0.00 15 CYS A CA 12
ATOM 4679 C C . CYS A 1 15 ? 2.849 -1.744 3.647 1.00 0.00 15 CYS A C 12
ATOM 4680 O O . CYS A 1 15 ? 2.802 -2.923 3.993 1.00 0.00 15 CYS A O 12
ATOM 4687 N N . THR A 1 16 ? 1.859 -0.904 3.802 1.00 0.00 16 THR A N 12
ATOM 4688 C CA . THR A 1 16 ? 0.599 -1.292 4.402 1.00 0.00 16 THR A CA 12
ATOM 4689 C C . THR A 1 16 ? -0.553 -0.728 3.587 1.00 0.00 16 THR A C 12
ATOM 4690 O O . THR A 1 16 ? -0.437 0.347 2.992 1.00 0.00 16 THR A O 12
ATOM 4701 N N . CYS A 1 17 ? -1.642 -1.475 3.530 1.00 0.00 17 CYS A N 12
ATOM 4702 C CA . CYS A 1 17 ? -2.810 -1.084 2.755 1.00 0.00 17 CYS A CA 12
ATOM 4703 C C . CYS A 1 17 ? -3.656 -0.049 3.479 1.00 0.00 17 CYS A C 12
ATOM 4704 O O . CYS A 1 17 ? -4.814 -0.298 3.806 1.00 0.00 17 CYS A O 12
ATOM 4711 N N . ASP A 1 18 ? -3.081 1.113 3.715 1.00 0.00 18 ASP A N 12
ATOM 4712 C CA . ASP A 1 18 ? -3.820 2.186 4.388 1.00 0.00 18 ASP A CA 12
ATOM 4713 C C . ASP A 1 18 ? -4.805 2.848 3.419 1.00 0.00 18 ASP A C 12
ATOM 4714 O O . ASP A 1 18 ? -6.015 2.807 3.642 1.00 0.00 18 ASP A O 12
ATOM 4723 N N . PRO A 1 19 ? -4.323 3.457 2.315 1.00 0.00 19 PRO A N 12
ATOM 4724 C CA . PRO A 1 19 ? -5.188 4.093 1.339 1.00 0.00 19 PRO A CA 12
ATOM 4725 C C . PRO A 1 19 ? -5.612 3.127 0.243 1.00 0.00 19 PRO A C 12
ATOM 4726 O O . PRO A 1 19 ? -5.220 3.276 -0.913 1.00 0.00 19 PRO A O 12
ATOM 4737 N N . TRP A 1 20 ? -6.402 2.136 0.630 1.00 0.00 20 TRP A N 12
ATOM 4738 C CA . TRP A 1 20 ? -6.899 1.111 -0.287 1.00 0.00 20 TRP A CA 12
ATOM 4739 C C . TRP A 1 20 ? -7.462 1.750 -1.554 1.00 0.00 20 TRP A C 12
ATOM 4740 O O . TRP A 1 20 ? -8.116 2.794 -1.505 1.00 0.00 20 TRP A O 12
ATOM 4761 N N . PRO A 1 21 ? -7.197 1.132 -2.706 1.00 0.00 21 PRO A N 12
ATOM 4762 C CA . PRO A 1 21 ? -6.428 -0.101 -2.788 1.00 0.00 21 PRO A CA 12
ATOM 4763 C C . PRO A 1 21 ? -4.945 0.149 -3.062 1.00 0.00 21 PRO A C 12
ATOM 4764 O O . PRO A 1 21 ? -4.367 -0.429 -3.986 1.00 0.00 21 PRO A O 12
ATOM 4775 N N . VAL A 1 22 ? -4.342 1.026 -2.271 1.00 0.00 22 VAL A N 12
ATOM 4776 C CA . VAL A 1 22 ? -2.932 1.378 -2.447 1.00 0.00 22 VAL A CA 12
ATOM 4777 C C . VAL A 1 22 ? -2.126 1.172 -1.161 1.00 0.00 22 VAL A C 12
ATOM 4778 O O . VAL A 1 22 ? -2.635 1.339 -0.056 1.00 0.00 22 VAL A O 12
ATOM 4791 N N . CYS A 1 23 ? -0.861 0.807 -1.327 1.00 0.00 23 CYS A N 12
ATOM 4792 C CA . CYS A 1 23 ? 0.048 0.577 -0.207 1.00 0.00 23 CYS A CA 12
ATOM 4793 C C . CYS A 1 2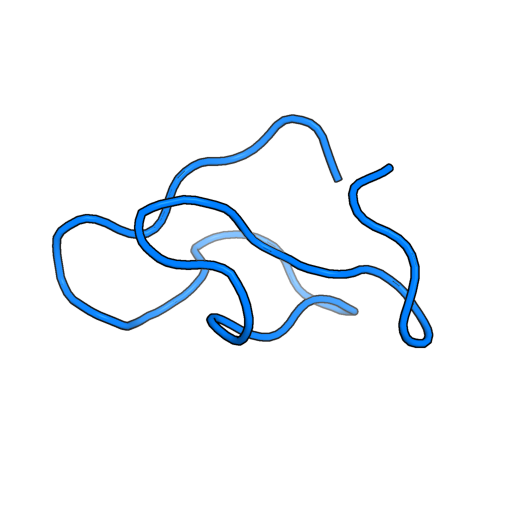3 ? 0.771 1.866 0.191 1.00 0.00 23 CYS A C 12
ATOM 4794 O O . CYS A 1 23 ? 1.023 2.738 -0.641 1.00 0.00 23 CYS A O 12
ATOM 4801 N N . THR A 1 24 ? 1.124 1.957 1.464 1.00 0.00 24 THR A N 12
ATOM 4802 C CA . THR A 1 24 ? 1.846 3.106 1.996 1.00 0.00 24 THR A CA 12
ATOM 4803 C C . THR A 1 24 ? 3.148 2.658 2.645 1.00 0.00 24 THR A C 12
ATOM 4804 O O . THR A 1 24 ? 3.159 1.740 3.465 1.00 0.00 24 THR A O 12
ATOM 4815 N N . ARG A 1 25 ? 4.228 3.315 2.269 1.00 0.00 25 ARG A N 12
ATOM 4816 C CA . ARG A 1 25 ? 5.547 3.022 2.790 1.00 0.00 25 ARG A CA 12
ATOM 4817 C C . ARG A 1 25 ? 6.058 4.251 3.515 1.00 0.00 25 ARG A C 12
ATOM 4818 O O . ARG A 1 25 ? 6.160 5.321 2.918 1.00 0.00 25 ARG A O 12
ATOM 4839 N N . ASN A 1 26 ? 6.335 4.092 4.801 1.00 0.00 26 ASN A N 12
ATOM 4840 C CA . ASN A 1 26 ? 6.807 5.191 5.649 1.00 0.00 26 ASN A CA 12
ATOM 4841 C C . ASN A 1 26 ? 5.780 6.327 5.653 1.00 0.00 26 ASN A C 12
ATOM 4842 O O . ASN A 1 26 ? 6.117 7.508 5.608 1.00 0.00 26 ASN A O 12
ATOM 4853 N N . GLY A 1 27 ? 4.507 5.938 5.707 1.00 0.00 27 GLY A N 12
ATOM 4854 C CA . GLY A 1 27 ? 3.417 6.901 5.722 1.00 0.00 27 GLY A CA 12
ATOM 4855 C C . GLY A 1 27 ? 3.249 7.648 4.412 1.00 0.00 27 GLY A C 12
ATOM 4856 O O . GLY A 1 27 ? 2.731 8.763 4.393 1.00 0.00 27 GLY A O 12
ATOM 4860 N N . LEU A 1 28 ? 3.670 7.034 3.317 1.00 0.00 28 LEU A N 12
ATOM 4861 C CA . LEU A 1 28 ? 3.560 7.648 1.999 1.00 0.00 28 LEU A CA 12
ATOM 4862 C C . LEU A 1 28 ? 3.263 6.586 0.948 1.00 0.00 28 LEU A C 12
ATOM 4863 O O . LEU A 1 28 ? 3.887 5.530 0.939 1.00 0.00 28 LEU A O 12
ATOM 4879 N N . PRO A 1 29 ? 2.301 6.841 0.050 1.00 0.00 29 PRO A N 12
ATOM 4880 C CA . PRO A 1 29 ? 1.921 5.894 -1.007 1.00 0.00 29 PRO A CA 12
ATOM 4881 C C . PRO A 1 29 ? 2.972 5.794 -2.111 1.00 0.00 29 PRO A C 12
ATOM 4882 O O . PRO A 1 29 ? 2.655 5.848 -3.298 1.00 0.00 29 PRO A O 12
ATOM 4893 N N . VAL A 1 30 ? 4.222 5.648 -1.710 1.00 0.00 30 VAL A N 12
ATOM 4894 C CA . VAL A 1 30 ? 5.327 5.547 -2.648 1.00 0.00 30 VAL A CA 12
ATOM 4895 C C . VAL A 1 30 ? 5.807 4.099 -2.752 1.00 0.00 30 VAL A C 12
ATOM 4896 O O . VAL A 1 30 ? 7.003 3.817 -2.857 1.00 0.00 30 VAL A O 12
ATOM 4909 N N . CYS A 1 1 ? 5.556 3.084 -2.805 1.00 0.00 1 CYS A N 13
ATOM 4910 C CA . CYS A 1 1 ? 5.441 1.656 -3.055 1.00 0.00 1 CYS A CA 13
ATOM 4911 C C . CYS A 1 1 ? 4.931 1.461 -4.471 1.00 0.00 1 CYS A C 13
ATOM 4912 O O . CYS A 1 1 ? 5.544 0.778 -5.286 1.00 0.00 1 CYS A O 13
ATOM 4919 N N . GLY A 1 2 ? 3.812 2.108 -4.762 1.00 0.00 2 GLY A N 13
ATOM 4920 C CA . GLY A 1 2 ? 3.228 2.033 -6.085 1.00 0.00 2 GLY A CA 13
ATOM 4921 C C . GLY A 1 2 ? 2.393 0.786 -6.284 1.00 0.00 2 GLY A C 13
ATOM 4922 O O . GLY A 1 2 ? 1.772 0.613 -7.331 1.00 0.00 2 GLY A O 13
ATOM 4926 N N . GLU A 1 3 ? 2.378 -0.086 -5.287 1.00 0.00 3 GLU A N 13
ATOM 4927 C CA . GLU A 1 3 ? 1.611 -1.319 -5.389 1.00 0.00 3 GLU A CA 13
ATOM 4928 C C . GLU A 1 3 ? 0.183 -1.138 -4.922 1.00 0.00 3 GLU A C 13
ATOM 4929 O O . GLU A 1 3 ? -0.147 -0.212 -4.172 1.00 0.00 3 GLU A O 13
ATOM 4941 N N . THR A 1 4 ? -0.651 -2.050 -5.375 1.00 0.00 4 THR A N 13
ATOM 4942 C CA . THR A 1 4 ? -2.060 -2.057 -5.039 1.00 0.00 4 THR A CA 13
ATOM 4943 C C . THR A 1 4 ? -2.383 -3.226 -4.117 1.00 0.00 4 THR A C 13
ATOM 4944 O O . THR A 1 4 ? -1.749 -4.279 -4.190 1.00 0.00 4 THR A O 13
ATOM 4955 N N . CYS A 1 5 ? -3.359 -3.034 -3.249 1.00 0.00 5 CYS A N 13
ATOM 4956 C CA . CYS A 1 5 ? -3.754 -4.065 -2.304 1.00 0.00 5 CYS A CA 13
ATOM 4957 C C . CYS A 1 5 ? -5.267 -4.191 -2.225 1.00 0.00 5 CYS A C 13
ATOM 4958 O O . CYS A 1 5 ? -5.866 -3.899 -1.198 1.00 0.00 5 CYS A O 13
ATOM 4965 N N . PHE A 1 6 ? -5.882 -4.637 -3.311 1.00 0.00 6 PHE A N 13
ATOM 4966 C CA . PHE A 1 6 ? -7.332 -4.810 -3.354 1.00 0.00 6 PHE A CA 13
ATOM 4967 C C . PHE A 1 6 ? -7.794 -5.769 -2.261 1.00 0.00 6 PHE A C 13
ATOM 4968 O O . PHE A 1 6 ? -8.906 -5.658 -1.752 1.00 0.00 6 PHE A O 13
ATOM 4985 N N . THR A 1 7 ? -6.934 -6.707 -1.904 1.00 0.00 7 THR A N 13
ATOM 4986 C CA . THR A 1 7 ? -7.253 -7.682 -0.875 1.00 0.00 7 THR A CA 13
ATOM 4987 C C . THR A 1 7 ? -6.862 -7.169 0.518 1.00 0.00 7 THR A C 13
ATOM 4988 O O . THR A 1 7 ? -6.892 -7.913 1.498 1.00 0.00 7 THR A O 13
ATOM 4999 N N . GLY A 1 8 ? -6.499 -5.891 0.598 1.00 0.00 8 GLY A N 13
ATOM 5000 C CA . GLY A 1 8 ? -6.115 -5.301 1.869 1.00 0.00 8 GLY A CA 13
ATOM 5001 C C . GLY A 1 8 ? -4.843 -5.907 2.421 1.00 0.00 8 GLY A C 13
ATOM 5002 O O . GLY A 1 8 ? -4.677 -6.047 3.630 1.00 0.00 8 GLY A O 13
ATOM 5006 N N . THR A 1 9 ? -3.949 -6.267 1.521 1.00 0.00 9 THR A N 13
ATOM 5007 C CA . THR A 1 9 ? -2.681 -6.868 1.884 1.00 0.00 9 THR A CA 13
ATOM 5008 C C . THR A 1 9 ? -1.627 -6.507 0.850 1.00 0.00 9 THR A C 13
ATOM 5009 O O . THR A 1 9 ? -1.880 -6.573 -0.352 1.00 0.00 9 THR A O 13
ATOM 5020 N N . CYS A 1 10 ? -0.456 -6.105 1.313 1.00 0.00 10 CYS A N 13
ATOM 5021 C CA . CYS A 1 10 ? 0.611 -5.725 0.409 1.00 0.00 10 CYS A CA 13
ATOM 5022 C C . CYS A 1 10 ? 1.541 -6.887 0.186 1.00 0.00 10 CYS A C 13
ATOM 5023 O O . CYS A 1 10 ? 1.810 -7.680 1.088 1.00 0.00 10 CYS A O 13
ATOM 5030 N N . TYR A 1 11 ? 2.013 -6.971 -1.029 1.00 0.00 11 TYR A N 13
ATOM 5031 C CA . TYR A 1 11 ? 2.917 -8.021 -1.440 1.00 0.00 11 TYR A CA 13
ATOM 5032 C C . TYR A 1 11 ? 4.352 -7.592 -1.190 1.00 0.00 11 TYR A C 13
ATOM 5033 O O . TYR A 1 11 ? 5.244 -8.422 -1.022 1.00 0.00 11 TYR A O 13
ATOM 5051 N N . THR A 1 12 ? 4.559 -6.288 -1.154 1.00 0.00 12 THR A N 13
ATOM 5052 C CA . THR A 1 12 ? 5.880 -5.738 -0.911 1.00 0.00 12 THR A CA 13
ATOM 5053 C C . THR A 1 12 ? 6.024 -5.326 0.548 1.00 0.00 12 THR A C 13
ATOM 5054 O O . THR A 1 12 ? 5.105 -4.755 1.142 1.00 0.00 12 THR A O 13
ATOM 5065 N N . ASN A 1 13 ? 7.179 -5.633 1.114 1.00 0.00 13 ASN A N 13
ATOM 5066 C CA . ASN A 1 13 ? 7.469 -5.314 2.507 1.00 0.00 13 ASN A CA 13
ATOM 5067 C C . ASN A 1 13 ? 7.673 -3.820 2.692 1.00 0.00 13 ASN A C 13
ATOM 5068 O O . ASN A 1 13 ? 8.030 -3.097 1.756 1.00 0.00 13 ASN A O 13
ATOM 5079 N N . GLY A 1 14 ? 7.460 -3.378 3.912 1.00 0.00 14 GLY A N 13
ATOM 5080 C CA . GLY A 1 14 ? 7.622 -1.984 4.264 1.00 0.00 14 GLY A CA 13
ATOM 5081 C C . GLY A 1 14 ? 6.475 -1.117 3.788 1.00 0.00 14 GLY A C 13
ATOM 5082 O O . GLY A 1 14 ? 6.564 0.108 3.826 1.00 0.00 14 GLY A O 13
ATOM 5086 N N . CYS A 1 15 ? 5.388 -1.739 3.359 1.00 0.00 15 CYS A N 13
ATOM 5087 C CA . CYS A 1 15 ? 4.230 -0.999 2.899 1.00 0.00 15 CYS A CA 13
ATOM 5088 C C . CYS A 1 15 ? 2.981 -1.516 3.583 1.00 0.00 15 CYS A C 13
ATOM 5089 O O . CYS A 1 15 ? 2.910 -2.675 3.988 1.00 0.00 15 CYS A O 13
ATOM 5096 N N . THR A 1 16 ? 2.010 -0.645 3.719 1.00 0.00 16 THR A N 13
ATOM 5097 C CA . THR A 1 16 ? 0.759 -0.983 4.367 1.00 0.00 16 THR A CA 13
ATOM 5098 C C . THR A 1 16 ? -0.417 -0.521 3.523 1.00 0.00 16 THR A C 13
ATOM 5099 O O . THR A 1 16 ? -0.342 0.500 2.835 1.00 0.00 16 THR A O 13
ATOM 5110 N N . CYS A 1 17 ? -1.486 -1.296 3.563 1.00 0.00 17 CYS A N 13
ATOM 5111 C CA . CYS A 1 17 ? -2.687 -1.007 2.794 1.00 0.00 17 CYS A CA 13
ATOM 5112 C C . CYS A 1 17 ? -3.550 0.038 3.482 1.00 0.00 17 CYS A C 13
ATOM 5113 O O . CYS A 1 17 ? -4.691 -0.229 3.856 1.00 0.00 17 CYS A O 13
ATOM 5120 N N . ASP A 1 18 ? -3.004 1.224 3.645 1.00 0.00 18 ASP A N 13
ATOM 5121 C CA . ASP A 1 18 ? -3.745 2.308 4.289 1.00 0.00 18 ASP A CA 13
ATOM 5122 C C . ASP A 1 18 ? -4.727 2.958 3.309 1.00 0.00 18 ASP A C 13
ATOM 5123 O O . ASP A 1 18 ? -5.936 2.919 3.532 1.00 0.00 18 ASP A O 13
ATOM 5132 N N . PRO A 1 19 ? -4.246 3.549 2.195 1.00 0.00 19 PRO A N 13
ATOM 5133 C CA . PRO A 1 19 ? -5.111 4.168 1.206 1.00 0.00 19 PRO A CA 13
ATOM 5134 C C . PRO A 1 19 ? -5.576 3.157 0.170 1.00 0.00 19 PRO A C 13
ATOM 5135 O O . PRO A 1 19 ? -5.207 3.241 -1.001 1.00 0.00 19 PRO A O 13
ATOM 5146 N N . TRP A 1 20 ? -6.371 2.197 0.624 1.00 0.00 20 TRP A N 13
ATOM 5147 C CA . TRP A 1 20 ? -6.903 1.140 -0.229 1.00 0.00 20 TRP A CA 13
ATOM 5148 C C . TRP A 1 20 ? -7.497 1.729 -1.505 1.00 0.00 20 TRP A C 13
ATOM 5149 O O . TRP A 1 20 ? -8.138 2.782 -1.481 1.00 0.00 20 TRP A O 13
ATOM 5170 N N . PRO A 1 21 ? -7.274 1.059 -2.636 1.00 0.00 21 PRO A N 13
ATOM 5171 C CA . PRO A 1 21 ? -6.524 -0.184 -2.689 1.00 0.00 21 PRO A CA 13
ATOM 5172 C C . PRO A 1 21 ? -5.049 0.029 -3.028 1.00 0.00 21 PRO A C 13
ATOM 5173 O O . PRO A 1 21 ? -4.532 -0.560 -3.978 1.00 0.00 21 PRO A O 13
ATOM 5184 N N . VAL A 1 22 ? -4.381 0.885 -2.263 1.00 0.00 22 VAL A N 13
ATOM 5185 C CA . VAL A 1 22 ? -2.969 1.195 -2.510 1.00 0.00 22 VAL A CA 13
ATOM 5186 C C . VAL A 1 22 ? -2.124 1.075 -1.237 1.00 0.00 22 VAL A C 13
ATOM 5187 O O . VAL A 1 22 ? -2.591 1.356 -0.136 1.00 0.00 22 VAL A O 13
ATOM 5200 N N . CYS A 1 23 ? -0.874 0.662 -1.412 1.00 0.00 23 CYS A N 13
ATOM 5201 C CA . CYS A 1 23 ? 0.067 0.509 -0.304 1.00 0.00 23 CYS A CA 13
ATOM 5202 C C . CYS A 1 23 ? 0.821 1.812 -0.045 1.00 0.00 23 CYS A C 13
ATOM 5203 O O . CYS A 1 23 ? 1.034 2.616 -0.954 1.00 0.00 23 CYS A O 13
ATOM 5210 N N . THR A 1 24 ? 1.237 2.001 1.197 1.00 0.00 24 THR A N 13
ATOM 5211 C CA . THR A 1 24 ? 1.985 3.184 1.593 1.00 0.00 24 THR A CA 13
ATOM 5212 C C . THR A 1 24 ? 3.188 2.807 2.445 1.00 0.00 24 THR A C 13
ATOM 5213 O O . THR A 1 24 ? 3.072 2.026 3.390 1.00 0.00 24 THR A O 13
ATOM 5224 N N . ARG A 1 25 ? 4.332 3.374 2.105 1.00 0.00 25 ARG A N 13
ATOM 5225 C CA . ARG A 1 25 ? 5.562 3.130 2.831 1.00 0.00 25 ARG A CA 13
ATOM 5226 C C . ARG A 1 25 ? 5.727 4.223 3.871 1.00 0.00 25 ARG A C 13
ATOM 5227 O O . ARG A 1 25 ? 6.058 5.355 3.529 1.00 0.00 25 ARG A O 13
ATOM 5248 N N . ASN A 1 26 ? 5.455 3.877 5.125 1.00 0.00 26 ASN A N 13
ATOM 5249 C CA . ASN A 1 26 ? 5.534 4.825 6.240 1.00 0.00 26 ASN A CA 13
ATOM 5250 C C . ASN A 1 26 ? 4.577 5.997 6.000 1.00 0.00 26 ASN A C 13
ATOM 5251 O O . ASN A 1 26 ? 4.920 7.163 6.188 1.00 0.00 26 ASN A O 13
ATOM 5262 N N . GLY A 1 27 ? 3.361 5.660 5.572 1.00 0.00 27 GLY A N 13
ATOM 5263 C CA . GLY A 1 27 ? 2.345 6.665 5.303 1.00 0.00 27 GLY A CA 13
ATOM 5264 C C . GLY A 1 27 ? 2.664 7.532 4.099 1.00 0.00 27 GLY A C 13
ATOM 5265 O O . GLY A 1 27 ? 2.225 8.678 4.017 1.00 0.00 27 GLY A O 13
ATOM 5269 N N . LEU A 1 28 ? 3.418 6.983 3.162 1.00 0.00 28 LEU A N 13
ATOM 5270 C CA . LEU A 1 28 ? 3.796 7.706 1.954 1.00 0.00 28 LEU A CA 13
ATOM 5271 C C . LEU A 1 28 ? 3.648 6.801 0.737 1.00 0.00 28 LEU A C 13
ATOM 5272 O O . LEU A 1 28 ? 3.899 5.602 0.820 1.00 0.00 28 LEU A O 13
ATOM 5288 N N . PRO A 1 29 ? 3.227 7.351 -0.411 1.00 0.00 29 PRO A N 13
ATOM 5289 C CA . PRO A 1 29 ? 3.041 6.574 -1.646 1.00 0.00 29 PRO A CA 13
ATOM 5290 C C . PRO A 1 29 ? 4.364 6.152 -2.288 1.00 0.00 29 PRO A C 13
ATOM 5291 O O . PRO A 1 29 ? 4.584 6.347 -3.482 1.00 0.00 29 PRO A O 13
ATOM 5302 N N . VAL A 1 30 ? 5.234 5.572 -1.483 1.00 0.00 30 VAL A N 13
ATOM 5303 C CA . VAL A 1 30 ? 6.538 5.117 -1.943 1.00 0.00 30 VAL A CA 13
ATOM 5304 C C . VAL A 1 30 ? 6.549 3.596 -2.095 1.00 0.00 30 VAL A C 13
ATOM 5305 O O . VAL A 1 30 ? 7.434 2.907 -1.591 1.00 0.00 30 VAL A O 13
ATOM 5318 N N . CYS A 1 1 ? 5.119 2.630 -2.687 1.00 0.00 1 CYS A N 14
ATOM 5319 C CA . CYS A 1 1 ? 5.357 1.199 -2.730 1.00 0.00 1 CYS A CA 14
ATOM 5320 C C . CYS A 1 1 ? 5.318 0.720 -4.163 1.00 0.00 1 CYS A C 14
ATOM 5321 O O . CYS A 1 1 ? 6.065 -0.170 -4.551 1.00 0.00 1 CYS A O 14
ATOM 5328 N N . GLY A 1 2 ? 4.432 1.328 -4.938 1.00 0.00 2 GLY A N 14
ATOM 5329 C CA . GLY A 1 2 ? 4.281 0.962 -6.330 1.00 0.00 2 GLY A CA 14
ATOM 5330 C C . GLY A 1 2 ? 3.185 -0.056 -6.515 1.00 0.00 2 GLY A C 14
ATOM 5331 O O . GLY A 1 2 ? 2.521 -0.095 -7.552 1.00 0.00 2 GLY A O 14
ATOM 5335 N N . GLU A 1 3 ? 2.996 -0.876 -5.499 1.00 0.00 3 GLU A N 14
ATOM 5336 C CA . GLU A 1 3 ? 1.978 -1.911 -5.533 1.00 0.00 3 GLU A CA 14
ATOM 5337 C C . GLU A 1 3 ? 0.648 -1.410 -5.003 1.00 0.00 3 GLU A C 14
ATOM 5338 O O . GLU A 1 3 ? 0.553 -0.350 -4.374 1.00 0.00 3 GLU A O 14
ATOM 5350 N N . THR A 1 4 ? -0.365 -2.215 -5.240 1.00 0.00 4 THR A N 14
ATOM 5351 C CA . THR A 1 4 ? -1.711 -1.940 -4.789 1.00 0.00 4 THR A CA 14
ATOM 5352 C C . THR A 1 4 ? -2.141 -3.039 -3.827 1.00 0.00 4 THR A C 14
ATOM 5353 O O . THR A 1 4 ? -1.393 -3.993 -3.604 1.00 0.00 4 THR A O 14
ATOM 5364 N N . CYS A 1 5 ? -3.318 -2.915 -3.243 1.00 0.00 5 CYS A N 14
ATOM 5365 C CA . CYS A 1 5 ? -3.778 -3.917 -2.297 1.00 0.00 5 CYS A CA 14
ATOM 5366 C C . CYS A 1 5 ? -5.292 -4.040 -2.287 1.00 0.00 5 CYS A C 14
ATOM 5367 O O . CYS A 1 5 ? -5.932 -3.804 -1.270 1.00 0.00 5 CYS A O 14
ATOM 5374 N N . PHE A 1 6 ? -5.866 -4.430 -3.416 1.00 0.00 6 PHE A N 14
ATOM 5375 C CA . PHE A 1 6 ? -7.313 -4.599 -3.516 1.00 0.00 6 PHE A CA 14
ATOM 5376 C C . PHE A 1 6 ? -7.806 -5.615 -2.485 1.00 0.00 6 PHE A C 14
ATOM 5377 O O . PHE A 1 6 ? -8.933 -5.534 -2.004 1.00 0.00 6 PHE A O 14
ATOM 5394 N N . THR A 1 7 ? -6.948 -6.563 -2.147 1.00 0.00 7 THR A N 14
ATOM 5395 C CA . THR A 1 7 ? -7.277 -7.593 -1.176 1.00 0.00 7 THR A CA 14
ATOM 5396 C C . THR A 1 7 ? -6.886 -7.196 0.244 1.00 0.00 7 THR A C 14
ATOM 5397 O O . THR A 1 7 ? -6.899 -8.025 1.155 1.00 0.00 7 THR A O 14
ATOM 5408 N N . GLY A 1 8 ? -6.523 -5.939 0.417 1.00 0.00 8 GLY A N 14
ATOM 5409 C CA . GLY A 1 8 ? -6.115 -5.447 1.721 1.00 0.00 8 GLY A CA 14
ATOM 5410 C C . GLY A 1 8 ? -4.825 -6.088 2.184 1.00 0.00 8 GLY A C 14
ATOM 5411 O O . GLY A 1 8 ? -4.630 -6.347 3.369 1.00 0.00 8 GLY A O 14
ATOM 5415 N N . THR A 1 9 ? -3.945 -6.343 1.232 1.00 0.00 9 THR A N 14
ATOM 5416 C CA . THR A 1 9 ? -2.660 -6.963 1.503 1.00 0.00 9 THR A CA 14
ATOM 5417 C C . THR A 1 9 ? -1.619 -6.442 0.523 1.00 0.00 9 THR A C 14
ATOM 5418 O O . THR A 1 9 ? -1.882 -6.355 -0.676 1.00 0.00 9 THR A O 14
ATOM 5429 N N . CYS A 1 10 ? -0.455 -6.075 1.031 1.00 0.00 10 CYS A N 14
ATOM 5430 C CA . CYS A 1 10 ? 0.599 -5.544 0.185 1.00 0.00 10 CYS A CA 14
ATOM 5431 C C . CYS A 1 10 ? 1.644 -6.583 -0.120 1.00 0.00 10 CYS A C 14
ATOM 5432 O O . CYS A 1 10 ? 1.994 -7.416 0.714 1.00 0.00 10 CYS A O 14
ATOM 5439 N N . TYR A 1 11 ? 2.141 -6.491 -1.329 1.00 0.00 11 TYR A N 14
ATOM 5440 C CA . TYR A 1 11 ? 3.176 -7.370 -1.818 1.00 0.00 11 TYR A CA 14
ATOM 5441 C C . TYR A 1 11 ? 4.532 -6.760 -1.496 1.00 0.00 11 TYR A C 14
ATOM 5442 O O . TYR A 1 11 ? 5.521 -7.466 -1.303 1.00 0.00 11 TYR A O 14
ATOM 5460 N N . THR A 1 12 ? 4.555 -5.434 -1.429 1.00 0.00 12 THR A N 14
ATOM 5461 C CA . THR A 1 12 ? 5.770 -4.702 -1.119 1.00 0.00 12 THR A CA 14
ATOM 5462 C C . THR A 1 12 ? 6.014 -4.687 0.384 1.00 0.00 12 THR A C 14
ATOM 5463 O O . THR A 1 12 ? 5.101 -4.402 1.164 1.00 0.00 12 THR A O 14
ATOM 5474 N N . ASN A 1 13 ? 7.240 -4.988 0.789 1.00 0.00 13 ASN A N 14
ATOM 5475 C CA . ASN A 1 13 ? 7.587 -4.999 2.203 1.00 0.00 13 ASN A CA 14
ATOM 5476 C C . ASN A 1 13 ? 7.603 -3.585 2.756 1.00 0.00 13 ASN A C 14
ATOM 5477 O O . ASN A 1 13 ? 7.843 -2.610 2.031 1.00 0.00 13 ASN A O 14
ATOM 5488 N N . GLY A 1 14 ? 7.343 -3.499 4.041 1.00 0.00 14 GLY A N 14
ATOM 5489 C CA . GLY A 1 14 ? 7.310 -2.231 4.734 1.00 0.00 14 GLY A CA 14
ATOM 5490 C C . GLY A 1 14 ? 6.156 -1.361 4.279 1.00 0.00 14 GLY A C 14
ATOM 5491 O O . GLY A 1 14 ? 6.192 -0.141 4.435 1.00 0.00 14 GLY A O 14
ATOM 5495 N N . CYS A 1 15 ? 5.125 -1.985 3.723 1.00 0.00 15 CYS A N 14
ATOM 5496 C CA . CYS A 1 15 ? 3.967 -1.256 3.255 1.00 0.00 15 CYS A CA 14
ATOM 5497 C C . CYS A 1 15 ? 2.709 -1.765 3.923 1.00 0.00 15 CYS A C 14
ATOM 5498 O O . CYS A 1 15 ? 2.638 -2.905 4.380 1.00 0.00 15 CYS A O 14
ATOM 5505 N N . THR A 1 16 ? 1.723 -0.902 3.972 1.00 0.00 16 THR A N 14
ATOM 5506 C CA . THR A 1 16 ? 0.448 -1.219 4.577 1.00 0.00 16 THR A CA 14
ATOM 5507 C C . THR A 1 16 ? -0.686 -0.731 3.692 1.00 0.00 16 THR A C 14
ATOM 5508 O O . THR A 1 16 ? -0.555 0.280 2.996 1.00 0.00 16 THR A O 14
ATOM 5519 N N . CYS A 1 17 ? -1.783 -1.465 3.707 1.00 0.00 17 CYS A N 14
ATOM 5520 C CA . CYS A 1 17 ? -2.945 -1.133 2.899 1.00 0.00 17 CYS A CA 14
ATOM 5521 C C . CYS A 1 17 ? -3.811 -0.101 3.598 1.00 0.00 17 CYS A C 14
ATOM 5522 O O . CYS A 1 17 ? -4.959 -0.367 3.950 1.00 0.00 17 CYS A O 14
ATOM 5529 N N . ASP A 1 18 ? -3.254 1.073 3.800 1.00 0.00 18 ASP A N 14
ATOM 5530 C CA . ASP A 1 18 ? -3.994 2.146 4.465 1.00 0.00 18 ASP A CA 14
ATOM 5531 C C . ASP A 1 18 ? -4.937 2.853 3.487 1.00 0.00 18 ASP A C 14
ATOM 5532 O O . ASP A 1 18 ? -6.151 2.838 3.683 1.00 0.00 18 ASP A O 14
ATOM 5541 N N . PRO A 1 19 ? -4.417 3.470 2.407 1.00 0.00 19 PRO A N 14
ATOM 5542 C CA . PRO A 1 19 ? -5.251 4.142 1.425 1.00 0.00 19 PRO A CA 14
ATOM 5543 C C . PRO A 1 19 ? -5.722 3.188 0.337 1.00 0.00 19 PRO A C 14
ATOM 5544 O O . PRO A 1 19 ? -5.379 3.353 -0.833 1.00 0.00 19 PRO A O 14
ATOM 5555 N N . TRP A 1 20 ? -6.490 2.188 0.748 1.00 0.00 20 TRP A N 14
ATOM 5556 C CA . TRP A 1 20 ? -7.023 1.171 -0.158 1.00 0.00 20 TRP A CA 14
ATOM 5557 C C . TRP A 1 20 ? -7.624 1.820 -1.401 1.00 0.00 20 TRP A C 14
ATOM 5558 O O . TRP A 1 20 ? -8.274 2.863 -1.325 1.00 0.00 20 TRP A O 14
ATOM 5579 N N . PRO A 1 21 ? -7.392 1.210 -2.564 1.00 0.00 21 PRO A N 14
ATOM 5580 C CA . PRO A 1 21 ? -6.628 -0.024 -2.676 1.00 0.00 21 PRO A CA 14
ATOM 5581 C C . PRO A 1 21 ? -5.148 0.223 -2.970 1.00 0.00 21 PRO A C 14
ATOM 5582 O O . PRO A 1 21 ? -4.581 -0.359 -3.898 1.00 0.00 21 PRO A O 14
ATOM 5593 N N . VAL A 1 22 ? -4.533 1.103 -2.187 1.00 0.00 22 VAL A N 14
ATOM 5594 C CA . VAL A 1 22 ? -3.126 1.452 -2.377 1.00 0.00 22 VAL A CA 14
ATOM 5595 C C . VAL A 1 22 ? -2.306 1.231 -1.101 1.00 0.00 22 VAL A C 14
ATOM 5596 O O . VAL A 1 22 ? -2.812 1.354 0.011 1.00 0.00 22 VAL A O 14
ATOM 5609 N N . CYS A 1 23 ? -1.032 0.905 -1.284 1.00 0.00 23 CYS A N 14
ATOM 5610 C CA . CYS A 1 23 ? -0.102 0.666 -0.182 1.00 0.00 23 CYS A CA 14
ATOM 5611 C C . CYS A 1 23 ? 0.596 1.954 0.245 1.00 0.00 23 CYS A C 14
ATOM 5612 O O . CYS A 1 23 ? 0.753 2.887 -0.544 1.00 0.00 23 CYS A O 14
ATOM 5619 N N . THR A 1 24 ? 1.033 1.981 1.493 1.00 0.00 24 THR A N 14
ATOM 5620 C CA . THR A 1 24 ? 1.741 3.123 2.051 1.00 0.00 24 THR A CA 14
ATOM 5621 C C . THR A 1 24 ? 2.973 2.657 2.810 1.00 0.00 24 THR A C 14
ATOM 5622 O O . THR A 1 24 ? 2.914 1.701 3.581 1.00 0.00 24 THR A O 14
ATOM 5633 N N . ARG A 1 25 ? 4.076 3.340 2.580 1.00 0.00 25 ARG A N 14
ATOM 5634 C CA . ARG A 1 25 ? 5.336 3.031 3.222 1.00 0.00 25 ARG A CA 14
ATOM 5635 C C . ARG A 1 25 ? 5.932 4.318 3.750 1.00 0.00 25 ARG A C 14
ATOM 5636 O O . ARG A 1 25 ? 6.075 5.282 2.999 1.00 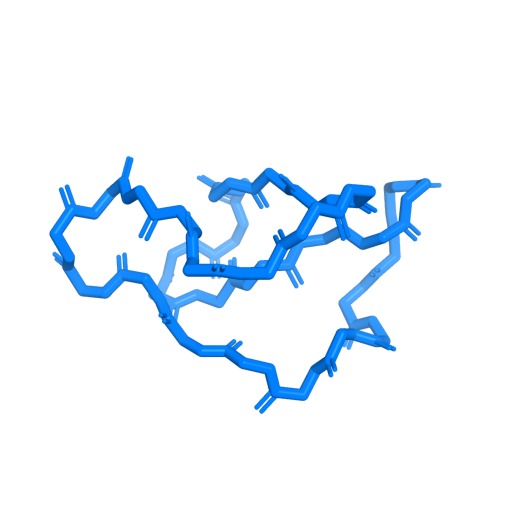0.00 25 ARG A O 14
ATOM 5657 N N . ASN A 1 26 ? 6.234 4.334 5.041 1.00 0.00 26 ASN A N 14
ATOM 5658 C CA . ASN A 1 26 ? 6.784 5.519 5.704 1.00 0.00 26 ASN A CA 14
ATOM 5659 C C . ASN A 1 26 ? 5.812 6.693 5.552 1.00 0.00 26 ASN A C 14
ATOM 5660 O O . ASN A 1 26 ? 6.204 7.846 5.400 1.00 0.00 26 ASN A O 14
ATOM 5671 N N . GLY A 1 27 ? 4.521 6.366 5.598 1.00 0.00 27 GLY A N 14
ATOM 5672 C CA . GLY A 1 27 ? 3.476 7.367 5.473 1.00 0.00 27 GLY A CA 14
ATOM 5673 C C . GLY A 1 27 ? 3.372 7.961 4.080 1.00 0.00 27 GLY A C 14
ATOM 5674 O O . GLY A 1 27 ? 2.941 9.101 3.920 1.00 0.00 27 GLY A O 14
ATOM 5678 N N . LEU A 1 28 ? 3.753 7.186 3.073 1.00 0.00 28 LEU A N 14
ATOM 5679 C CA . LEU A 1 28 ? 3.700 7.641 1.687 1.00 0.00 28 LEU A CA 14
ATOM 5680 C C . LEU A 1 28 ? 3.428 6.468 0.754 1.00 0.00 28 LEU A C 14
ATOM 5681 O O . LEU A 1 28 ? 3.999 5.393 0.919 1.00 0.00 28 LEU A O 14
ATOM 5697 N N . PRO A 1 29 ? 2.552 6.651 -0.246 1.00 0.00 29 PRO A N 14
ATOM 5698 C CA . PRO A 1 29 ? 2.209 5.605 -1.215 1.00 0.00 29 PRO A CA 14
ATOM 5699 C C . PRO A 1 29 ? 3.334 5.374 -2.226 1.00 0.00 29 PRO A C 14
ATOM 5700 O O . PRO A 1 29 ? 3.116 5.381 -3.436 1.00 0.00 29 PRO A O 14
ATOM 5711 N N . VAL A 1 30 ? 4.534 5.183 -1.712 1.00 0.00 30 VAL A N 14
ATOM 5712 C CA . VAL A 1 30 ? 5.711 4.972 -2.542 1.00 0.00 30 VAL A CA 14
ATOM 5713 C C . VAL A 1 30 ? 6.113 3.489 -2.548 1.00 0.00 30 VAL A C 14
ATOM 5714 O O . VAL A 1 30 ? 7.287 3.124 -2.444 1.00 0.00 30 VAL A O 14
ATOM 5727 N N . CYS A 1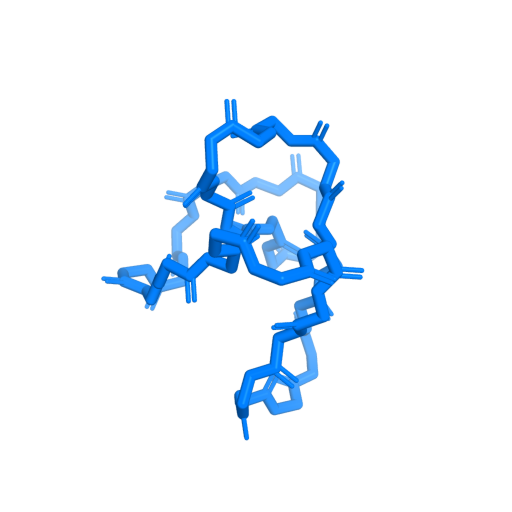 1 ? 5.026 3.143 -2.881 1.00 0.00 1 CYS A N 15
ATOM 5728 C CA . CYS A 1 1 ? 5.364 1.749 -3.129 1.00 0.00 1 CYS A CA 15
ATOM 5729 C C . CYS A 1 1 ? 5.135 1.431 -4.593 1.00 0.00 1 CYS A C 15
ATOM 5730 O O . CYS A 1 1 ? 5.952 0.792 -5.242 1.00 0.00 1 CYS A O 15
ATOM 5737 N N . GLY A 1 2 ? 4.010 1.906 -5.105 1.00 0.00 2 GLY A N 15
ATOM 5738 C CA . GLY A 1 2 ? 3.670 1.674 -6.490 1.00 0.00 2 GLY A CA 15
ATOM 5739 C C . GLY A 1 2 ? 2.736 0.499 -6.643 1.00 0.00 2 GLY A C 15
ATOM 5740 O O . GLY A 1 2 ? 2.098 0.327 -7.682 1.00 0.00 2 GLY A O 15
ATOM 5744 N N . GLU A 1 3 ? 2.656 -0.314 -5.601 1.00 0.00 3 GLU A N 15
ATOM 5745 C CA . GLU A 1 3 ? 1.798 -1.489 -5.623 1.00 0.00 3 GLU A CA 15
ATOM 5746 C C . GLU A 1 3 ? 0.390 -1.172 -5.160 1.00 0.00 3 GLU A C 15
ATOM 5747 O O . GLU A 1 3 ? 0.117 -0.116 -4.578 1.00 0.00 3 GLU A O 15
ATOM 5759 N N . THR A 1 4 ? -0.489 -2.120 -5.417 1.00 0.00 4 THR A N 15
ATOM 5760 C CA . THR A 1 4 ? -1.882 -2.013 -5.044 1.00 0.00 4 THR A CA 15
ATOM 5761 C C . THR A 1 4 ? -2.271 -3.177 -4.141 1.00 0.00 4 THR A C 15
ATOM 5762 O O . THR A 1 4 ? -1.689 -4.259 -4.223 1.00 0.00 4 THR A O 15
ATOM 5773 N N . CYS A 1 5 ? -3.230 -2.949 -3.262 1.00 0.00 5 CYS A N 15
ATOM 5774 C CA . CYS A 1 5 ? -3.664 -3.976 -2.331 1.00 0.00 5 CYS A CA 15
ATOM 5775 C C . CYS A 1 5 ? -5.178 -4.106 -2.310 1.00 0.00 5 CYS A C 15
ATOM 5776 O O . CYS A 1 5 ? -5.815 -3.818 -1.305 1.00 0.00 5 CYS A O 15
ATOM 5783 N N . PHE A 1 6 ? -5.754 -4.554 -3.418 1.00 0.00 6 PHE A N 15
ATOM 5784 C CA . PHE A 1 6 ? -7.203 -4.731 -3.506 1.00 0.00 6 PHE A CA 15
ATOM 5785 C C . PHE A 1 6 ? -7.699 -5.692 -2.426 1.00 0.00 6 PHE A C 15
ATOM 5786 O O . PHE A 1 6 ? -8.847 -5.620 -1.996 1.00 0.00 6 PHE A O 15
ATOM 5803 N N . THR A 1 7 ? -6.823 -6.584 -1.992 1.00 0.00 7 THR A N 15
ATOM 5804 C CA . THR A 1 7 ? -7.156 -7.561 -0.967 1.00 0.00 7 THR A CA 15
ATOM 5805 C C . THR A 1 7 ? -6.887 -7.034 0.438 1.00 0.00 7 THR A C 15
ATOM 5806 O O . THR A 1 7 ? -7.023 -7.762 1.421 1.00 0.00 7 THR A O 15
ATOM 5817 N N . GLY A 1 8 ? -6.484 -5.777 0.522 1.00 0.00 8 GLY A N 15
ATOM 5818 C CA . GLY A 1 8 ? -6.180 -5.172 1.805 1.00 0.00 8 GLY A CA 15
ATOM 5819 C C . GLY A 1 8 ? -4.919 -5.749 2.407 1.00 0.00 8 GLY A C 15
ATOM 5820 O O . GLY A 1 8 ? -4.783 -5.857 3.623 1.00 0.00 8 GLY A O 15
ATOM 5824 N N . THR A 1 9 ? -3.997 -6.122 1.536 1.00 0.00 9 THR A N 15
ATOM 5825 C CA . THR A 1 9 ? -2.732 -6.705 1.944 1.00 0.00 9 THR A CA 15
ATOM 5826 C C . THR A 1 9 ? -1.655 -6.366 0.924 1.00 0.00 9 THR A C 15
ATOM 5827 O O . THR A 1 9 ? -1.880 -6.483 -0.280 1.00 0.00 9 THR A O 15
ATOM 5838 N N . CYS A 1 10 ? -0.497 -5.939 1.397 1.00 0.00 10 CYS A N 15
ATOM 5839 C CA . CYS A 1 10 ? 0.587 -5.588 0.499 1.00 0.00 10 CYS A CA 15
ATOM 5840 C C . CYS A 1 10 ? 1.548 -6.738 0.365 1.00 0.00 10 CYS A C 15
ATOM 5841 O O . CYS A 1 10 ? 1.821 -7.465 1.318 1.00 0.00 10 CYS A O 15
ATOM 5848 N N . TYR A 1 11 ? 2.049 -6.878 -0.834 1.00 0.00 11 TYR A N 15
ATOM 5849 C CA . TYR A 1 11 ? 2.995 -7.919 -1.166 1.00 0.00 11 TYR A CA 15
ATOM 5850 C C . TYR A 1 11 ? 4.405 -7.415 -0.915 1.00 0.00 11 TYR A C 15
ATOM 5851 O O . TYR A 1 11 ? 5.327 -8.191 -0.665 1.00 0.00 11 TYR A O 15
ATOM 5869 N N . THR A 1 12 ? 4.554 -6.102 -0.977 1.00 0.00 12 THR A N 15
ATOM 5870 C CA . THR A 1 12 ? 5.836 -5.464 -0.751 1.00 0.00 12 THR A CA 15
ATOM 5871 C 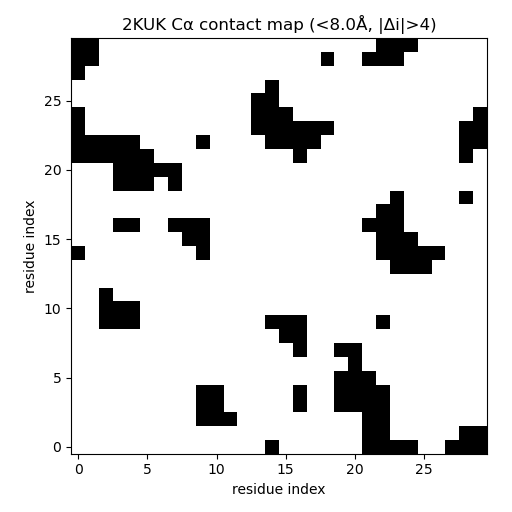C . THR A 1 12 ? 6.012 -5.138 0.726 1.00 0.00 12 THR A C 15
ATOM 5872 O O . THR A 1 12 ? 5.088 -4.639 1.376 1.00 0.00 12 THR A O 15
ATOM 5883 N N . ASN A 1 13 ? 7.198 -5.417 1.245 1.00 0.00 13 ASN A N 15
ATOM 5884 C CA . ASN A 1 13 ? 7.503 -5.148 2.643 1.00 0.00 13 ASN A CA 15
ATOM 5885 C C . ASN A 1 13 ? 7.602 -3.652 2.882 1.00 0.00 13 ASN A C 15
ATOM 5886 O O . ASN A 1 13 ? 7.877 -2.874 1.965 1.00 0.00 13 ASN A O 15
ATOM 5897 N N . GLY A 1 14 ? 7.385 -3.267 4.119 1.00 0.00 14 GLY A N 15
ATOM 5898 C CA . GLY A 1 14 ? 7.452 -1.872 4.501 1.00 0.00 14 GLY A CA 15
ATOM 5899 C C . GLY A 1 14 ? 6.231 -1.077 4.076 1.00 0.00 14 GLY A C 15
ATOM 5900 O O . GLY A 1 14 ? 6.103 0.099 4.424 1.00 0.00 14 GLY A O 15
ATOM 5904 N N . CYS A 1 15 ? 5.328 -1.704 3.332 1.00 0.00 15 CYS A N 15
ATOM 5905 C CA . CYS A 1 15 ? 4.129 -1.036 2.882 1.00 0.00 15 CYS A CA 15
ATOM 5906 C C . CYS A 1 15 ? 2.910 -1.654 3.534 1.00 0.00 15 CYS A C 15
ATOM 5907 O O . CYS A 1 15 ? 2.890 -2.836 3.874 1.00 0.00 15 CYS A O 15
ATOM 5914 N N . THR A 1 16 ? 1.901 -0.840 3.703 1.00 0.00 16 THR A N 15
ATOM 5915 C CA . THR A 1 16 ? 0.658 -1.264 4.311 1.00 0.00 16 THR A CA 15
ATOM 5916 C C . THR A 1 16 ? -0.514 -0.736 3.505 1.00 0.00 16 THR A C 15
ATOM 5917 O O . THR A 1 16 ? -0.400 0.281 2.824 1.00 0.00 16 THR A O 15
ATOM 5928 N N . CYS A 1 17 ? -1.620 -1.450 3.551 1.00 0.00 17 CYS A N 15
ATOM 5929 C CA . CYS A 1 17 ? -2.806 -1.076 2.798 1.00 0.00 17 CYS A CA 15
ATOM 5930 C C . CYS A 1 17 ? -3.603 0.008 3.506 1.00 0.00 17 CYS A C 15
ATOM 5931 O O . CYS A 1 17 ? -4.739 -0.209 3.923 1.00 0.00 17 CYS A O 15
ATOM 5938 N N . ASP A 1 18 ? -3.003 1.172 3.638 1.00 0.00 18 ASP A N 15
ATOM 5939 C CA . ASP A 1 18 ? -3.682 2.293 4.293 1.00 0.00 18 ASP A CA 15
ATOM 5940 C C . ASP A 1 18 ? -4.673 2.963 3.334 1.00 0.00 18 ASP A C 15
ATOM 5941 O O . ASP A 1 18 ? -5.876 2.963 3.593 1.00 0.00 18 ASP A O 15
ATOM 5950 N N . PRO A 1 19 ? -4.204 3.531 2.203 1.00 0.00 19 PRO A N 15
ATOM 5951 C CA . PRO A 1 19 ? -5.077 4.170 1.235 1.00 0.00 19 PRO A CA 15
ATOM 5952 C C . PRO A 1 19 ? -5.537 3.195 0.161 1.00 0.00 19 PRO A C 15
ATOM 5953 O O . PRO A 1 19 ? -5.169 3.324 -1.006 1.00 0.00 19 PRO A O 15
ATOM 5964 N N . TRP A 1 20 ? -6.327 2.217 0.579 1.00 0.00 20 TRP A N 15
ATOM 5965 C CA . TRP A 1 20 ? -6.855 1.187 -0.314 1.00 0.00 20 TRP A CA 15
ATOM 5966 C C . TRP A 1 20 ? -7.431 1.815 -1.579 1.00 0.00 20 TRP A C 15
ATOM 5967 O O . TRP A 1 20 ? -8.075 2.865 -1.533 1.00 0.00 20 TRP A O 15
ATOM 5988 N N . PRO A 1 21 ? -7.187 1.179 -2.725 1.00 0.00 21 PRO A N 15
ATOM 5989 C CA . PRO A 1 21 ? -6.432 -0.061 -2.802 1.00 0.00 21 PRO A CA 15
ATOM 5990 C C . PRO A 1 21 ? -4.950 0.170 -3.102 1.00 0.00 21 PRO A C 15
ATOM 5991 O O . PRO A 1 21 ? -4.397 -0.417 -4.032 1.00 0.00 21 PRO A O 15
ATOM 6002 N N . VAL A 1 22 ? -4.318 1.039 -2.324 1.00 0.00 22 VAL A N 15
ATOM 6003 C CA . VAL A 1 22 ? -2.902 1.367 -2.526 1.00 0.00 22 VAL A CA 15
ATOM 6004 C C . VAL A 1 22 ? -2.087 1.169 -1.245 1.00 0.00 22 VAL A C 15
ATOM 6005 O O . VAL A 1 22 ? -2.594 1.338 -0.140 1.00 0.00 22 VAL A O 15
ATOM 6018 N N . CYS A 1 23 ? -0.821 0.805 -1.413 1.00 0.00 23 CYS A N 15
ATOM 6019 C CA . CYS A 1 23 ? 0.091 0.581 -0.293 1.00 0.00 23 CYS A CA 15
ATOM 6020 C C . CYS A 1 23 ? 0.845 1.856 0.088 1.00 0.00 23 CYS A C 15
ATOM 6021 O O . CYS A 1 23 ? 1.167 2.686 -0.765 1.00 0.00 23 CYS A O 15
ATOM 6028 N N . THR A 1 24 ? 1.148 1.980 1.371 1.00 0.00 24 THR A N 15
ATOM 6029 C CA . THR A 1 24 ? 1.894 3.116 1.896 1.00 0.00 24 THR A CA 15
ATOM 6030 C C . THR A 1 24 ? 3.141 2.647 2.637 1.00 0.00 24 THR A C 15
ATOM 6031 O O . THR A 1 24 ? 3.055 1.852 3.573 1.00 0.00 24 THR A O 15
ATOM 6042 N N . ARG A 1 25 ? 4.287 3.167 2.234 1.00 0.00 25 ARG A N 15
ATOM 6043 C CA . ARG A 1 25 ? 5.546 2.841 2.870 1.00 0.00 25 ARG A CA 15
ATOM 6044 C C . ARG A 1 25 ? 5.931 4.002 3.762 1.00 0.00 25 ARG A C 15
ATOM 6045 O O . ARG A 1 25 ? 6.200 5.095 3.270 1.00 0.00 25 ARG A O 15
ATOM 6066 N N . ASN A 1 26 ? 5.942 3.755 5.062 1.00 0.00 26 ASN A N 15
ATOM 6067 C CA . ASN A 1 26 ? 6.292 4.777 6.050 1.00 0.00 26 ASN A CA 15
ATOM 6068 C C . ASN A 1 26 ? 5.326 5.960 5.953 1.00 0.00 26 ASN A C 15
ATOM 6069 O O . ASN A 1 26 ? 5.719 7.122 6.032 1.00 0.00 26 ASN A O 15
ATOM 6080 N N . GLY A 1 27 ? 4.047 5.636 5.774 1.00 0.00 27 GLY A N 15
ATOM 6081 C CA . GLY A 1 27 ? 3.015 6.654 5.668 1.00 0.00 27 GLY A CA 15
ATOM 6082 C C . GLY A 1 27 ? 3.032 7.405 4.346 1.00 0.00 27 GLY A C 15
ATOM 6083 O O . GLY A 1 27 ? 2.476 8.495 4.243 1.00 0.00 27 GLY A O 15
ATOM 6087 N N . LEU A 1 28 ? 3.654 6.821 3.331 1.00 0.00 28 LEU A N 15
ATOM 6088 C CA . LEU A 1 28 ? 3.726 7.448 2.016 1.00 0.00 28 LEU A CA 15
ATOM 6089 C C . LEU A 1 28 ? 3.428 6.427 0.925 1.00 0.00 28 LEU A C 15
ATOM 6090 O O . LEU A 1 28 ? 4.052 5.371 0.871 1.00 0.00 28 LEU A O 15
ATOM 6106 N N . PRO A 1 29 ? 2.467 6.720 0.038 1.00 0.00 29 PRO A N 15
ATOM 6107 C CA . PRO A 1 29 ? 2.087 5.815 -1.056 1.00 0.00 29 PRO A CA 15
ATOM 6108 C C . PRO A 1 29 ? 3.123 5.781 -2.176 1.00 0.00 29 PRO A C 15
ATOM 6109 O O . PRO A 1 29 ? 2.799 5.946 -3.350 1.00 0.00 29 PRO A O 15
ATOM 6120 N N . VAL A 1 30 ? 4.369 5.574 -1.796 1.00 0.00 30 VAL A N 15
ATOM 6121 C CA . VAL A 1 30 ? 5.468 5.529 -2.748 1.00 0.00 30 VAL A CA 15
ATOM 6122 C C . VAL A 1 30 ? 5.937 4.100 -3.006 1.00 0.00 30 VAL A C 15
ATOM 6123 O O . VAL A 1 30 ? 7.099 3.870 -3.333 1.00 0.00 30 VAL A O 15
ATOM 6136 N N . CYS A 1 1 ? 4.995 2.930 -2.643 1.00 0.00 1 CYS A N 16
ATOM 6137 C CA . CYS A 1 1 ? 5.275 1.505 -2.651 1.00 0.00 1 CYS A CA 16
ATOM 6138 C C . CYS A 1 1 ? 5.267 0.967 -4.068 1.00 0.00 1 CYS A C 16
ATOM 6139 O O . CYS A 1 1 ? 5.988 0.026 -4.392 1.00 0.00 1 CYS A O 16
ATOM 6146 N N . GLY A 1 2 ? 4.424 1.560 -4.900 1.00 0.00 2 GLY A N 16
ATOM 6147 C CA . GLY A 1 2 ? 4.304 1.122 -6.274 1.00 0.00 2 GLY A CA 16
ATOM 6148 C C . GLY A 1 2 ? 3.322 -0.018 -6.412 1.00 0.00 2 GLY A C 16
ATOM 6149 O O . GLY A 1 2 ? 2.746 -0.229 -7.476 1.00 0.00 2 GLY A O 16
ATOM 6153 N N . GLU A 1 3 ? 3.129 -0.745 -5.322 1.00 0.00 3 GLU A N 16
ATOM 6154 C CA . GLU A 1 3 ? 2.209 -1.869 -5.303 1.00 0.00 3 GLU A CA 16
ATOM 6155 C C . GLU A 1 3 ? 0.807 -1.457 -4.911 1.00 0.00 3 GLU A C 16
ATOM 6156 O O . GLU A 1 3 ? 0.555 -0.318 -4.503 1.00 0.00 3 GLU A O 16
ATOM 6168 N N . THR A 1 4 ? -0.088 -2.416 -5.021 1.00 0.00 4 THR A N 16
ATOM 6169 C CA . THR A 1 4 ? -1.482 -2.221 -4.680 1.00 0.00 4 THR A CA 16
ATOM 6170 C C . THR A 1 4 ? -1.923 -3.267 -3.667 1.00 0.00 4 THR A C 16
ATOM 6171 O O . THR A 1 4 ? -1.170 -4.190 -3.350 1.00 0.00 4 THR A O 16
ATOM 6182 N N . CYS A 1 5 ? -3.128 -3.123 -3.143 1.00 0.00 5 CYS A N 16
ATOM 6183 C CA . CYS A 1 5 ? -3.630 -4.063 -2.159 1.00 0.00 5 CYS A CA 16
ATOM 6184 C C . CYS A 1 5 ? -5.144 -4.173 -2.214 1.00 0.00 5 CYS A C 16
ATOM 6185 O O . CYS A 1 5 ? -5.823 -3.926 -1.226 1.00 0.00 5 CYS A O 16
ATOM 6192 N N . PHE A 1 6 ? -5.672 -4.561 -3.367 1.00 0.00 6 PHE A N 16
ATOM 6193 C CA . PHE A 1 6 ? -7.117 -4.714 -3.529 1.00 0.00 6 PHE A CA 16
ATOM 6194 C C . PHE A 1 6 ? -7.671 -5.703 -2.504 1.00 0.00 6 PHE A C 16
ATOM 6195 O O . PHE A 1 6 ? -8.817 -5.600 -2.080 1.00 0.00 6 PHE A O 16
ATOM 6212 N N . THR A 1 7 ? -6.841 -6.654 -2.110 1.00 0.00 7 THR A N 16
ATOM 6213 C CA . THR A 1 7 ? -7.228 -7.660 -1.137 1.00 0.00 7 THR A CA 16
ATOM 6214 C C . THR A 1 7 ? -6.926 -7.227 0.294 1.00 0.00 7 THR A C 16
ATOM 6215 O O . THR A 1 7 ? -6.983 -8.032 1.223 1.00 0.00 7 THR A O 16
ATOM 6226 N N . GLY A 1 8 ? -6.587 -5.960 0.456 1.00 0.00 8 GLY A N 16
ATOM 6227 C CA . GLY A 1 8 ? -6.257 -5.434 1.768 1.00 0.00 8 GLY A CA 16
ATOM 6228 C C . GLY A 1 8 ? -4.969 -6.027 2.292 1.00 0.00 8 GLY A C 16
ATOM 6229 O O . GLY A 1 8 ? -4.799 -6.231 3.492 1.00 0.00 8 GLY A O 16
ATOM 6233 N N . THR A 1 9 ? -4.065 -6.305 1.371 1.00 0.00 9 THR A N 16
ATOM 6234 C CA . THR A 1 9 ? -2.776 -6.886 1.690 1.00 0.00 9 THR A CA 16
ATOM 6235 C C . THR A 1 9 ? -1.746 -6.429 0.672 1.00 0.00 9 THR A C 16
ATOM 6236 O O . THR A 1 9 ? -1.992 -6.481 -0.532 1.00 0.00 9 THR A O 16
ATOM 6247 N N . CYS A 1 10 ? -0.609 -5.963 1.152 1.00 0.00 10 CYS A N 16
ATOM 6248 C CA . CYS A 1 10 ? 0.439 -5.484 0.275 1.00 0.00 10 CYS A CA 16
ATOM 6249 C C . CYS A 1 10 ? 1.311 -6.615 -0.197 1.00 0.00 10 CYS A C 16
ATOM 6250 O O . CYS A 1 10 ? 1.586 -7.569 0.532 1.00 0.00 10 CYS A O 16
ATOM 6257 N N . TYR A 1 11 ? 1.729 -6.481 -1.427 1.00 0.00 11 TYR A N 16
ATOM 6258 C CA . TYR A 1 11 ? 2.578 -7.452 -2.075 1.00 0.00 11 TYR A CA 16
ATOM 6259 C C . TYR A 1 11 ? 4.034 -7.109 -1.805 1.00 0.00 11 TYR A C 16
ATOM 6260 O O . TYR A 1 11 ? 4.905 -7.978 -1.793 1.00 0.00 11 TYR A O 16
ATOM 6278 N N . THR A 1 12 ? 4.284 -5.830 -1.561 1.00 0.00 12 THR A N 16
ATOM 6279 C CA . THR A 1 12 ? 5.627 -5.370 -1.260 1.00 0.00 12 THR A CA 16
ATOM 6280 C C . THR A 1 12 ? 5.775 -5.114 0.236 1.00 0.00 12 THR A C 16
ATOM 6281 O O . THR A 1 12 ? 4.832 -4.687 0.908 1.00 0.00 12 THR A O 16
ATOM 6292 N N . ASN A 1 13 ? 6.958 -5.404 0.742 1.00 0.00 13 ASN A N 16
ATOM 6293 C CA . ASN A 1 13 ? 7.264 -5.238 2.162 1.00 0.00 13 ASN A CA 16
ATOM 6294 C C . ASN A 1 13 ? 7.454 -3.771 2.526 1.00 0.00 13 ASN A C 16
ATOM 6295 O O . ASN A 1 13 ? 7.653 -2.917 1.656 1.00 0.00 13 ASN A O 16
ATOM 6306 N N . GLY A 1 14 ? 7.383 -3.495 3.819 1.00 0.00 14 GLY A N 16
ATOM 6307 C CA . GLY A 1 14 ? 7.536 -2.146 4.317 1.00 0.00 14 GLY A CA 16
ATOM 6308 C C . GLY A 1 14 ? 6.397 -1.255 3.888 1.00 0.00 14 GLY A C 16
ATOM 6309 O O . GLY A 1 14 ? 6.569 -0.047 3.727 1.00 0.00 14 GLY A O 16
ATOM 6313 N N . CYS A 1 15 ? 5.228 -1.852 3.697 1.00 0.00 15 CYS A N 16
ATOM 6314 C CA . CYS A 1 15 ? 4.057 -1.106 3.279 1.00 0.00 15 CYS A CA 16
ATOM 6315 C C . CYS A 1 15 ? 2.808 -1.631 3.954 1.00 0.00 15 CYS A C 16
ATOM 6316 O O . CYS A 1 15 ? 2.750 -2.777 4.397 1.00 0.00 15 CYS A O 16
ATOM 6323 N N . THR A 1 16 ? 1.813 -0.775 4.020 1.00 0.00 16 THR A N 16
ATOM 6324 C CA . THR A 1 16 ? 0.543 -1.107 4.631 1.00 0.00 16 THR A CA 16
ATOM 6325 C C . THR A 1 16 ? -0.599 -0.640 3.744 1.00 0.00 16 THR A C 16
ATOM 6326 O O . THR A 1 16 ? -0.481 0.367 3.039 1.00 0.00 16 THR A O 16
ATOM 6337 N N . CYS A 1 17 ? -1.686 -1.390 3.761 1.00 0.00 17 CYS A N 16
ATOM 6338 C CA . CYS A 1 17 ? -2.852 -1.079 2.946 1.00 0.00 17 CYS A CA 16
ATOM 6339 C C . CYS A 1 17 ? -3.735 -0.045 3.620 1.00 0.00 17 CYS A C 16
ATOM 6340 O O . CYS A 1 17 ? -4.887 -0.315 3.953 1.00 0.00 17 CYS A O 16
ATOM 6347 N N . ASP A 1 18 ? -3.191 1.134 3.817 1.00 0.00 18 ASP A N 16
ATOM 6348 C CA . ASP A 1 18 ? -3.950 2.210 4.451 1.00 0.00 18 ASP A CA 16
ATOM 6349 C C . ASP A 1 18 ? -4.881 2.890 3.443 1.00 0.00 18 ASP A C 16
ATOM 6350 O O . ASP A 1 18 ? -6.099 2.872 3.618 1.00 0.00 18 ASP A O 16
ATOM 6359 N N . PRO A 1 19 ? -4.347 3.485 2.357 1.00 0.00 19 PRO A N 16
ATOM 6360 C CA . PRO A 1 19 ? -5.166 4.130 1.346 1.00 0.00 19 PRO A CA 16
ATOM 6361 C C . PRO A 1 19 ? -5.597 3.155 0.257 1.00 0.00 19 PRO A C 16
ATOM 6362 O O . PRO A 1 19 ? -5.208 3.298 -0.903 1.00 0.00 19 PRO A O 16
ATOM 6373 N N . TRP A 1 20 ? -6.383 2.164 0.654 1.00 0.00 20 TRP A N 16
ATOM 6374 C CA . TRP A 1 20 ? -6.884 1.133 -0.255 1.00 0.00 20 TRP A CA 16
ATOM 6375 C C . TRP A 1 20 ? -7.448 1.764 -1.524 1.00 0.00 20 TRP A C 16
ATOM 6376 O O . TRP A 1 20 ? -8.096 2.811 -1.482 1.00 0.00 20 TRP A O 16
ATOM 6397 N N . PRO A 1 21 ? -7.191 1.135 -2.672 1.00 0.00 21 PRO A N 16
ATOM 6398 C CA . PRO A 1 21 ? -6.431 -0.105 -2.745 1.00 0.00 21 PRO A CA 16
ATOM 6399 C C . PRO A 1 21 ? -4.944 0.133 -3.011 1.00 0.00 21 PRO A C 16
ATOM 6400 O O . PRO A 1 21 ? -4.356 -0.477 -3.909 1.00 0.00 21 PRO A O 16
ATOM 6411 N N . VAL A 1 22 ? -4.350 1.033 -2.239 1.00 0.00 22 VAL A N 16
ATOM 6412 C CA . VAL A 1 22 ? -2.938 1.378 -2.402 1.00 0.00 22 VAL A CA 16
ATOM 6413 C C . VAL A 1 22 ? -2.156 1.206 -1.095 1.00 0.00 22 VAL A C 16
ATOM 6414 O O . VAL A 1 22 ? -2.693 1.377 -0.004 1.00 0.00 22 VAL A O 16
ATOM 6427 N N . CYS A 1 23 ? -0.882 0.865 -1.229 1.00 0.00 23 CYS A N 16
ATOM 6428 C CA . CYS A 1 23 ? 0.012 0.667 -0.090 1.00 0.00 23 CYS A CA 16
ATOM 6429 C C . CYS A 1 23 ? 0.712 1.969 0.296 1.00 0.00 23 CYS A C 16
ATOM 6430 O O . CYS A 1 23 ? 0.910 2.856 -0.534 1.00 0.00 23 CYS A O 16
ATOM 6437 N N . THR A 1 24 ? 1.108 2.057 1.557 1.00 0.00 24 THR A N 16
ATOM 6438 C CA . THR A 1 24 ? 1.813 3.222 2.070 1.00 0.00 24 THR A CA 16
ATOM 6439 C C . THR A 1 24 ? 3.084 2.798 2.794 1.00 0.00 24 THR A C 16
ATOM 6440 O O . THR A 1 24 ? 3.060 1.920 3.656 1.00 0.00 24 THR A O 16
ATOM 6451 N N . ARG A 1 25 ? 4.181 3.434 2.431 1.00 0.00 25 ARG A N 16
ATOM 6452 C CA . ARG A 1 25 ? 5.475 3.167 3.022 1.00 0.00 25 ARG A CA 16
ATOM 6453 C C . ARG A 1 25 ? 5.947 4.422 3.725 1.00 0.00 25 ARG A C 16
ATOM 6454 O O . ARG A 1 25 ? 6.109 5.461 3.088 1.00 0.00 25 ARG A O 16
ATOM 6475 N N . ASN A 1 26 ? 6.130 4.321 5.034 1.00 0.00 26 ASN A N 16
ATOM 6476 C CA . ASN A 1 26 ? 6.557 5.453 5.860 1.00 0.00 26 ASN A CA 16
ATOM 6477 C C . ASN A 1 26 ? 5.574 6.617 5.692 1.00 0.00 26 ASN A C 16
ATOM 6478 O O . ASN A 1 26 ? 5.957 7.778 5.574 1.00 0.00 26 ASN A O 16
ATOM 6489 N N . GLY A 1 27 ? 4.287 6.275 5.674 1.00 0.00 27 GLY A N 16
ATOM 6490 C CA . GLY A 1 27 ? 3.237 7.270 5.523 1.00 0.00 27 GLY A CA 16
ATOM 6491 C C . GLY A 1 27 ? 3.194 7.909 4.145 1.00 0.00 27 GLY A C 16
ATOM 6492 O O . GLY A 1 27 ? 2.705 9.026 3.992 1.00 0.00 27 GLY A O 16
ATOM 6496 N N . LEU A 1 28 ? 3.690 7.200 3.141 1.00 0.00 28 LEU A N 16
ATOM 6497 C CA . LEU A 1 28 ? 3.700 7.708 1.774 1.00 0.00 28 LEU A CA 16
ATOM 6498 C C . LEU A 1 28 ? 3.385 6.588 0.790 1.00 0.00 28 LEU A C 16
ATOM 6499 O O . LEU A 1 28 ? 3.960 5.507 0.872 1.00 0.00 28 LEU A O 16
ATOM 6515 N N . PRO A 1 29 ? 2.467 6.824 -0.158 1.00 0.00 29 PRO A N 16
ATOM 6516 C CA . PRO A 1 29 ? 2.081 5.820 -1.162 1.00 0.00 29 PRO A CA 16
ATOM 6517 C C . PRO A 1 29 ? 3.151 5.630 -2.236 1.00 0.00 29 PRO A C 16
ATOM 6518 O O . PRO A 1 29 ? 2.865 5.627 -3.432 1.00 0.00 29 PRO A O 16
ATOM 6529 N N . VAL A 1 30 ? 4.383 5.475 -1.791 1.00 0.00 30 VAL A N 16
ATOM 6530 C CA . VAL A 1 30 ? 5.518 5.294 -2.687 1.00 0.00 30 VAL A CA 16
ATOM 6531 C C . VAL A 1 30 ? 5.967 3.825 -2.695 1.00 0.00 30 VAL A C 16
ATOM 6532 O O . VAL A 1 30 ? 7.154 3.500 -2.755 1.00 0.00 30 VAL A O 16
ATOM 6545 N N . CYS A 1 1 ? 4.942 3.240 -2.729 1.00 0.00 1 CYS A N 17
ATOM 6546 C CA . CYS A 1 1 ? 5.344 1.848 -2.829 1.00 0.00 1 CYS A CA 17
ATOM 6547 C C . CYS A 1 1 ? 5.349 1.431 -4.282 1.00 0.00 1 CYS A C 17
ATOM 6548 O O . CYS A 1 1 ? 6.294 0.817 -4.765 1.00 0.00 1 CYS A O 17
ATOM 6555 N N . GLY A 1 2 ? 4.271 1.777 -4.962 1.00 0.00 2 GLY A N 17
ATOM 6556 C CA . GLY A 1 2 ? 4.126 1.430 -6.356 1.00 0.00 2 GLY A CA 17
ATOM 6557 C C . GLY A 1 2 ? 3.221 0.232 -6.516 1.00 0.00 2 GLY A C 17
ATOM 6558 O O . GLY A 1 2 ? 2.686 -0.024 -7.594 1.00 0.00 2 GLY A O 17
ATOM 6562 N N . GLU A 1 3 ? 3.051 -0.498 -5.423 1.00 0.00 3 GLU A N 17
ATOM 6563 C CA . GLU A 1 3 ? 2.209 -1.683 -5.415 1.00 0.00 3 GLU A CA 17
ATOM 6564 C C . GLU A 1 3 ? 0.768 -1.332 -5.086 1.00 0.00 3 GLU A C 17
ATOM 6565 O O . GLU A 1 3 ? 0.433 -0.175 -4.819 1.00 0.00 3 GLU A O 17
ATOM 6577 N N . THR A 1 4 ? -0.071 -2.351 -5.088 1.00 0.00 4 THR A N 17
ATOM 6578 C CA . THR A 1 4 ? -1.482 -2.200 -4.782 1.00 0.00 4 THR A CA 17
ATOM 6579 C C . THR A 1 4 ? -1.929 -3.293 -3.819 1.00 0.00 4 THR A C 17
ATOM 6580 O O . THR A 1 4 ? -1.223 -4.288 -3.631 1.00 0.00 4 THR A O 17
ATOM 6591 N N . CYS A 1 5 ? -3.079 -3.105 -3.193 1.00 0.00 5 CYS A N 17
ATOM 6592 C CA . CYS A 1 5 ? -3.585 -4.077 -2.237 1.00 0.00 5 CYS A CA 17
ATOM 6593 C C . CYS A 1 5 ? -5.098 -4.179 -2.291 1.00 0.00 5 CYS A C 17
ATOM 6594 O O . CYS A 1 5 ? -5.779 -3.886 -1.317 1.00 0.00 5 CYS A O 17
ATOM 6601 N N . PHE A 1 6 ? -5.625 -4.614 -3.427 1.00 0.00 6 PHE A N 17
ATOM 6602 C CA . PHE A 1 6 ? -7.070 -4.770 -3.589 1.00 0.00 6 PHE A CA 17
ATOM 6603 C C . PHE A 1 6 ? -7.632 -5.730 -2.541 1.00 0.00 6 PHE A C 17
ATOM 6604 O O . PHE A 1 6 ? -8.802 -5.656 -2.177 1.00 0.00 6 PHE A O 17
ATOM 6621 N N . THR A 1 7 ? -6.785 -6.625 -2.058 1.00 0.00 7 THR A N 17
ATOM 6622 C CA . THR A 1 7 ? -7.179 -7.602 -1.055 1.00 0.00 7 THR A CA 17
ATOM 6623 C C . THR A 1 7 ? -6.995 -7.073 0.364 1.00 0.00 7 THR A C 17
ATOM 6624 O O . THR A 1 7 ? -7.173 -7.803 1.338 1.00 0.00 7 THR A O 17
ATOM 6635 N N . GLY A 1 8 ? -6.615 -5.810 0.470 1.00 0.00 8 GLY A N 17
ATOM 6636 C CA . GLY A 1 8 ? -6.389 -5.200 1.768 1.00 0.00 8 GLY A CA 17
ATOM 6637 C C . GLY A 1 8 ? -5.139 -5.745 2.420 1.00 0.00 8 GLY A C 17
ATOM 6638 O O . GLY A 1 8 ? -5.037 -5.826 3.643 1.00 0.00 8 GLY A O 17
ATOM 6642 N N . THR A 1 9 ? -4.186 -6.115 1.584 1.00 0.00 9 THR A N 17
ATOM 6643 C CA . THR A 1 9 ? -2.922 -6.665 2.032 1.00 0.00 9 THR A CA 17
ATOM 6644 C C . THR A 1 9 ? -1.839 -6.318 1.028 1.00 0.00 9 THR A C 17
ATOM 6645 O O . THR A 1 9 ? -2.029 -6.489 -0.177 1.00 0.00 9 THR A O 17
ATOM 6656 N N . CYS A 1 10 ? -0.717 -5.813 1.508 1.00 0.00 10 CYS A N 17
ATOM 6657 C CA . CYS A 1 10 ? 0.363 -5.441 0.621 1.00 0.00 10 CYS A CA 17
ATOM 6658 C C . CYS A 1 10 ? 1.210 -6.636 0.276 1.00 0.00 10 CYS A C 17
ATOM 6659 O O . CYS A 1 10 ? 1.476 -7.505 1.104 1.00 0.00 10 CYS A O 17
ATOM 6666 N N . TYR A 1 11 ? 1.613 -6.650 -0.967 1.00 0.00 11 TYR A N 17
ATOM 6667 C CA . TYR A 1 11 ? 2.434 -7.705 -1.514 1.00 0.00 11 TYR A CA 17
ATOM 6668 C C . TYR A 1 11 ? 3.903 -7.366 -1.319 1.00 0.00 11 TYR A C 17
ATOM 6669 O O . TYR A 1 11 ? 4.762 -8.245 -1.267 1.00 0.00 11 TYR A O 17
ATOM 6687 N N . THR A 1 12 ? 4.177 -6.076 -1.205 1.00 0.00 12 THR A N 17
ATOM 6688 C CA . THR A 1 12 ? 5.534 -5.598 -1.004 1.00 0.00 12 THR A CA 17
ATOM 6689 C C . THR A 1 12 ? 5.802 -5.373 0.479 1.00 0.00 12 THR A C 17
ATOM 6690 O O . THR A 1 12 ? 4.874 -5.187 1.272 1.00 0.00 12 THR A O 17
ATOM 6701 N N . ASN A 1 13 ? 7.071 -5.381 0.837 1.00 0.00 13 ASN A N 17
ATOM 6702 C CA . ASN A 1 13 ? 7.479 -5.164 2.217 1.00 0.00 13 ASN A CA 17
ATOM 6703 C C . ASN A 1 13 ? 7.647 -3.682 2.490 1.00 0.00 13 ASN A C 17
ATOM 6704 O O . ASN A 1 13 ? 7.879 -2.884 1.576 1.00 0.00 13 ASN A O 17
ATOM 6715 N N . GLY A 1 14 ? 7.528 -3.333 3.752 1.00 0.00 14 GLY A N 17
ATOM 6716 C CA . GLY A 1 14 ? 7.665 -1.958 4.179 1.00 0.00 14 GLY A CA 17
ATOM 6717 C C . GLY A 1 14 ? 6.491 -1.098 3.758 1.00 0.00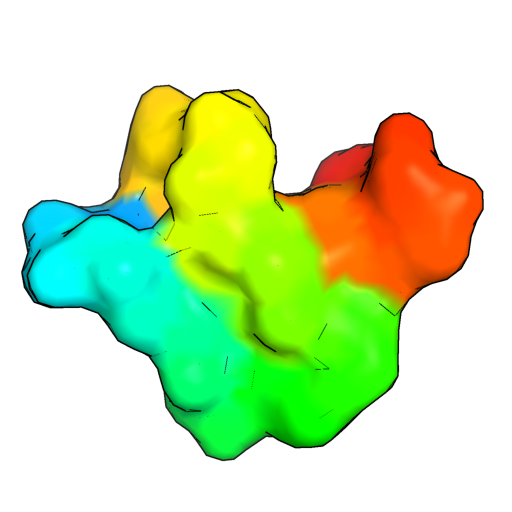 14 GLY A C 17
ATOM 6718 O O . GLY A 1 14 ? 6.613 0.124 3.666 1.00 0.00 14 GLY A O 17
ATOM 6722 N N . CYS A 1 15 ? 5.349 -1.729 3.516 1.00 0.00 15 CYS A N 17
ATOM 6723 C CA . CYS A 1 15 ? 4.153 -1.006 3.119 1.00 0.00 15 CYS A CA 17
ATOM 6724 C C . CYS A 1 15 ? 2.926 -1.614 3.762 1.00 0.00 15 CYS A C 17
ATOM 6725 O O . CYS A 1 15 ? 2.908 -2.790 4.126 1.00 0.00 15 CYS A O 17
ATOM 6732 N N . THR A 1 16 ? 1.906 -0.801 3.891 1.00 0.00 16 THR A N 17
ATOM 6733 C CA . THR A 1 16 ? 0.654 -1.224 4.483 1.00 0.00 16 THR A CA 17
ATOM 6734 C C . THR A 1 16 ? -0.506 -0.716 3.644 1.00 0.00 16 THR A C 17
ATOM 6735 O O . THR A 1 16 ? -0.388 0.297 2.959 1.00 0.00 16 THR A O 17
ATOM 6746 N N . CYS A 1 17 ? -1.606 -1.445 3.666 1.00 0.00 17 CYS A N 17
ATOM 6747 C CA . CYS A 1 17 ? -2.778 -1.090 2.879 1.00 0.00 17 CYS A CA 17
ATOM 6748 C C . CYS A 1 17 ? -3.607 -0.014 3.560 1.00 0.00 17 CYS A C 17
ATOM 6749 O O . CYS A 1 17 ? -4.755 -0.241 3.940 1.00 0.00 17 CYS A O 17
ATOM 6756 N N . ASP A 1 18 ? -3.024 1.156 3.712 1.00 0.00 18 ASP A N 17
ATOM 6757 C CA . ASP A 1 18 ? -3.728 2.273 4.343 1.00 0.00 18 ASP A CA 17
ATOM 6758 C C . ASP A 1 18 ? -4.702 2.928 3.356 1.00 0.00 18 ASP A C 17
ATOM 6759 O O . ASP A 1 18 ? -5.910 2.932 3.591 1.00 0.00 18 ASP A O 17
ATOM 6768 N N . PRO A 1 19 ? -4.212 3.481 2.226 1.00 0.00 19 PRO A N 17
ATOM 6769 C CA . PRO A 1 19 ? -5.063 4.107 1.232 1.00 0.00 19 PRO A CA 17
ATOM 6770 C C . PRO A 1 19 ? -5.497 3.128 0.151 1.00 0.00 19 PRO A C 17
ATOM 6771 O O . PRO A 1 19 ? -5.098 3.254 -1.007 1.00 0.00 19 PRO A O 17
ATOM 6782 N N . TRP A 1 20 ? -6.300 2.151 0.549 1.00 0.00 20 TRP A N 17
ATOM 6783 C CA . TRP A 1 20 ? -6.804 1.119 -0.356 1.00 0.00 20 TRP A CA 17
ATOM 6784 C C . TRP A 1 20 ? -7.346 1.742 -1.639 1.00 0.00 20 TRP A C 17
ATOM 6785 O O . TRP A 1 20 ? -7.987 2.795 -1.615 1.00 0.00 20 TRP A O 17
ATOM 6806 N N . PRO A 1 21 ? -7.077 1.100 -2.777 1.00 0.00 21 PRO A N 17
ATOM 6807 C CA . PRO A 1 21 ? -6.324 -0.144 -2.831 1.00 0.00 21 PRO A CA 17
ATOM 6808 C C . PRO A 1 21 ? -4.834 0.083 -3.086 1.00 0.00 21 PRO A C 17
ATOM 6809 O O . PRO A 1 21 ? -4.240 -0.538 -3.970 1.00 0.00 21 PRO A O 17
ATOM 6820 N N . VAL A 1 22 ? -4.242 0.988 -2.317 1.00 0.00 22 VAL A N 17
ATOM 6821 C CA . VAL A 1 22 ? -2.826 1.325 -2.471 1.00 0.00 22 VAL A CA 17
ATOM 6822 C C . VAL A 1 22 ? -2.054 1.135 -1.161 1.00 0.00 22 VAL A C 17
ATOM 6823 O O . VAL A 1 22 ? -2.611 1.256 -0.074 1.00 0.00 22 VAL A O 17
ATOM 6836 N N . CYS A 1 23 ? -0.767 0.835 -1.287 1.00 0.00 23 CYS A N 17
ATOM 6837 C CA . CYS A 1 23 ? 0.112 0.627 -0.140 1.00 0.00 23 CYS A CA 17
ATOM 6838 C C . CYS A 1 23 ? 0.837 1.915 0.249 1.00 0.00 23 CYS A C 17
ATOM 6839 O O . CYS A 1 23 ? 1.131 2.760 -0.600 1.00 0.00 23 CYS A O 17
ATOM 6846 N N . THR A 1 24 ? 1.142 2.042 1.531 1.00 0.00 24 THR A N 17
ATOM 6847 C CA . THR A 1 24 ? 1.857 3.198 2.050 1.00 0.00 24 THR A CA 17
ATOM 6848 C C . THR A 1 24 ? 3.191 2.781 2.658 1.00 0.00 24 THR A C 17
ATOM 6849 O O . THR A 1 24 ? 3.240 1.989 3.601 1.00 0.00 24 THR A O 17
ATOM 6860 N N . ARG A 1 25 ? 4.260 3.339 2.123 1.00 0.00 25 ARG A N 17
ATOM 6861 C CA . ARG A 1 25 ? 5.599 3.075 2.599 1.00 0.00 25 ARG A CA 17
ATOM 6862 C C . ARG A 1 25 ? 5.994 4.214 3.520 1.00 0.00 25 ARG A C 17
ATOM 6863 O O . ARG A 1 25 ? 6.181 5.340 3.063 1.00 0.00 25 ARG A O 17
ATOM 6884 N N . ASN A 1 26 ? 6.075 3.921 4.810 1.00 0.00 26 ASN A N 17
ATOM 6885 C CA . ASN A 1 26 ? 6.410 4.924 5.824 1.00 0.00 26 ASN A CA 17
ATOM 6886 C C . ASN A 1 26 ? 5.383 6.063 5.801 1.00 0.00 26 ASN A C 17
ATOM 6887 O O . ASN A 1 26 ? 5.720 7.242 5.876 1.00 0.00 26 ASN A O 17
ATOM 6898 N N . GLY A 1 27 ? 4.114 5.679 5.692 1.00 0.00 27 GLY A N 17
ATOM 6899 C CA . GLY A 1 27 ? 3.027 6.645 5.665 1.00 0.00 27 GLY A CA 17
ATOM 6900 C C . GLY A 1 27 ? 2.905 7.404 4.352 1.00 0.00 27 GLY A C 17
ATOM 6901 O O . GLY A 1 27 ? 2.196 8.406 4.279 1.00 0.00 27 GLY A O 17
ATOM 6905 N N . LEU A 1 28 ? 3.576 6.929 3.312 1.00 0.00 28 LEU A N 17
ATOM 6906 C CA . LEU A 1 28 ? 3.518 7.581 2.008 1.00 0.00 28 LEU A CA 17
ATOM 6907 C C . LEU A 1 28 ? 3.236 6.556 0.917 1.00 0.00 28 LEU A C 17
ATOM 6908 O O . LEU A 1 28 ? 3.901 5.530 0.846 1.00 0.00 28 LEU A O 17
ATOM 6924 N N . PRO A 1 29 ? 2.245 6.812 0.049 1.00 0.00 29 PRO A N 17
ATOM 6925 C CA . PRO A 1 29 ? 1.880 5.893 -1.042 1.00 0.00 29 PRO A CA 17
ATOM 6926 C C . PRO A 1 29 ? 2.924 5.853 -2.159 1.00 0.00 29 PRO A C 17
ATOM 6927 O O . PRO A 1 29 ? 2.602 5.964 -3.340 1.00 0.00 29 PRO A O 17
ATOM 6938 N N . VAL A 1 30 ? 4.172 5.695 -1.765 1.00 0.00 30 VAL A N 17
ATOM 6939 C CA . VAL A 1 30 ? 5.284 5.643 -2.697 1.00 0.00 30 VAL A CA 17
ATOM 6940 C C . VAL A 1 30 ? 5.838 4.213 -2.787 1.00 0.00 30 VAL A C 17
ATOM 6941 O O . VAL A 1 30 ? 7.041 3.985 -2.923 1.00 0.00 30 VAL A O 17
ATOM 6954 N N . CYS A 1 1 ? 5.091 3.303 -2.929 1.00 0.00 1 CYS A N 18
ATOM 6955 C CA . CYS A 1 1 ? 5.363 1.892 -3.143 1.00 0.00 1 CYS A CA 18
ATOM 6956 C C . CYS A 1 1 ? 5.075 1.530 -4.590 1.00 0.00 1 CYS A C 18
ATOM 6957 O O . CYS A 1 1 ? 5.848 0.837 -5.245 1.00 0.00 1 CYS A O 18
ATOM 6964 N N . GLY A 1 2 ? 3.954 2.029 -5.086 1.00 0.00 2 GLY A N 18
ATOM 6965 C CA . GLY A 1 2 ? 3.568 1.767 -6.454 1.00 0.00 2 GLY A CA 18
ATOM 6966 C C . GLY A 1 2 ? 2.678 0.552 -6.570 1.00 0.00 2 GLY A C 18
ATOM 6967 O O . GLY A 1 2 ? 2.050 0.329 -7.605 1.00 0.00 2 GLY A O 18
ATOM 6971 N N . GLU A 1 3 ? 2.621 -0.238 -5.509 1.00 0.00 3 GLU A N 18
ATOM 6972 C CA . GLU A 1 3 ? 1.800 -1.441 -5.511 1.00 0.00 3 GLU A CA 18
ATOM 6973 C C . GLU A 1 3 ? 0.380 -1.158 -5.067 1.00 0.00 3 GLU A C 18
ATOM 6974 O O . GLU A 1 3 ? 0.084 -0.132 -4.446 1.00 0.00 3 GLU A O 18
ATOM 6986 N N . THR A 1 4 ? -0.485 -2.100 -5.385 1.00 0.00 4 THR A N 18
ATOM 6987 C CA . THR A 1 4 ? -1.885 -2.022 -5.037 1.00 0.00 4 THR A CA 18
ATOM 6988 C C . THR A 1 4 ? -2.260 -3.182 -4.121 1.00 0.00 4 THR A C 18
ATOM 6989 O O . THR A 1 4 ? -1.655 -4.254 -4.183 1.00 0.00 4 THR A O 18
ATOM 7000 N N . CYS A 1 5 ? -3.234 -2.963 -3.258 1.00 0.00 5 CYS A N 18
ATOM 7001 C CA . CYS A 1 5 ? -3.657 -3.987 -2.318 1.00 0.00 5 CYS A CA 18
ATOM 7002 C C . CYS A 1 5 ? -5.170 -4.120 -2.282 1.00 0.00 5 CYS A C 18
ATOM 7003 O O . CYS A 1 5 ? -5.800 -3.817 -1.276 1.00 0.00 5 CYS A O 18
ATOM 7010 N N . PHE A 1 6 ? -5.752 -4.586 -3.378 1.00 0.00 6 PHE A N 18
ATOM 7011 C CA . PHE A 1 6 ? -7.200 -4.769 -3.458 1.00 0.00 6 PHE A CA 18
ATOM 7012 C C . PHE A 1 6 ? -7.690 -5.719 -2.364 1.00 0.00 6 PHE A C 18
ATOM 7013 O O . PHE A 1 6 ? -8.837 -5.650 -1.933 1.00 0.00 6 PHE A O 18
ATOM 7030 N N . THR A 1 7 ? -6.807 -6.599 -1.920 1.00 0.00 7 THR A N 18
ATOM 7031 C CA . THR A 1 7 ? -7.131 -7.565 -0.880 1.00 0.00 7 THR A CA 18
ATOM 7032 C C . THR A 1 7 ? -6.867 -7.012 0.515 1.00 0.00 7 THR A C 18
ATOM 7033 O O . THR A 1 7 ? -7.007 -7.721 1.512 1.00 0.00 7 THR A O 18
ATOM 7044 N N . GLY A 1 8 ? -6.464 -5.754 0.576 1.00 0.00 8 GLY A N 18
ATOM 7045 C CA . GLY A 1 8 ? -6.163 -5.125 1.848 1.00 0.00 8 GLY A CA 18
ATOM 7046 C C . GLY A 1 8 ? -4.899 -5.688 2.454 1.00 0.00 8 GLY A C 18
ATOM 7047 O O . GLY A 1 8 ? -4.754 -5.766 3.672 1.00 0.00 8 GLY A O 18
ATOM 7051 N N . THR A 1 9 ? -3.983 -6.081 1.587 1.00 0.00 9 THR A N 18
ATOM 7052 C CA . THR A 1 9 ? -2.715 -6.651 1.999 1.00 0.00 9 THR A CA 18
ATOM 7053 C C . THR A 1 9 ? -1.645 -6.333 0.967 1.00 0.00 9 THR A C 18
ATOM 7054 O O . THR A 1 9 ? -1.872 -6.482 -0.233 1.00 0.00 9 THR A O 18
ATOM 7065 N N . CYS A 1 10 ? -0.491 -5.880 1.427 1.00 0.00 10 CYS A N 18
ATOM 7066 C CA . CYS A 1 10 ? 0.591 -5.541 0.523 1.00 0.00 10 CYS A CA 18
ATOM 7067 C C . CYS A 1 10 ? 1.477 -6.736 0.298 1.00 0.00 10 CYS A C 18
ATOM 7068 O O . CYS A 1 10 ? 1.698 -7.554 1.190 1.00 0.00 10 CYS A O 18
ATOM 7075 N N . TYR A 1 11 ? 1.965 -6.817 -0.912 1.00 0.00 11 TYR A N 18
ATOM 7076 C CA . TYR A 1 11 ? 2.834 -7.893 -1.332 1.00 0.00 11 TYR A CA 18
ATOM 7077 C C . TYR A 1 11 ? 4.278 -7.523 -1.043 1.00 0.00 11 TYR A C 18
ATOM 7078 O O . TYR A 1 11 ? 5.134 -8.387 -0.857 1.00 0.00 11 TYR A O 18
ATOM 7096 N N . THR A 1 12 ? 4.531 -6.226 -0.996 1.00 0.00 12 THR A N 18
ATOM 7097 C CA . THR A 1 12 ? 5.862 -5.720 -0.718 1.00 0.00 12 THR A CA 18
ATOM 7098 C C . THR A 1 12 ? 5.962 -5.264 0.733 1.00 0.00 12 THR A C 18
ATOM 7099 O O . THR A 1 12 ? 5.034 -4.652 1.270 1.00 0.00 12 THR A O 18
ATOM 7110 N N . ASN A 1 13 ? 7.086 -5.578 1.360 1.00 0.00 13 ASN A N 18
ATOM 7111 C CA . ASN A 1 13 ? 7.324 -5.216 2.753 1.00 0.00 13 ASN A CA 18
ATOM 7112 C C . ASN A 1 13 ? 7.554 -3.718 2.888 1.00 0.00 13 ASN A C 18
ATOM 7113 O O . ASN A 1 13 ? 7.887 -3.031 1.920 1.00 0.00 13 ASN A O 18
ATOM 7124 N N . GLY A 1 14 ? 7.377 -3.227 4.096 1.00 0.00 14 GLY A N 18
ATOM 7125 C CA . GLY A 1 14 ? 7.562 -1.821 4.375 1.00 0.00 14 GLY A CA 18
ATOM 7126 C C . GLY A 1 14 ? 6.336 -0.996 4.046 1.00 0.00 14 GLY A C 18
ATOM 7127 O O . GLY A 1 14 ? 6.201 0.141 4.504 1.00 0.00 14 GLY A O 18
ATOM 7131 N N . CYS A 1 15 ? 5.440 -1.561 3.253 1.00 0.00 15 CYS A N 18
ATOM 7132 C CA . CYS A 1 15 ? 4.232 -0.874 2.866 1.00 0.00 15 CYS A CA 18
ATOM 7133 C C . CYS A 1 15 ? 3.023 -1.524 3.510 1.00 0.00 15 CYS A C 18
ATOM 7134 O O . CYS A 1 15 ? 3.019 -2.715 3.818 1.00 0.00 15 CYS A O 18
ATOM 7141 N N . THR A 1 16 ? 2.004 -0.727 3.706 1.00 0.00 16 THR A N 18
ATOM 7142 C CA . THR A 1 16 ? 0.771 -1.182 4.310 1.00 0.00 16 THR A CA 18
ATOM 7143 C C . THR A 1 16 ? -0.411 -0.660 3.513 1.00 0.00 16 THR A C 18
ATOM 7144 O O . THR A 1 16 ? -0.313 0.371 2.850 1.00 0.00 16 THR A O 18
ATOM 7155 N N . CYS A 1 17 ? -1.503 -1.396 3.544 1.00 0.00 17 CYS A N 18
ATOM 7156 C CA . CYS A 1 17 ? -2.696 -1.033 2.797 1.00 0.00 17 CYS A CA 18
ATOM 7157 C C . CYS A 1 17 ? -3.501 0.044 3.507 1.00 0.00 17 CYS A C 18
ATOM 7158 O O . CYS A 1 17 ? -4.634 -0.185 3.927 1.00 0.00 17 CYS A O 18
ATOM 7165 N N . ASP A 1 18 ? -2.914 1.214 3.638 1.00 0.00 18 ASP A N 18
ATOM 7166 C CA . ASP A 1 18 ? -3.602 2.327 4.295 1.00 0.00 18 ASP A CA 18
ATOM 7167 C C . ASP A 1 18 ? -4.610 2.978 3.341 1.00 0.00 18 ASP A C 18
ATOM 7168 O O . ASP A 1 18 ? -5.810 2.963 3.610 1.00 0.00 18 ASP A O 18
ATOM 7177 N N . PRO A 1 19 ? -4.161 3.544 2.201 1.00 0.00 19 PRO A N 18
ATOM 7178 C CA . PRO A 1 19 ? -5.050 4.164 1.235 1.00 0.00 19 PRO A CA 18
ATOM 7179 C C . PRO A 1 19 ? -5.507 3.174 0.173 1.00 0.00 19 PRO A C 18
ATOM 7180 O O . PRO A 1 19 ? -5.137 3.289 -0.995 1.00 0.00 19 PRO A O 18
ATOM 7191 N N . TRP A 1 20 ? -6.295 2.200 0.602 1.00 0.00 20 TRP A N 18
ATOM 7192 C CA . TRP A 1 20 ? -6.818 1.159 -0.280 1.00 0.00 20 TRP A CA 18
ATOM 7193 C C . TRP A 1 20 ? -7.402 1.774 -1.548 1.00 0.00 20 TRP A C 18
ATOM 7194 O O . TRP A 1 20 ? -8.051 2.822 -1.508 1.00 0.00 20 TRP A O 18
ATOM 7215 N N . PRO A 1 21 ? -7.162 1.132 -2.690 1.00 0.00 21 PRO A N 18
ATOM 7216 C CA . PRO A 1 21 ? -6.402 -0.106 -2.761 1.00 0.00 21 PRO A CA 18
ATOM 7217 C C . PRO A 1 21 ? -4.923 0.126 -3.080 1.00 0.00 21 PRO A C 18
ATOM 7218 O O . PRO A 1 21 ? -4.388 -0.449 -4.028 1.00 0.00 21 PRO A O 18
ATOM 7229 N N . VAL A 1 22 ? -4.274 0.980 -2.297 1.00 0.00 22 VAL A N 18
ATOM 7230 C CA . VAL A 1 22 ? -2.860 1.307 -2.518 1.00 0.00 22 VAL A CA 18
ATOM 7231 C C . VAL A 1 22 ? -2.033 1.148 -1.238 1.00 0.00 22 VAL A C 18
ATOM 7232 O O . VAL A 1 22 ? -2.528 1.357 -0.135 1.00 0.00 22 VAL A O 18
ATOM 7245 N N . CYS A 1 23 ? -0.770 0.773 -1.405 1.00 0.00 23 CYS A N 18
ATOM 7246 C CA . CYS A 1 23 ? 0.152 0.584 -0.284 1.00 0.00 23 CYS A CA 18
ATOM 7247 C C . CYS A 1 23 ? 0.900 1.876 0.057 1.00 0.00 23 CYS A C 18
ATOM 7248 O O . CYS A 1 23 ? 1.171 2.707 -0.812 1.00 0.00 23 CYS A O 18
ATOM 7255 N N . THR A 1 24 ? 1.253 2.015 1.328 1.00 0.00 24 THR A N 18
ATOM 7256 C CA . THR A 1 24 ? 1.994 3.170 1.817 1.00 0.00 24 THR A CA 18
ATOM 7257 C C . THR A 1 24 ? 3.212 2.731 2.621 1.00 0.00 24 THR A C 18
ATOM 7258 O O . THR A 1 24 ? 3.084 2.026 3.623 1.00 0.00 24 THR A O 18
ATOM 7269 N N . ARG A 1 25 ? 4.386 3.171 2.196 1.00 0.00 25 ARG A N 18
ATOM 7270 C CA . ARG A 1 25 ? 5.614 2.852 2.893 1.00 0.00 25 ARG A CA 18
ATOM 7271 C C . ARG A 1 25 ? 5.842 3.933 3.929 1.00 0.00 25 ARG A C 18
ATOM 7272 O O . ARG A 1 25 ? 6.162 5.068 3.581 1.00 0.00 25 ARG A O 18
ATOM 7293 N N . ASN A 1 26 ? 5.648 3.571 5.187 1.00 0.00 26 ASN A N 18
ATOM 7294 C CA . ASN A 1 26 ? 5.807 4.499 6.306 1.00 0.00 26 ASN A CA 18
ATOM 7295 C C . ASN A 1 26 ? 4.819 5.660 6.147 1.00 0.00 26 ASN A C 18
ATOM 7296 O O . ASN A 1 26 ? 5.114 6.807 6.463 1.00 0.00 26 ASN A O 18
ATOM 7307 N N . GLY A 1 27 ? 3.631 5.332 5.640 1.00 0.00 27 GLY A N 18
ATOM 7308 C CA . GLY A 1 27 ? 2.597 6.333 5.436 1.00 0.00 27 GLY A CA 18
ATOM 7309 C C . GLY A 1 27 ? 2.735 7.101 4.129 1.00 0.00 27 GLY A C 18
ATOM 7310 O O . GLY A 1 27 ? 2.007 8.065 3.897 1.00 0.00 27 GLY A O 18
ATOM 7314 N N . LEU A 1 28 ? 3.651 6.680 3.263 1.00 0.00 28 LEU A N 18
ATOM 7315 C CA . LEU A 1 28 ? 3.847 7.352 1.981 1.00 0.00 28 LEU A CA 18
ATOM 7316 C C . LEU A 1 28 ? 3.522 6.412 0.826 1.00 0.00 28 LEU A C 18
ATOM 7317 O O . LEU A 1 28 ? 4.089 5.326 0.725 1.00 0.00 28 LEU A O 18
ATOM 7333 N N . PRO A 1 29 ? 2.603 6.811 -0.066 1.00 0.00 29 PRO A N 18
ATOM 7334 C CA . PRO A 1 29 ? 2.196 6.001 -1.220 1.00 0.00 29 PRO A CA 18
ATOM 7335 C C . PRO A 1 29 ? 3.256 5.973 -2.320 1.00 0.00 29 PRO A C 18
ATOM 7336 O O . PRO A 1 29 ? 2.958 6.174 -3.495 1.00 0.00 29 PRO A O 18
ATOM 7347 N N . VAL A 1 30 ? 4.489 5.725 -1.925 1.00 0.00 30 VAL A N 18
ATOM 7348 C CA . VAL A 1 30 ? 5.603 5.674 -2.860 1.00 0.00 30 VAL A CA 18
ATOM 7349 C C . VAL A 1 30 ? 6.031 4.221 -3.107 1.00 0.00 30 VAL A C 18
ATOM 7350 O O . VAL A 1 30 ? 7.172 3.935 -3.462 1.00 0.00 30 VAL A O 18
ATOM 7363 N N . CYS A 1 1 ? 4.762 3.391 -2.800 1.00 0.00 1 CYS A N 19
ATOM 7364 C CA . CYS A 1 1 ? 5.197 2.010 -2.854 1.00 0.00 1 CYS A CA 19
ATOM 7365 C C . CYS A 1 1 ? 5.192 1.550 -4.293 1.00 0.00 1 CYS A C 19
ATOM 7366 O O . CYS A 1 1 ? 6.133 0.915 -4.763 1.00 0.00 1 CYS A O 19
ATOM 7373 N N . GLY A 1 2 ? 4.120 1.894 -4.985 1.00 0.00 2 GLY A N 19
ATOM 7374 C CA . GLY A 1 2 ? 3.975 1.516 -6.371 1.00 0.00 2 GLY A CA 19
ATOM 7375 C C . GLY A 1 2 ? 3.094 0.300 -6.507 1.00 0.00 2 GLY A C 19
ATOM 7376 O O . GLY A 1 2 ? 2.525 0.041 -7.567 1.00 0.00 2 GLY A O 19
ATOM 7380 N N . GLU A 1 3 ? 2.983 -0.444 -5.419 1.00 0.00 3 GLU A N 19
ATOM 7381 C CA . GLU A 1 3 ? 2.171 -1.647 -5.395 1.00 0.00 3 GLU A CA 19
ATOM 7382 C C . GLU A 1 3 ? 0.736 -1.338 -5.005 1.00 0.00 3 GLU A C 19
ATOM 7383 O O . GLU A 1 3 ? 0.414 -0.235 -4.556 1.00 0.00 3 GLU A O 19
ATOM 7395 N N . THR A 1 4 ? -0.112 -2.335 -5.172 1.00 0.00 4 THR A N 19
ATOM 7396 C CA . THR A 1 4 ? -1.519 -2.218 -4.845 1.00 0.00 4 THR A CA 19
ATOM 7397 C C . THR A 1 4 ? -1.934 -3.322 -3.877 1.00 0.00 4 THR A C 19
ATOM 7398 O O . THR A 1 4 ? -1.205 -4.296 -3.685 1.00 0.00 4 THR A O 19
ATOM 7409 N N . CYS A 1 5 ? -3.091 -3.159 -3.256 1.00 0.00 5 CYS A N 19
ATOM 7410 C CA . CYS A 1 5 ? -3.581 -4.136 -2.295 1.00 0.00 5 CYS A CA 19
ATOM 7411 C C . CYS A 1 5 ? -5.096 -4.232 -2.325 1.00 0.00 5 CYS A C 19
ATOM 7412 O O . CYS A 1 5 ? -5.762 -3.902 -1.353 1.00 0.00 5 CYS A O 19
ATOM 7419 N N . PHE A 1 6 ? -5.639 -4.701 -3.439 1.00 0.00 6 PHE A N 19
ATOM 7420 C CA . PHE A 1 6 ? -7.087 -4.852 -3.582 1.00 0.00 6 PHE A CA 19
ATOM 7421 C C . PHE A 1 6 ? -7.648 -5.780 -2.505 1.00 0.00 6 PHE A C 19
ATOM 7422 O O . PHE A 1 6 ? -8.819 -5.703 -2.149 1.00 0.00 6 PHE A O 19
ATOM 7439 N N . THR A 1 7 ? -6.797 -6.652 -1.991 1.00 0.00 7 THR A N 19
ATOM 7440 C CA . THR A 1 7 ? -7.184 -7.599 -0.960 1.00 0.00 7 THR A CA 19
ATOM 7441 C C . THR A 1 7 ? -7.017 -7.018 0.441 1.00 0.00 7 THR A C 19
ATOM 7442 O O . THR A 1 7 ? -7.244 -7.701 1.440 1.00 0.00 7 THR A O 19
ATOM 7453 N N . GLY A 1 8 ? -6.600 -5.764 0.506 1.00 0.00 8 GLY A N 19
ATOM 7454 C CA . GLY A 1 8 ? -6.386 -5.111 1.784 1.00 0.00 8 GLY A CA 19
ATOM 7455 C C . GLY A 1 8 ? -5.143 -5.634 2.465 1.00 0.00 8 GLY A C 19
ATOM 7456 O O . GLY A 1 8 ? -5.043 -5.649 3.690 1.00 0.00 8 GLY A O 19
ATOM 7460 N N . THR A 1 9 ? -4.193 -6.060 1.651 1.00 0.00 9 THR A N 19
ATOM 7461 C CA . THR A 1 9 ? -2.935 -6.597 2.129 1.00 0.00 9 THR A CA 19
ATOM 7462 C C . THR A 1 9 ? -1.850 -6.316 1.105 1.00 0.00 9 THR A C 19
ATOM 7463 O O . THR A 1 9 ? -2.045 -6.549 -0.086 1.00 0.00 9 THR A O 19
ATOM 7474 N N . CYS A 1 10 ? -0.722 -5.800 1.556 1.00 0.00 10 CYS A N 19
ATOM 7475 C CA . CYS A 1 10 ? 0.359 -5.487 0.646 1.00 0.00 10 CYS A CA 19
ATOM 7476 C C . CYS A 1 10 ? 1.209 -6.701 0.386 1.00 0.00 10 CYS A C 19
ATOM 7477 O O . CYS A 1 10 ? 1.484 -7.504 1.276 1.00 0.00 10 CYS A O 19
ATOM 7484 N N . TYR A 1 11 ? 1.606 -6.807 -0.855 1.00 0.00 11 TYR A N 19
ATOM 7485 C CA . TYR A 1 11 ? 2.431 -7.898 -1.324 1.00 0.00 11 TYR A CA 19
ATOM 7486 C C . TYR A 1 11 ? 3.899 -7.534 -1.164 1.00 0.00 11 TYR A C 19
ATOM 7487 O O . TYR A 1 11 ? 4.764 -8.401 -1.059 1.00 0.00 11 TYR A O 19
ATOM 7505 N N . THR A 1 12 ? 4.161 -6.236 -1.146 1.00 0.00 12 THR A N 19
ATOM 7506 C CA . THR A 1 12 ? 5.513 -5.728 -0.996 1.00 0.00 12 THR A CA 19
ATOM 7507 C C . THR A 1 12 ? 5.834 -5.507 0.477 1.00 0.00 12 THR A C 19
ATOM 7508 O O . THR A 1 12 ? 4.936 -5.480 1.325 1.00 0.00 12 THR A O 19
ATOM 7519 N N . ASN A 1 13 ? 7.109 -5.337 0.771 1.00 0.00 13 ASN A N 19
ATOM 7520 C CA . ASN A 1 13 ? 7.553 -5.108 2.138 1.00 0.00 13 ASN A CA 19
ATOM 7521 C C . ASN A 1 13 ? 7.652 -3.620 2.440 1.00 0.00 13 ASN A C 19
ATOM 7522 O O . ASN A 1 13 ? 7.802 -2.785 1.541 1.00 0.00 13 ASN A O 19
ATOM 7533 N N . GLY A 1 14 ? 7.573 -3.314 3.720 1.00 0.00 14 GLY A N 19
ATOM 7534 C CA . GLY A 1 14 ? 7.659 -1.949 4.187 1.00 0.00 14 GLY A CA 19
ATOM 7535 C C . GLY A 1 14 ? 6.467 -1.105 3.781 1.00 0.00 14 GLY A C 19
ATOM 7536 O O . GLY A 1 14 ? 6.543 0.122 3.799 1.00 0.00 14 GLY A O 19
ATOM 7540 N N . CYS A 1 15 ? 5.359 -1.747 3.433 1.00 0.00 15 CYS A N 19
ATOM 7541 C CA . CYS A 1 15 ? 4.161 -1.023 3.044 1.00 0.00 15 CYS A CA 19
ATOM 7542 C C . CYS A 1 15 ? 2.933 -1.636 3.686 1.00 0.00 15 CYS A C 19
ATOM 7543 O O . CYS A 1 15 ? 2.912 -2.814 4.039 1.00 0.00 15 CYS A O 19
ATOM 7550 N N . THR A 1 16 ? 1.914 -0.821 3.822 1.00 0.00 16 THR A N 19
ATOM 7551 C CA . THR A 1 16 ? 0.659 -1.239 4.407 1.00 0.00 16 THR A CA 19
ATOM 7552 C C . THR A 1 16 ? -0.491 -0.716 3.564 1.00 0.00 16 THR A C 19
ATOM 7553 O O . THR A 1 16 ? -0.355 0.294 2.877 1.00 0.00 16 THR A O 19
ATOM 7564 N N . CYS A 1 17 ? -1.601 -1.430 3.585 1.00 0.00 17 CYS A N 19
ATOM 7565 C CA . CYS A 1 17 ? -2.765 -1.060 2.791 1.00 0.00 17 CYS A CA 19
ATOM 7566 C C . CYS A 1 17 ? -3.583 0.030 3.465 1.00 0.00 17 CYS A C 19
ATOM 7567 O O . CYS A 1 17 ? -4.736 -0.179 3.835 1.00 0.00 17 CYS A O 19
ATOM 7574 N N . ASP A 1 18 ? -2.982 1.192 3.620 1.00 0.00 18 ASP A N 19
ATOM 7575 C CA . ASP A 1 18 ? -3.676 2.319 4.245 1.00 0.00 18 ASP A CA 19
ATOM 7576 C C . ASP A 1 18 ? -4.658 2.965 3.261 1.00 0.00 18 ASP A C 19
ATOM 7577 O O . ASP A 1 18 ? -5.863 2.970 3.506 1.00 0.00 18 ASP A O 19
ATOM 7586 N N . PRO A 1 19 ? -4.179 3.507 2.120 1.00 0.00 19 PRO A N 19
ATOM 7587 C CA . PRO A 1 19 ? -5.040 4.124 1.127 1.00 0.00 19 PRO A CA 19
ATOM 7588 C C . PRO A 1 19 ? -5.472 3.132 0.057 1.00 0.00 19 PRO A C 19
ATOM 7589 O O . PRO A 1 19 ? -5.075 3.247 -1.103 1.00 0.00 19 PRO A O 19
ATOM 7600 N N . TRP A 1 20 ? -6.270 2.157 0.467 1.00 0.00 20 TRP A N 19
ATOM 7601 C CA . TRP A 1 20 ? -6.772 1.113 -0.426 1.00 0.00 20 TRP A CA 19
ATOM 7602 C C . TRP A 1 20 ? -7.312 1.719 -1.718 1.00 0.00 20 TRP A C 19
ATOM 7603 O O . TRP A 1 20 ? -7.959 2.769 -1.708 1.00 0.00 20 TRP A O 19
ATOM 7624 N N . PRO A 1 21 ? -7.036 1.065 -2.846 1.00 0.00 21 PRO A N 19
ATOM 7625 C CA . PRO A 1 21 ? -6.275 -0.176 -2.881 1.00 0.00 21 PRO A CA 19
ATOM 7626 C C . PRO A 1 21 ? -4.787 0.057 -3.145 1.00 0.00 21 PRO A C 19
ATOM 7627 O O . PRO A 1 21 ? -4.198 -0.563 -4.034 1.00 0.00 21 PRO A O 19
ATOM 7638 N N . VAL A 1 22 ? -4.193 0.964 -2.381 1.00 0.00 22 VAL A N 19
ATOM 7639 C CA . VAL A 1 22 ? -2.777 1.307 -2.544 1.00 0.00 22 VAL A CA 19
ATOM 7640 C C . VAL A 1 22 ? -1.998 1.125 -1.238 1.00 0.00 22 VAL A C 19
ATOM 7641 O O . VAL A 1 22 ? -2.551 1.249 -0.149 1.00 0.00 22 VAL A O 19
ATOM 7654 N N . CYS A 1 23 ? -0.712 0.822 -1.365 1.00 0.00 23 CYS A N 19
ATOM 7655 C CA . CYS A 1 23 ? 0.168 0.617 -0.217 1.00 0.00 23 CYS A CA 19
ATOM 7656 C C . CYS A 1 23 ? 0.920 1.897 0.159 1.00 0.00 23 CYS A C 19
ATOM 7657 O O . CYS A 1 23 ? 1.220 2.736 -0.696 1.00 0.00 23 CYS A O 19
ATOM 7664 N N . THR A 1 24 ? 1.237 2.021 1.441 1.00 0.00 24 THR A N 19
ATOM 7665 C CA . THR A 1 24 ? 1.974 3.166 1.966 1.00 0.00 24 THR A CA 19
ATOM 7666 C C . THR A 1 24 ? 3.231 2.719 2.708 1.00 0.00 24 THR A C 19
ATOM 7667 O O . THR A 1 24 ? 3.155 1.935 3.655 1.00 0.00 24 THR A O 19
ATOM 7678 N N . ARG A 1 25 ? 4.377 3.247 2.299 1.00 0.00 25 ARG A N 19
ATOM 7679 C CA . ARG A 1 25 ? 5.634 2.936 2.950 1.00 0.00 25 ARG A CA 19
ATOM 7680 C C . ARG A 1 25 ? 6.028 4.126 3.803 1.00 0.00 25 ARG A C 19
ATOM 7681 O O . ARG A 1 25 ? 6.204 5.231 3.292 1.00 0.00 25 ARG A O 19
ATOM 7702 N N . ASN A 1 26 ? 6.106 3.892 5.105 1.00 0.00 26 ASN A N 19
ATOM 7703 C CA . ASN A 1 26 ? 6.429 4.936 6.081 1.00 0.00 26 ASN A CA 19
ATOM 7704 C C . ASN A 1 26 ? 5.387 6.057 6.006 1.00 0.00 26 ASN A C 19
ATOM 7705 O O . ASN A 1 26 ? 5.691 7.235 6.164 1.00 0.00 26 ASN A O 19
ATOM 7716 N N . GLY A 1 27 ? 4.142 5.658 5.758 1.00 0.00 27 GLY A N 19
ATOM 7717 C CA . GLY A 1 27 ? 3.047 6.607 5.664 1.00 0.00 27 GLY A CA 19
ATOM 7718 C C . GLY A 1 27 ? 3.005 7.358 4.343 1.00 0.00 27 GLY A C 19
ATOM 7719 O O . GLY A 1 27 ? 2.310 8.366 4.221 1.00 0.00 27 GLY A O 19
ATOM 7723 N N . LEU A 1 28 ? 3.728 6.869 3.344 1.00 0.00 28 LEU A N 19
ATOM 7724 C CA . LEU A 1 28 ? 3.747 7.510 2.034 1.00 0.00 28 LEU A CA 19
ATOM 7725 C C . LEU A 1 28 ? 3.308 6.528 0.957 1.00 0.00 28 LEU A C 19
ATOM 7726 O O . LEU A 1 28 ? 3.864 5.435 0.843 1.00 0.00 28 LEU A O 19
ATOM 7742 N N . PRO A 1 29 ? 2.306 6.899 0.145 1.00 0.00 29 PRO A N 19
ATOM 7743 C CA . PRO A 1 29 ? 1.791 6.043 -0.932 1.00 0.00 29 PRO A CA 19
ATOM 7744 C C . PRO A 1 29 ? 2.731 5.989 -2.132 1.00 0.00 29 PRO A C 19
ATOM 7745 O O . PRO A 1 29 ? 2.306 6.058 -3.284 1.00 0.00 29 PRO A O 19
ATOM 7756 N N . VAL A 1 30 ? 4.008 5.861 -1.842 1.00 0.00 30 VAL A N 19
ATOM 7757 C CA . VAL A 1 30 ? 5.031 5.794 -2.865 1.00 0.00 30 VAL A CA 19
ATOM 7758 C C . VAL A 1 30 ? 5.630 4.383 -2.915 1.00 0.00 30 VAL A C 19
ATOM 7759 O O . VAL A 1 30 ? 6.836 4.184 -3.066 1.00 0.00 30 VAL A O 19
ATOM 7772 N N . CYS A 1 1 ? 5.099 3.255 -2.869 1.00 0.00 1 CYS A N 20
ATOM 7773 C CA . CYS A 1 1 ? 5.360 1.841 -3.072 1.00 0.00 1 CYS A CA 20
ATOM 7774 C C . CYS A 1 1 ? 5.113 1.478 -4.524 1.00 0.00 1 CYS A C 20
ATOM 7775 O O . CYS A 1 1 ? 5.925 0.818 -5.166 1.00 0.00 1 CYS A O 20
ATOM 7782 N N . GLY A 1 2 ? 3.985 1.938 -5.039 1.00 0.00 2 GLY A N 20
ATOM 7783 C CA . GLY A 1 2 ? 3.633 1.666 -6.413 1.00 0.00 2 GLY A CA 20
ATOM 7784 C C . GLY A 1 2 ? 2.728 0.463 -6.534 1.00 0.00 2 GLY A C 20
ATOM 7785 O O . GLY A 1 2 ? 2.108 0.242 -7.576 1.00 0.00 2 GLY A O 20
ATOM 7789 N N . GLU A 1 3 ? 2.655 -0.321 -5.469 1.00 0.00 3 GLU A N 20
ATOM 7790 C CA . GLU A 1 3 ? 1.823 -1.515 -5.468 1.00 0.00 3 GLU A CA 20
ATOM 7791 C C . GLU A 1 3 ? 0.401 -1.218 -5.034 1.00 0.00 3 GLU A C 20
ATOM 7792 O O . GLU A 1 3 ? 0.109 -0.185 -4.421 1.00 0.00 3 GLU A O 20
ATOM 7804 N N . THR A 1 4 ? -0.468 -2.156 -5.350 1.00 0.00 4 THR A N 20
ATOM 7805 C CA . THR A 1 4 ? -1.871 -2.068 -5.009 1.00 0.00 4 THR A CA 20
ATOM 7806 C C . THR A 1 4 ? -2.256 -3.221 -4.091 1.00 0.00 4 THR A C 20
ATOM 7807 O O . THR A 1 4 ? -1.634 -4.284 -4.121 1.00 0.00 4 THR A O 20
ATOM 7818 N N . CYS A 1 5 ? -3.257 -3.007 -3.258 1.00 0.00 5 CYS A N 20
ATOM 7819 C CA . CYS A 1 5 ? -3.691 -4.026 -2.317 1.00 0.00 5 CYS A CA 20
ATOM 7820 C C . CYS A 1 5 ? -5.205 -4.152 -2.290 1.00 0.00 5 CYS A C 20
ATOM 7821 O O . CYS A 1 5 ? -5.837 -3.862 -1.283 1.00 0.00 5 CYS A O 20
ATOM 7828 N N . PHE A 1 6 ? -5.785 -4.599 -3.396 1.00 0.00 6 PHE A N 20
ATOM 7829 C CA . PHE A 1 6 ? -7.234 -4.772 -3.483 1.00 0.00 6 PHE A CA 20
ATOM 7830 C C . PHE A 1 6 ? -7.731 -5.731 -2.402 1.00 0.00 6 PHE A C 20
ATOM 7831 O O . PHE A 1 6 ? -8.875 -5.651 -1.964 1.00 0.00 6 PHE A O 20
ATOM 7848 N N . THR A 1 7 ? -6.859 -6.632 -1.978 1.00 0.00 7 THR A N 20
ATOM 7849 C CA . THR A 1 7 ? -7.193 -7.606 -0.953 1.00 0.00 7 THR A CA 20
ATOM 7850 C C . THR A 1 7 ? -6.906 -7.085 0.451 1.00 0.00 7 THR A C 20
ATOM 7851 O O . THR A 1 7 ? -7.024 -7.817 1.433 1.00 0.00 7 THR A O 20
ATOM 7862 N N . GLY A 1 8 ? -6.511 -5.825 0.533 1.00 0.00 8 GLY A N 20
ATOM 7863 C CA . GLY A 1 8 ? -6.193 -5.222 1.814 1.00 0.00 8 GLY A CA 20
ATOM 7864 C C . GLY A 1 8 ? -4.919 -5.794 2.394 1.00 0.00 8 GLY A C 20
ATOM 7865 O O . GLY A 1 8 ? -4.762 -5.899 3.608 1.00 0.00 8 GLY A O 20
ATOM 7869 N N . THR A 1 9 ? -4.011 -6.166 1.509 1.00 0.00 9 THR A N 20
ATOM 7870 C CA . THR A 1 9 ? -2.739 -6.744 1.895 1.00 0.00 9 THR A CA 20
ATOM 7871 C C . THR A 1 9 ? -1.677 -6.402 0.863 1.00 0.00 9 THR A C 20
ATOM 7872 O O . THR A 1 9 ? -1.911 -6.529 -0.339 1.00 0.00 9 THR A O 20
ATOM 7883 N N . CYS A 1 10 ? -0.520 -5.958 1.324 1.00 0.00 10 CYS A N 20
ATOM 7884 C CA . CYS A 1 10 ? 0.557 -5.600 0.422 1.00 0.00 10 CYS A CA 20
ATOM 7885 C C . CYS A 1 10 ? 1.439 -6.793 0.170 1.00 0.00 10 CYS A C 20
ATOM 7886 O O . CYS A 1 10 ? 1.649 -7.636 1.042 1.00 0.00 10 CYS A O 20
ATOM 7893 N N . TYR A 1 11 ? 1.931 -6.849 -1.039 1.00 0.00 11 TYR A N 20
ATOM 7894 C CA . TYR A 1 11 ? 2.791 -7.923 -1.480 1.00 0.00 11 TYR A CA 20
ATOM 7895 C C . TYR A 1 11 ? 4.238 -7.578 -1.175 1.00 0.00 11 TYR A C 20
ATOM 7896 O O . TYR A 1 11 ? 5.084 -8.457 -1.017 1.00 0.00 11 TYR A O 20
ATOM 7914 N N . THR A 1 12 ? 4.502 -6.288 -1.080 1.00 0.00 12 THR A N 20
ATOM 7915 C CA . THR A 1 12 ? 5.838 -5.809 -0.776 1.00 0.00 12 THR A CA 20
ATOM 7916 C C . THR A 1 12 ? 5.917 -5.357 0.678 1.00 0.00 12 THR A C 20
ATOM 7917 O O . THR A 1 12 ? 4.984 -4.737 1.200 1.00 0.00 12 THR A O 20
ATOM 7928 N N . ASN A 1 13 ? 7.026 -5.680 1.321 1.00 0.00 13 ASN A N 20
ATOM 7929 C CA . ASN A 1 13 ? 7.244 -5.322 2.719 1.00 0.00 13 ASN A CA 20
ATOM 7930 C C . ASN A 1 13 ? 7.496 -3.827 2.853 1.00 0.00 13 ASN A C 20
ATOM 7931 O O . ASN A 1 13 ? 7.818 -3.142 1.878 1.00 0.00 13 ASN A O 20
ATOM 7942 N N . GLY A 1 14 ? 7.353 -3.336 4.065 1.00 0.00 14 GLY A N 20
ATOM 7943 C CA . GLY A 1 14 ? 7.564 -1.930 4.341 1.00 0.00 14 GLY A CA 20
ATOM 7944 C C . GLY A 1 14 ? 6.352 -1.081 4.004 1.00 0.00 14 GLY A C 20
ATOM 7945 O O . GLY A 1 14 ? 6.275 0.083 4.398 1.00 0.00 14 GLY A O 20
ATOM 7949 N N . CYS A 1 15 ? 5.407 -1.658 3.278 1.00 0.00 15 CYS A N 20
ATOM 7950 C CA . CYS A 1 15 ? 4.206 -0.951 2.895 1.00 0.00 15 CYS A CA 20
ATOM 7951 C C . CYS A 1 15 ? 2.989 -1.587 3.540 1.00 0.00 15 CYS A C 20
ATOM 7952 O O . CYS A 1 15 ? 2.980 -2.774 3.863 1.00 0.00 15 CYS A O 20
ATOM 7959 N N . THR A 1 16 ? 1.972 -0.783 3.721 1.00 0.00 16 THR A N 20
ATOM 7960 C CA . THR A 1 16 ? 0.735 -1.227 4.327 1.00 0.00 16 THR A CA 20
ATOM 7961 C C . THR A 1 16 ? -0.446 -0.710 3.525 1.00 0.00 16 THR A C 20
ATOM 7962 O O . THR A 1 16 ? -0.351 0.319 2.860 1.00 0.00 16 THR A O 20
ATOM 7973 N N . CYS A 1 17 ? -1.538 -1.449 3.558 1.00 0.00 17 CYS A N 20
ATOM 7974 C CA . CYS A 1 17 ? -2.732 -1.093 2.808 1.00 0.00 17 CYS A CA 20
ATOM 7975 C C . CYS A 1 17 ? -3.547 -0.023 3.516 1.00 0.00 17 CYS A C 20
ATOM 7976 O O . CYS A 1 17 ? -4.680 -0.258 3.929 1.00 0.00 17 CYS A O 20
ATOM 7983 N N . ASP A 1 18 ? -2.968 1.151 3.651 1.00 0.00 18 ASP A N 20
ATOM 7984 C CA . ASP A 1 18 ? -3.665 2.261 4.305 1.00 0.00 18 ASP A CA 20
ATOM 7985 C C . ASP A 1 18 ? -4.658 2.919 3.341 1.00 0.00 18 ASP A C 20
ATOM 7986 O O . ASP A 1 18 ? -5.863 2.906 3.592 1.00 0.00 18 ASP A O 20
ATOM 7995 N N . PRO A 1 19 ? -4.191 3.492 2.211 1.00 0.00 19 PRO A N 20
ATOM 7996 C CA . PRO A 1 19 ? -5.066 4.121 1.237 1.00 0.00 19 PRO A CA 20
ATOM 7997 C C . PRO A 1 19 ? -5.520 3.137 0.170 1.00 0.00 19 PRO A C 20
ATOM 7998 O O . PRO A 1 19 ? -5.144 3.255 -0.996 1.00 0.00 19 PRO A O 20
ATOM 8009 N N . TRP A 1 20 ? -6.317 2.167 0.591 1.00 0.00 20 TRP A N 20
ATOM 8010 C CA . TRP A 1 20 ? -6.842 1.131 -0.296 1.00 0.00 20 TRP A CA 20
ATOM 8011 C C . TRP A 1 20 ? -7.414 1.754 -1.565 1.00 0.00 20 TRP A C 20
ATOM 8012 O O . TRP A 1 20 ? -8.054 2.807 -1.526 1.00 0.00 20 TRP A O 20
ATOM 8033 N N . PRO A 1 21 ? -7.172 1.113 -2.709 1.00 0.00 21 PRO A N 20
ATOM 8034 C CA . PRO A 1 21 ? -6.421 -0.131 -2.779 1.00 0.00 21 PRO A CA 20
ATOM 8035 C C . PRO A 1 21 ? -4.940 0.090 -3.089 1.00 0.00 21 PRO A C 20
ATOM 8036 O O . PRO A 1 21 ? -4.400 -0.492 -4.029 1.00 0.00 21 PRO A O 20
ATOM 8047 N N . VAL A 1 22 ? -4.293 0.948 -2.307 1.00 0.00 22 VAL A N 20
ATOM 8048 C CA . VAL A 1 22 ? -2.875 1.267 -2.520 1.00 0.00 22 VAL A CA 20
ATOM 8049 C C . VAL A 1 22 ? -2.061 1.114 -1.232 1.00 0.00 22 VAL A C 20
ATOM 8050 O O . VAL A 1 22 ? -2.569 1.320 -0.134 1.00 0.00 22 VAL A O 20
ATOM 8063 N N . CYS A 1 23 ? -0.794 0.746 -1.386 1.00 0.00 23 CYS A N 20
ATOM 8064 C CA . CYS A 1 23 ? 0.116 0.564 -0.256 1.00 0.00 23 CYS A CA 20
ATOM 8065 C C . CYS A 1 23 ? 0.854 1.861 0.092 1.00 0.00 23 CYS A C 20
ATOM 8066 O O . CYS A 1 23 ? 1.147 2.681 -0.780 1.00 0.00 23 CYS A O 20
ATOM 8073 N N . THR A 1 24 ? 1.172 2.014 1.369 1.00 0.00 24 THR A N 20
ATOM 8074 C CA . THR A 1 24 ? 1.901 3.175 1.864 1.00 0.00 24 THR A CA 20
ATOM 8075 C C . THR A 1 24 ? 3.123 2.738 2.662 1.00 0.00 24 THR A C 20
ATOM 8076 O O . THR A 1 24 ? 3.019 1.927 3.582 1.00 0.00 24 THR A O 20
ATOM 8087 N N . ARG A 1 25 ? 4.268 3.292 2.311 1.00 0.00 25 ARG A N 20
ATOM 8088 C CA . ARG A 1 25 ? 5.510 2.992 2.990 1.00 0.00 25 ARG A CA 20
ATOM 8089 C C . ARG A 1 25 ? 5.883 4.177 3.854 1.00 0.00 25 ARG A C 20
ATOM 8090 O O . ARG A 1 25 ? 6.123 5.267 3.338 1.00 0.00 25 ARG A O 20
ATOM 8111 N N . ASN A 1 26 ? 5.895 3.958 5.159 1.00 0.00 26 ASN A N 20
ATOM 8112 C CA . ASN A 1 26 ? 6.209 5.004 6.133 1.00 0.00 26 ASN A CA 20
ATOM 8113 C C . ASN A 1 26 ? 5.223 6.166 5.970 1.00 0.00 26 ASN A C 20
ATOM 8114 O O . ASN A 1 26 ? 5.588 7.337 6.000 1.00 0.00 26 ASN A O 20
ATOM 8125 N N . GLY A 1 27 ? 3.953 5.806 5.782 1.00 0.00 27 GLY A N 20
ATOM 8126 C CA . GLY A 1 27 ? 2.902 6.793 5.608 1.00 0.00 27 GLY A CA 20
ATOM 8127 C C . GLY A 1 27 ? 2.995 7.551 4.296 1.00 0.00 27 GLY A C 20
ATOM 8128 O O . GLY A 1 27 ? 2.492 8.667 4.182 1.00 0.00 27 GLY A O 20
ATOM 8132 N N . LEU A 1 28 ? 3.625 6.945 3.300 1.00 0.00 28 LEU A N 20
ATOM 8133 C CA . LEU A 1 28 ? 3.773 7.575 1.993 1.00 0.00 28 LEU A CA 20
ATOM 8134 C C . LEU A 1 28 ? 3.472 6.577 0.883 1.00 0.00 28 LEU A C 20
ATOM 8135 O O . LEU A 1 28 ? 4.024 5.478 0.865 1.00 0.00 28 LEU A O 20
ATOM 8151 N N . PRO A 1 29 ? 2.592 6.938 -0.061 1.00 0.00 29 PRO A N 20
ATOM 8152 C CA . PRO A 1 29 ? 2.214 6.070 -1.182 1.00 0.00 29 PRO A CA 20
ATOM 8153 C C . PRO A 1 29 ? 3.312 5.977 -2.239 1.00 0.00 29 PRO A C 20
ATOM 8154 O O . PRO A 1 29 ? 3.065 6.150 -3.430 1.00 0.00 29 PRO A O 20
ATOM 8165 N N . VAL A 1 30 ? 4.523 5.708 -1.787 1.00 0.00 30 VAL A N 20
ATOM 8166 C CA . VAL A 1 30 ? 5.674 5.600 -2.674 1.00 0.00 30 VAL A CA 20
ATOM 8167 C C . VAL A 1 30 ? 6.080 4.145 -2.884 1.00 0.00 30 VAL A C 20
ATOM 8168 O O . VAL A 1 30 ? 7.256 3.838 -3.067 1.00 0.00 30 VAL A O 20
#

InterPro domains:
  IPR005535 Cyclotide [PF03784] (1-30)
  IPR005535 Cyclotide [PIRSF037891] (3-30)
  IPR005535 Cyclotide [PS51052] (1-30)
  IPR012324 Cyclotide, moebius, conserved site [PS60009] (5-14)
  IPR036146 Cyclotide superfamily [SSF57038] (1-29)

Nearest PDB structures (foldseek):
  2kuk-assembly1_A  TM=1.034E+00  e=3.954E-06  Viola hederacea
  2mn1-assembly1_A  TM=8.914E-01  e=3.752E-02  Oldenlandia affinis
  2gj0-assembly1_A  TM=8.127E-01  e=5.105E-02  Viola odorata
  4tto-assembly1_A  TM=8.214E-01  e=1.619E-01  Oldenlandia affinis
  1yp8-assembly1_A  TM=6.672E-01  e=3.474E-02  Viola tricolor

Sequence (30 aa):
CGETCFTGTCYTNGCTCDPWPVCTRNGLPVCGETCFTGTCYTNGCTCDPWPVCTRNGLPVCGETCFTGTCYTNGCTCDPWPVCTRNGLPVCGETCFTGTCYTNGCTCDPWPVCTRNGLPVCGETCFTGTCYTNGCTCDPWPVCTRNGLPVCGETCFTGTCYTNGCTCDPWPVCTRNGLPVCGETCFTGTCYTNGCTCDPWPVCTRNGLPVCGETCFTGTCYTNGCTCDPWPVCTRNGLPVCGETCFTGTCYTNGCTCDPWPVCTRNGLPVCGETCFTGTCYTNGCTCDPWPVCTRNGLPVCGETCFTGTCYTNGCTCDPWPVCTRNGLPVCGETCFTGTCYTNGCTCDPWPVCTRNGLPVCGETCFTGTCYTNGCTCDPWPVCTRNGLPVCGETCFTGTCYTNGCTCDPWPVCTRNGLPVCGETCFTGTCYTNGCTCDPWPVCTRNGLPVCGETCFTGTCYTNGCTCDPWPVCTRNGLPVCGETCFTGTCYTNGCTCDPWPVCTRNGLPVCGETCFTGTCYTNGCTCDPWPVCTRNGLPVCGETCFTGTCYTNGCTCDPWPVCTRNGLPVCGETCFTGTCYTNGCTCDPWPVCTRNGLPV

Radius of gyration: 7.15 Å; Cα contacts (8 Å, |Δi|>4): 68; chains: 1; bounding box: 15×16×12 Å

Solvent-accessible surface area: 2085 Å² total; per-residue (Å²): 14,74,46,69,0,137,100,40,82,34,184,56,140,44,23,67,30,96,51,149,37,48,0,8,83,140,55,96,88,96

GO terms:
  GO:0044179 hemolysis in another organism (P, IDA)

Foldseek 3Di:
DPDFQQVQADPDPQWGCPPHRATAHPNHRD